Protein AF-0000000084854585 (afdb_homodimer)

Organism: Agaricus bisporus var. burnettii (strain JB137-S8 / ATCC MYA-4627 / FGSC 10392) (NCBI:txid597362)

Radius of gyration: 29.82 Å; Cα contacts (8 Å, |Δi|>4): 1165; chains: 2; bounding box: 44×95×70 Å

Solvent-accessible surface area (backbone atoms only — not comparable to full-atom values): 34476 Å² total; per-residue (Å²): 128,83,69,69,25,49,34,30,34,45,53,58,50,77,59,40,57,39,30,54,54,52,29,55,38,49,73,44,47,70,46,39,18,26,75,81,26,62,94,87,26,45,60,48,74,89,56,66,83,54,83,68,26,69,77,40,52,81,53,72,50,39,47,28,40,35,36,60,56,85,53,62,43,84,62,19,45,46,41,52,53,49,24,47,53,55,29,36,60,73,59,75,66,72,83,65,78,42,29,39,40,37,46,47,56,50,68,39,58,54,76,63,59,40,96,84,65,46,63,82,66,78,68,38,65,38,43,64,81,48,81,59,49,91,41,52,47,47,49,17,52,49,46,36,30,64,39,31,71,77,46,35,14,27,37,43,17,37,35,47,73,27,52,90,90,38,49,69,53,71,40,40,62,74,70,37,72,42,58,72,49,40,70,75,48,29,50,46,46,39,28,33,37,61,43,52,29,50,48,51,50,50,39,70,75,41,42,80,82,36,47,50,36,65,38,38,43,45,50,38,38,60,41,34,46,54,42,52,26,38,54,54,37,58,75,77,60,85,76,73,55,85,68,70,88,77,68,87,78,71,77,76,72,69,36,54,55,54,68,69,65,56,79,56,77,78,38,41,37,50,32,37,56,50,49,23,63,76,68,69,49,57,40,31,57,68,50,65,83,77,22,45,67,36,65,32,22,56,66,48,36,61,74,69,70,53,71,60,76,59,65,54,69,46,103,126,84,69,68,26,48,33,32,36,44,54,58,50,77,58,41,59,39,30,52,52,51,29,56,36,51,73,43,47,71,45,39,16,26,73,81,27,61,94,87,25,44,61,48,72,90,58,66,84,52,86,68,26,68,78,41,53,80,52,72,52,41,48,28,39,36,38,60,57,86,55,62,44,85,62,18,44,46,40,53,54,49,23,46,53,55,30,37,61,73,62,72,66,72,82,66,79,43,28,39,39,37,45,48,55,48,69,40,59,55,74,63,60,39,97,83,64,48,61,81,66,76,69,38,64,36,43,63,81,48,83,58,49,91,42,52,48,46,49,16,53,48,46,36,30,66,39,32,72,77,45,35,14,26,35,45,17,37,36,46,73,28,52,90,91,38,49,70,50,72,42,41,61,74,68,36,71,41,59,73,49,40,70,75,49,30,49,45,45,37,28,32,36,60,46,52,29,50,50,53,50,51,38,70,75,42,42,80,81,37,48,49,35,64,38,38,44,45,49,38,38,60,40,34,46,55,42,52,26,38,55,56,38,56,75,77,61,84,76,73,53,83,69,69,90,77,68,88,80,70,78,76,70,68,38,54,56,51,70,68,64,57,77,54,80,77,39,41,36,50,34,37,56,51,49,24,64,74,67,69,49,54,40,30,56,68,50,65,81,76,22,47,66,37,64,33,22,54,66,49,36,61,74,70,71,54,72,61,77,60,64,57,62,66,89

Secondary structure (DSSP, 8-state):
----EEEEEES-SHHHHHHHHHHHHTT--EEEEESS--TTPEE----TT----GGGTTSPPEEEEEE-S---STTHHHHHHHHHHHHHHTTT-TT---EEEEEEEGGGG-----TTS--SS-SSEE-TTSPPP--HHHHHHHHHHTTTTSS-EEEEEE-EEEBTTB-GGGGHHHH-SSHHHHHT--EE-EEEHHHHHHHHHHHHHTGGGTTTEEEEE--SB-EEHHHHHHHH-S---GGGS---SSS-----------S-----S-SHHHHHHHHHHHHT--SBSPPGGGSS-EE--HHHHHHHT------SB--/--PPEEEEEES-SHHHHHHHHHHHHTT--EEEEESS--TTPEE----TT----GGGTTSPPEEEEEE-S---STTHHHHHHHHHHHHHHTTT-TT---EEEEEEEGGGG-----TTS--SS-SSEE-TTSPPP--HHHHHHHHHHTTTTSS-EEEEEE-EEEBTTB-GGGGHHHH-SSHHHHHT--EE-EEEHHHHHHHHHHHHHTGGGTTTEEEEE--SB-EEHHHHHHHH-S---GGGS---SSS-----------S-----S-SHHHHHHHHHHHHT--SBSPPGGGSS-EE--HHHHHHHT------SB--

pLDDT: mean 86.19, std 21.0, range [24.81, 98.88]

Nearest PDB structures (foldseek):
  3m2p-assembly3_D  TM=6.370E-01  e=1.450E-10  Bacillus cereus ATCC 14579
  3m2p-assembly2_F  TM=6.566E-01  e=8.248E-10  Bacillus cereus ATCC 14579
  6x3b-assembly1_B  TM=6.072E-01  e=2.854E-09  Pseudomonas aeruginosa
  4id9-assembly1_B  TM=5.537E-01  e=2.683E-09  Agrobacterium fabrum str. C58
  1kvt-assembly1_A-2  TM=5.343E-01  e=2.342E-07  Escherichia coli

Foldseek 3Di:
DQDAFAEEEEADDDLNVLQVVVCVVVVGGYAYEDCVCPPPHHHADQDQPDLALVSLLSPGHYQEYEYEDFDQDAPSLVSVVNSNLVSCVVVVPNPRQYEYEYEAAPCQQPQDQDPVRDRQDPFQEDFQPRDGHDGSRVNSQLVQLVCPVRPFYAYEHEFAEADDPRDVLVCLCVQDVFLVSLLQAFWGFYAYSNRVSVLVVLCSVVVVLGGSGYAYDTQQDIAGSLVSQLPRFPDPPPPVPPPDVPPDPDDCPVPPVPPCPVVPCTISNNSSVVSCVVVVPPDDDDDNRSRHHDYDRVVSCVSSVHHRDDDPDDD/DQDAFAEEEEADDDLNVLQVVVCVVVVGGYAYEDCVCPPPHHHADQDQVDLALVSLLSPTHYQEYEYEDFDQDAPSLVSVVNSNLVSCVVVVPNPRQYEYEYEAAPCQQPQDQDPVRDRQDPFQEDFQPRDGHDGSRVNSQLSQLVCPVRPFYAYEHEFAEADDPRDVLVCLCVQDVFLVSLLQAFWGFYAYSNRVSVLVVLCSVVVVLGGSGYAYDTQQDIAGSLVSQLPRFPDPPVPVPPPPVPPDPDDCPVPPVPPCPVCPQTISNNSSVVSCVVVVPPDDDDDNRSRHHDYDRVVSCVSSVHHRPDDPPDD

Sequence (630 aa):
MSSTVDLLILGAGWTSKFLIQLCQENGLQCAATTRTGKEGTVQFDFDPDSHDSKPYEVLPDARTVLVTFPIKNAGASQRLVRNYQSSRTVNKNTDLQVRFIQLGATNIWDRTMNAEGALQIQGPWCDRHTPHNNTLRATCEDELLALSPHPPTTVLNLAGLWGDQRSPRRWVPRVAPTKDALKNKGSLHLIHGIDVARAILAVHGNFLRAQGKRWILSDNRVYDWWDLAYAWGSPESPGMVPRDPLKDHCSATSLALDKGRDSSGDNPPDWVKELMEEQGIRALPRDVETLGRALDSRDFWKTFKINPVKALLEYMSSTVDLLILGAGWTSKFLIQLCQENGLQCAATTRTGKEGTVQFDFDPDSHDSKPYEVLPDARTVLVTFPIKNAGASQRLVRNYQSSRTVNKNTDLQVRFIQLGATNIWDRTMNAEGALQIQGPWCDRHTPHNNTLRATCEDELLALSPHPPTTVLNLAGLWGDQRSPRRWVPRVAPTKDALKNKGSLHLIHGIDVARAILAVHGNFLRAQGKRWILSDNRVYDWWDLAYAWGSPESPGMVPRDPLKDHCSATSLALDKGRDSSGDNPPDWVKELMEEQGIRALPRDVETLGRALDSRDFWKTFKINPVKALLEY

Structure (mmCIF, N/CA/C/O backbone):
data_AF-0000000084854585-model_v1
#
loop_
_entity.id
_entity.type
_entity.pdbx_description
1 polymer 'Uncharacterized protein'
#
loop_
_atom_site.group_PDB
_atom_site.id
_atom_site.type_symbol
_atom_site.label_atom_id
_atom_site.label_alt_id
_atom_site.label_comp_id
_atom_site.label_asym_id
_atom_site.label_entity_id
_atom_site.label_seq_id
_atom_site.pdbx_PDB_ins_code
_atom_site.Cartn_x
_atom_site.Cartn_y
_atom_site.Cartn_z
_atom_site.occupancy
_atom_site.B_iso_or_equiv
_atom_site.auth_seq_id
_atom_site.auth_comp_id
_atom_site.auth_asym_id
_atom_site.auth_atom_id
_atom_site.pdbx_PDB_model_num
ATOM 1 N N . MET A 1 1 ? -0.723 -51.5 0.024 1 37.91 1 MET A N 1
ATOM 2 C CA . MET A 1 1 ? -1.111 -50.781 -1.192 1 37.91 1 MET A CA 1
ATOM 3 C C . MET A 1 1 ? -0.893 -49.281 -1.043 1 37.91 1 MET A C 1
ATOM 5 O O . MET A 1 1 ? -1.388 -48.656 -0.094 1 37.91 1 MET A O 1
ATOM 9 N N . SER A 1 2 ? 0.17 -48.75 -1.46 1 53.94 2 SER A N 1
ATOM 10 C CA . SER A 1 2 ? 0.665 -47.406 -1.158 1 53.94 2 SER A CA 1
ATOM 11 C C . SER A 1 2 ? -0.372 -46.344 -1.502 1 53.94 2 SER A C 1
ATOM 13 O O . SER A 1 2 ? -0.979 -46.375 -2.574 1 53.94 2 SER A O 1
ATOM 15 N N . SER A 1 3 ? -1.107 -45.75 -0.581 1 78.19 3 SER A N 1
ATOM 16 C CA . SER A 1 3 ? -2.258 -44.844 -0.589 1 78.19 3 SER A CA 1
ATOM 17 C C . SER A 1 3 ? -2.016 -43.625 -1.497 1 78.19 3 SER A C 1
ATOM 19 O O . SER A 1 3 ? -0.897 -43.125 -1.57 1 78.19 3 SER A O 1
ATOM 21 N N . THR A 1 4 ? -2.818 -43.5 -2.572 1 91.12 4 THR A N 1
ATOM 22 C CA . THR A 1 4 ? -2.824 -42.406 -3.512 1 91.12 4 THR A CA 1
ATOM 23 C C . THR A 1 4 ? -2.963 -41.062 -2.773 1 91.12 4 THR A C 1
ATOM 25 O O . THR A 1 4 ? -3.859 -40.906 -1.941 1 91.12 4 THR A O 1
ATOM 28 N N . VAL A 1 5 ? -1.959 -40.188 -3.002 1 96.19 5 VAL A N 1
ATOM 29 C CA . VAL A 1 5 ? -2.031 -38.875 -2.361 1 96.19 5 VAL A CA 1
ATOM 30 C C . VAL A 1 5 ? -2.773 -37.906 -3.268 1 96.19 5 VAL A C 1
ATOM 32 O O . VAL A 1 5 ? -2.902 -38.125 -4.473 1 96.19 5 VAL A O 1
ATOM 35 N N . ASP A 1 6 ? -3.285 -36.844 -2.65 1 97.12 6 ASP A N 1
ATOM 36 C CA . ASP A 1 6 ? -3.963 -35.812 -3.43 1 97.12 6 ASP A CA 1
ATOM 37 C C . ASP A 1 6 ? -2.965 -35 -4.242 1 97.12 6 ASP A C 1
ATOM 39 O O . ASP A 1 6 ? -3.164 -34.781 -5.438 1 97.12 6 ASP A O 1
ATOM 43 N N . LEU A 1 7 ? -1.913 -34.594 -3.566 1 98.12 7 LEU A N 1
ATOM 44 C CA . LEU A 1 7 ? -0.902 -33.75 -4.191 1 98.12 7 LEU A CA 1
ATOM 45 C C . LEU A 1 7 ? 0.499 -34.312 -3.922 1 98.12 7 LEU A C 1
ATOM 47 O O . LEU A 1 7 ? 0.86 -34.562 -2.771 1 98.12 7 LEU A O 1
ATOM 51 N N . LEU A 1 8 ? 1.222 -34.531 -4.973 1 98.12 8 LEU A N 1
ATOM 52 C CA . LEU A 1 8 ? 2.648 -34.812 -4.891 1 98.12 8 LEU A CA 1
ATOM 53 C C . LEU A 1 8 ? 3.477 -33.625 -5.336 1 98.12 8 LEU A C 1
ATOM 55 O O . LEU A 1 8 ? 3.383 -33.188 -6.488 1 98.12 8 LEU A O 1
ATOM 59 N N . ILE A 1 9 ? 4.242 -33.094 -4.414 1 98.62 9 ILE A N 1
ATOM 60 C CA . ILE A 1 9 ? 5.066 -31.906 -4.676 1 98.62 9 ILE A CA 1
ATOM 61 C C . ILE A 1 9 ? 6.484 -32.344 -5.039 1 98.62 9 ILE A C 1
ATOM 63 O O . ILE A 1 9 ? 7.199 -32.906 -4.211 1 98.62 9 ILE A O 1
ATOM 67 N N . LEU A 1 10 ? 6.828 -32.094 -6.305 1 98.44 10 LEU A N 1
ATOM 68 C CA . LEU A 1 10 ? 8.211 -32.344 -6.699 1 98.44 10 LEU A CA 1
ATOM 69 C C . LEU A 1 10 ? 9.062 -31.094 -6.438 1 98.44 10 LEU A C 1
ATOM 71 O O . LEU A 1 10 ? 8.922 -30.078 -7.137 1 98.44 10 LEU A O 1
ATOM 75 N N . GLY A 1 11 ? 9.914 -31.141 -5.445 1 97.5 11 GLY A N 1
ATOM 76 C CA . GLY A 1 11 ? 10.734 -30 -5.059 1 97.5 11 GLY A CA 1
ATOM 77 C C . GLY A 1 11 ? 10.109 -29.156 -3.965 1 97.5 11 GLY A C 1
ATOM 78 O O . GLY A 1 11 ? 9.617 -28.062 -4.223 1 97.5 11 GLY A O 1
ATOM 79 N N . ALA A 1 12 ? 10.336 -29.672 -2.73 1 94.88 12 ALA A N 1
ATOM 80 C CA . ALA A 1 12 ? 9.773 -28.953 -1.589 1 94.88 12 ALA A CA 1
ATOM 81 C C . ALA A 1 12 ? 10.672 -27.797 -1.178 1 94.88 12 ALA A C 1
ATOM 83 O O . ALA A 1 12 ? 11.812 -28 -0.75 1 94.88 12 ALA A O 1
ATOM 84 N N . GLY A 1 13 ? 10.219 -26.578 -1.457 1 93.5 13 GLY A N 1
ATOM 85 C CA . GLY A 1 13 ? 10.898 -25.344 -1.057 1 93.5 13 GLY A CA 1
ATOM 86 C C . GLY A 1 13 ? 9.969 -24.344 -0.39 1 93.5 13 GLY A C 1
ATOM 87 O O . GLY A 1 13 ? 9.133 -24.719 0.436 1 93.5 13 GLY A O 1
ATOM 88 N N . TRP A 1 14 ? 10.18 -23.172 -0.614 1 94.44 14 TRP A N 1
ATOM 89 C CA . TRP A 1 14 ? 9.469 -22.062 0.011 1 94.44 14 TRP A CA 1
ATOM 90 C C . TRP A 1 14 ? 7.965 -22.172 -0.23 1 94.44 14 TRP A C 1
ATOM 92 O O . TRP A 1 14 ? 7.168 -22.078 0.707 1 94.44 14 TRP A O 1
ATOM 102 N N . THR A 1 15 ? 7.582 -22.469 -1.438 1 95.62 15 THR A N 1
ATOM 103 C CA . THR A 1 15 ? 6.172 -22.562 -1.805 1 95.62 15 THR A CA 1
ATOM 104 C C . THR A 1 15 ? 5.496 -23.703 -1.046 1 95.62 15 THR A C 1
ATOM 106 O O . THR A 1 15 ? 4.34 -23.578 -0.639 1 95.62 15 THR A O 1
ATOM 109 N N . SER A 1 16 ? 6.195 -24.75 -0.805 1 95.56 16 SER A N 1
ATOM 110 C CA . SER A 1 16 ? 5.641 -25.969 -0.219 1 95.56 16 SER A CA 1
ATOM 111 C C . SER A 1 16 ? 5.238 -25.75 1.235 1 95.56 16 SER A C 1
ATOM 113 O O . SER A 1 16 ? 4.305 -26.391 1.731 1 95.56 16 SER A O 1
ATOM 115 N N . LYS A 1 17 ? 5.938 -24.797 1.839 1 94.75 17 LYS A N 1
ATOM 116 C CA . LYS A 1 17 ? 5.602 -24.516 3.232 1 94.75 17 LYS A CA 1
ATOM 117 C C . LYS A 1 17 ? 4.164 -24.031 3.363 1 94.75 17 LYS A C 1
ATOM 119 O O . LYS A 1 17 ? 3.418 -24.5 4.227 1 94.75 17 LYS A O 1
ATOM 124 N N . PHE A 1 18 ? 3.771 -23.156 2.506 1 97.38 18 PHE A N 1
ATOM 125 C CA . PHE A 1 18 ? 2.404 -22.656 2.496 1 97.38 18 PHE A CA 1
ATOM 126 C C . PHE A 1 18 ? 1.426 -23.734 2.057 1 97.38 18 PHE A C 1
ATOM 128 O O . PHE A 1 18 ? 0.35 -23.875 2.641 1 97.38 18 PHE A O 1
ATOM 135 N N . LEU A 1 19 ? 1.828 -24.5 1.093 1 98 19 LEU A N 1
ATOM 136 C CA . LEU A 1 19 ? 0.942 -25.469 0.451 1 98 19 LEU A CA 1
ATOM 137 C C . LEU A 1 19 ? 0.655 -26.641 1.378 1 98 19 LEU A C 1
ATOM 139 O O . LEU A 1 19 ? -0.494 -27.078 1.508 1 98 19 LEU A O 1
ATOM 143 N N . ILE A 1 20 ? 1.684 -27.156 1.988 1 96.88 20 ILE A N 1
ATOM 144 C CA . ILE A 1 20 ? 1.533 -28.312 2.871 1 96.88 20 ILE A CA 1
ATOM 145 C C . ILE A 1 20 ? 0.609 -27.953 4.031 1 96.88 20 ILE A C 1
ATOM 147 O O . ILE A 1 20 ? -0.286 -28.719 4.383 1 96.88 20 ILE A O 1
ATOM 151 N N . GLN A 1 21 ? 0.837 -26.766 4.57 1 96.19 21 GLN A N 1
ATOM 152 C CA . GLN A 1 21 ? -0.021 -26.312 5.656 1 96.19 21 GLN A CA 1
ATOM 153 C C . GLN A 1 21 ? -1.475 -26.203 5.207 1 96.19 21 GLN A C 1
ATOM 155 O O . GLN A 1 21 ? -2.381 -26.656 5.906 1 96.19 21 GLN A O 1
ATOM 160 N N . LEU A 1 22 ? -1.651 -25.641 4.09 1 97 22 LEU A N 1
ATOM 161 C CA . LEU A 1 22 ? -3.002 -25.469 3.568 1 97 22 LEU A CA 1
ATOM 162 C C . LEU A 1 22 ? -3.648 -26.812 3.273 1 97 22 LEU A C 1
ATOM 164 O O . LEU A 1 22 ? -4.848 -27 3.494 1 97 22 LEU A O 1
ATOM 168 N N . CYS A 1 23 ? -2.926 -27.781 2.773 1 97.12 23 CYS A N 1
ATOM 169 C CA . CYS A 1 23 ? -3.424 -29.125 2.525 1 97.12 23 CYS A CA 1
ATOM 170 C C . CYS A 1 23 ? -3.896 -29.781 3.82 1 97.12 23 CYS A C 1
ATOM 172 O O . CYS A 1 23 ? -4.984 -30.344 3.867 1 97.12 23 CYS A O 1
ATOM 174 N N . GLN A 1 24 ? -3.057 -29.625 4.793 1 95.88 24 GLN A N 1
ATOM 175 C CA . GLN A 1 24 ? -3.402 -30.188 6.094 1 95.88 24 GLN A CA 1
ATOM 176 C C . GLN A 1 24 ? -4.707 -29.594 6.617 1 95.88 24 GLN A C 1
ATOM 178 O O . GLN A 1 24 ? -5.586 -30.328 7.078 1 95.88 24 GLN A O 1
ATOM 183 N N . GLU A 1 25 ? -4.84 -28.344 6.457 1 94.56 25 GLU A N 1
ATOM 184 C CA . GLU A 1 25 ? -6.027 -27.641 6.934 1 94.56 25 GLU A CA 1
ATOM 185 C C . GLU A 1 25 ? -7.27 -28.078 6.164 1 94.56 25 GLU A C 1
ATOM 187 O O . GLU A 1 25 ? -8.391 -27.953 6.668 1 94.56 25 GLU A O 1
ATOM 192 N N . ASN A 1 26 ? -7.066 -28.578 4.992 1 95.25 26 ASN A N 1
ATOM 193 C CA . ASN A 1 26 ? -8.195 -28.969 4.152 1 95.25 26 ASN A CA 1
ATOM 194 C C . ASN A 1 26 ? -8.344 -30.484 4.078 1 95.25 26 ASN A C 1
ATOM 196 O O . ASN A 1 26 ? -9.086 -31 3.24 1 95.25 26 ASN A O 1
ATOM 200 N N . GLY A 1 27 ? -7.574 -31.234 4.867 1 96.12 27 GLY A N 1
ATOM 201 C CA . GLY A 1 27 ? -7.684 -32.688 4.934 1 96.12 27 GLY A CA 1
ATOM 202 C C . GLY A 1 27 ? -7.156 -33.375 3.693 1 96.12 27 GLY A C 1
ATOM 203 O O . GLY A 1 27 ? -7.598 -34.469 3.359 1 96.12 27 GLY A O 1
ATOM 204 N N . LEU A 1 28 ? -6.324 -32.719 2.988 1 97.12 28 LEU A N 1
ATOM 205 C CA . LEU A 1 28 ? -5.742 -33.281 1.779 1 97.12 28 LEU A CA 1
ATOM 206 C C . LEU A 1 28 ? -4.422 -34 2.09 1 97.12 28 LEU A C 1
ATOM 208 O O . LEU A 1 28 ? -3.625 -33.5 2.889 1 97.12 28 LEU A O 1
ATOM 212 N N . GLN A 1 29 ? -4.191 -35.125 1.482 1 96.56 29 GLN A N 1
ATOM 213 C CA . GLN A 1 29 ? -2.93 -35.844 1.621 1 96.56 29 GLN A CA 1
ATOM 214 C C . GLN A 1 29 ? -1.887 -35.312 0.638 1 96.56 29 GLN A C 1
ATOM 216 O O . GLN A 1 29 ? -2.082 -35.375 -0.578 1 96.56 29 GLN A O 1
ATOM 221 N N . CYS A 1 30 ? -0.799 -34.812 1.249 1 96.44 30 CYS A N 1
ATOM 222 C CA . CYS A 1 30 ? 0.268 -34.25 0.435 1 96.44 30 CYS A CA 1
ATOM 223 C C . CYS A 1 30 ? 1.59 -34.969 0.689 1 96.44 30 CYS A C 1
ATOM 225 O O . CYS A 1 30 ? 1.912 -35.312 1.832 1 96.44 30 CYS A O 1
ATOM 227 N N . ALA A 1 31 ? 2.289 -35.312 -0.36 1 97.12 31 ALA A N 1
ATOM 228 C CA . ALA A 1 31 ? 3.672 -35.781 -0.284 1 97.12 31 ALA A CA 1
ATOM 229 C C . ALA A 1 31 ? 4.617 -34.812 -0.979 1 97.12 31 ALA A C 1
ATOM 231 O O . ALA A 1 31 ? 4.258 -34.188 -1.987 1 97.12 31 ALA A O 1
ATOM 232 N N . ALA A 1 32 ? 5.742 -34.656 -0.391 1 98.12 32 ALA A N 1
ATOM 233 C CA . ALA A 1 32 ? 6.719 -33.719 -0.952 1 98.12 32 ALA A CA 1
ATOM 234 C C . ALA A 1 32 ? 8.078 -34.406 -1.134 1 98.12 32 ALA A C 1
ATOM 236 O O . ALA A 1 32 ? 8.391 -35.375 -0.451 1 98.12 32 ALA A O 1
ATOM 237 N N . THR A 1 33 ? 8.836 -33.906 -2.074 1 98.25 33 THR A N 1
ATOM 238 C CA . THR A 1 33 ? 10.156 -34.469 -2.334 1 98.25 33 THR A CA 1
ATOM 239 C C . THR A 1 33 ? 11.242 -33.406 -2.104 1 98.25 33 THR A C 1
ATOM 241 O O . THR A 1 33 ? 11 -32.219 -2.25 1 98.25 33 THR A O 1
ATOM 244 N N . THR A 1 34 ? 12.344 -33.844 -1.68 1 97.19 34 THR A N 1
ATOM 245 C CA . THR A 1 34 ? 13.602 -33.125 -1.669 1 97.19 34 THR A CA 1
ATOM 246 C C . THR A 1 34 ? 14.734 -33.969 -2.227 1 97.19 34 THR A C 1
ATOM 248 O O . THR A 1 34 ? 14.57 -35.188 -2.418 1 97.19 34 THR A O 1
ATOM 251 N N . ARG A 1 35 ? 15.852 -33.281 -2.531 1 95.62 35 ARG A N 1
ATOM 252 C CA . ARG A 1 35 ? 16.984 -34.031 -3.045 1 95.62 35 ARG A CA 1
ATOM 253 C C . ARG A 1 35 ? 17.578 -34.938 -1.97 1 95.62 35 ARG A C 1
ATOM 255 O O . ARG A 1 35 ? 18.109 -36 -2.275 1 95.62 35 ARG A O 1
ATOM 262 N N . THR A 1 36 ? 17.391 -34.594 -0.636 1 94.38 36 THR A N 1
ATOM 263 C CA . THR A 1 36 ? 18.016 -35.312 0.465 1 94.38 36 THR A CA 1
ATOM 264 C C . THR A 1 36 ? 17.016 -36.25 1.134 1 94.38 36 THR A C 1
ATOM 266 O O . THR A 1 36 ? 17.406 -37.188 1.865 1 94.38 36 THR A O 1
ATOM 269 N N . GLY A 1 37 ? 15.75 -36.031 0.953 1 93.5 37 GLY A N 1
ATOM 270 C CA . GLY A 1 37 ? 14.734 -36.844 1.608 1 93.5 37 GLY A CA 1
ATOM 271 C C . GLY A 1 37 ? 14.586 -36.531 3.086 1 93.5 37 GLY A C 1
ATOM 272 O O . GLY A 1 37 ? 13.992 -37.312 3.834 1 93.5 37 GLY A O 1
ATOM 273 N N . LYS A 1 38 ? 15.047 -35.375 3.465 1 89.56 38 LYS A N 1
ATOM 274 C CA . LYS A 1 38 ? 15.016 -35.031 4.883 1 89.56 38 LYS A CA 1
ATOM 275 C C . LYS A 1 38 ? 13.648 -34.469 5.277 1 89.56 38 LYS A C 1
ATOM 277 O O . LYS A 1 38 ? 12.836 -34.156 4.41 1 89.56 38 LYS A O 1
ATOM 282 N N . GLU A 1 39 ? 13.32 -34.406 6.578 1 88.75 39 GLU A N 1
ATOM 283 C CA . GLU A 1 39 ? 12.164 -33.75 7.168 1 88.75 39 GLU A CA 1
ATOM 284 C C . GLU A 1 39 ? 10.859 -34.312 6.641 1 88.75 39 GLU A C 1
ATOM 286 O O . GLU A 1 39 ? 9.953 -33.594 6.25 1 88.75 39 GLU A O 1
ATOM 291 N N . GLY A 1 40 ? 10.828 -35.625 6.441 1 91.19 40 GLY A N 1
ATOM 292 C CA . GLY A 1 40 ? 9.586 -36.312 6.105 1 91.19 40 GLY A CA 1
ATOM 293 C C . GLY A 1 40 ? 9.258 -36.25 4.625 1 91.19 40 GLY A C 1
ATOM 294 O O . GLY A 1 40 ? 8.117 -36.5 4.223 1 91.19 40 GLY A O 1
ATOM 295 N N . THR A 1 41 ? 10.242 -35.906 3.795 1 95.88 41 THR A N 1
ATOM 296 C CA . THR A 1 41 ? 10.023 -35.875 2.352 1 95.88 41 THR A CA 1
ATOM 297 C C . THR A 1 41 ? 10.594 -37.125 1.69 1 95.88 41 THR A C 1
ATOM 299 O O . THR A 1 41 ? 11.328 -37.906 2.32 1 95.88 41 THR A O 1
ATOM 302 N N . VAL A 1 42 ? 10.148 -37.406 0.495 1 96.62 42 VAL A N 1
ATOM 303 C CA . VAL A 1 42 ? 10.68 -38.469 -0.333 1 96.62 42 VAL A CA 1
ATOM 304 C C . VAL A 1 42 ? 11.922 -38 -1.084 1 96.62 42 VAL A C 1
ATOM 306 O O . VAL A 1 42 ? 11.922 -36.906 -1.653 1 96.62 42 VAL A O 1
ATOM 309 N N . GLN A 1 43 ? 12.961 -38.75 -1.019 1 97.25 43 GLN A N 1
ATOM 310 C CA . GLN A 1 43 ? 14.156 -38.375 -1.769 1 97.25 43 GLN A CA 1
ATOM 311 C C . GLN A 1 43 ? 13.922 -38.5 -3.271 1 97.25 43 GLN A C 1
ATOM 313 O O . GLN A 1 43 ? 13.547 -39.562 -3.758 1 97.25 43 GLN A O 1
ATOM 318 N N . PHE A 1 44 ? 14.141 -37.438 -3.984 1 97.06 44 PHE A N 1
ATOM 319 C CA . PHE A 1 44 ? 13.953 -37.406 -5.43 1 97.06 44 PHE A CA 1
ATOM 320 C C . PHE A 1 44 ? 14.773 -36.281 -6.062 1 97.06 44 PHE A C 1
ATOM 322 O O . PHE A 1 44 ? 14.688 -35.125 -5.641 1 97.06 44 PHE A O 1
ATOM 329 N N . ASP A 1 45 ? 15.562 -36.656 -6.996 1 95.38 45 ASP A N 1
ATOM 330 C CA . ASP A 1 45 ? 16.359 -35.688 -7.762 1 95.38 45 ASP A CA 1
ATOM 331 C C . ASP A 1 45 ? 16.016 -35.781 -9.25 1 95.38 45 ASP A C 1
ATOM 333 O O . ASP A 1 45 ? 16.219 -36.812 -9.891 1 95.38 45 ASP A O 1
ATOM 337 N N . PHE A 1 46 ? 15.477 -34.781 -9.758 1 96.12 46 PHE A N 1
ATOM 338 C CA . PHE A 1 46 ? 15.047 -34.75 -11.148 1 96.12 46 PHE A CA 1
ATOM 339 C C . PHE A 1 46 ? 16.25 -34.656 -12.078 1 96.12 46 PHE A C 1
ATOM 341 O O . PHE A 1 46 ? 17.047 -33.688 -11.977 1 96.12 46 PHE A O 1
ATOM 348 N N . ASP A 1 47 ? 16.422 -35.562 -12.891 1 96.31 47 ASP A N 1
ATOM 349 C CA . ASP A 1 47 ? 17.391 -35.531 -13.977 1 96.31 47 ASP A CA 1
ATOM 350 C C . ASP A 1 47 ? 16.719 -35.219 -15.305 1 96.31 47 ASP A C 1
ATOM 352 O O . ASP A 1 47 ? 16.047 -36.062 -15.898 1 96.31 47 ASP A O 1
ATOM 356 N N . PRO A 1 48 ? 17.016 -34.031 -15.812 1 96.31 48 PRO A N 1
ATOM 357 C CA . PRO A 1 48 ? 16.266 -33.562 -16.984 1 96.31 48 PRO A CA 1
ATOM 358 C C . PRO A 1 48 ? 16.594 -34.344 -18.25 1 96.31 48 PRO A C 1
ATOM 360 O O . PRO A 1 48 ? 15.852 -34.281 -19.234 1 96.31 48 PRO A O 1
ATOM 363 N N . ASP A 1 49 ? 17.656 -35.094 -18.25 1 95.62 49 ASP A N 1
ATOM 364 C CA . ASP A 1 49 ? 18.109 -35.781 -19.484 1 95.62 49 ASP A CA 1
ATOM 365 C C . ASP A 1 49 ? 17.828 -37.281 -19.422 1 95.62 49 ASP A C 1
ATOM 367 O O . ASP A 1 49 ? 18 -37.969 -20.422 1 95.62 49 ASP A O 1
ATOM 371 N N . SER A 1 50 ? 17.328 -37.688 -18.312 1 95.75 50 SER A N 1
ATOM 372 C CA . SER A 1 50 ? 17.172 -39.125 -18.125 1 95.75 50 SER A CA 1
ATOM 373 C C . SER A 1 50 ? 15.828 -39.594 -18.656 1 95.75 50 SER A C 1
ATOM 375 O O . SER A 1 50 ? 14.805 -38.938 -18.469 1 95.75 50 SER A O 1
ATOM 377 N N . HIS A 1 51 ? 15.844 -40.844 -19.266 1 94.94 51 HIS A N 1
ATOM 378 C CA . HIS A 1 51 ? 14.633 -41.531 -19.703 1 94.94 51 HIS A CA 1
ATOM 379 C C . HIS A 1 51 ? 14.305 -42.688 -18.797 1 94.94 51 HIS A C 1
ATOM 381 O O . HIS A 1 51 ? 13.375 -43.438 -19.078 1 94.94 51 HIS A O 1
ATOM 387 N N . ASP A 1 52 ? 15.094 -42.719 -17.75 1 95.06 52 ASP A N 1
ATOM 388 C CA . ASP A 1 52 ? 14.93 -43.844 -16.797 1 95.06 52 ASP A CA 1
ATOM 389 C C . ASP A 1 52 ? 13.797 -43.531 -15.82 1 95.06 52 ASP A C 1
ATOM 391 O O . ASP A 1 52 ? 13.836 -42.562 -15.094 1 95.06 52 ASP A O 1
ATOM 395 N N . SER A 1 53 ? 12.789 -44.406 -15.766 1 94.81 53 SER A N 1
ATOM 396 C CA . SER A 1 53 ? 11.641 -44.219 -14.891 1 94.81 53 SER A CA 1
ATOM 397 C C . SER A 1 53 ? 11.898 -44.781 -13.5 1 94.81 53 SER A C 1
ATOM 399 O O . SER A 1 53 ? 11.133 -44.531 -12.562 1 94.81 53 SER A O 1
ATOM 401 N N . LYS A 1 54 ? 12.961 -45.438 -13.297 1 94.56 54 LYS A N 1
ATOM 402 C CA . LYS A 1 54 ? 13.242 -46.156 -12.055 1 94.56 54 LYS A CA 1
ATOM 403 C C . LYS A 1 54 ? 13.25 -45.219 -10.859 1 94.56 54 LYS A C 1
ATOM 405 O O . LYS A 1 54 ? 12.641 -45.5 -9.828 1 94.56 54 LYS A O 1
ATOM 410 N N . PRO A 1 55 ? 13.898 -44.031 -11.008 1 95.12 55 PRO A N 1
ATOM 411 C CA . PRO A 1 55 ? 13.922 -43.125 -9.867 1 95.12 55 PRO A CA 1
ATOM 412 C C . PRO A 1 55 ? 12.531 -42.625 -9.461 1 95.12 55 PRO A C 1
ATOM 414 O O . PRO A 1 55 ? 12.344 -42.125 -8.352 1 95.12 55 PRO A O 1
ATOM 417 N N . TYR A 1 56 ? 11.539 -42.781 -10.273 1 96.38 56 TYR A N 1
ATOM 418 C CA . TYR A 1 56 ? 10.18 -42.312 -10.023 1 96.38 56 TYR A CA 1
ATOM 419 C C . TYR A 1 56 ? 9.367 -43.344 -9.273 1 96.38 56 TYR A C 1
ATOM 421 O O . TYR A 1 56 ? 8.281 -43.062 -8.766 1 96.38 56 TYR A O 1
ATOM 429 N N . GLU A 1 57 ? 9.859 -44.594 -9.164 1 93.75 57 GLU A N 1
ATOM 430 C CA . GLU A 1 57 ? 9.125 -45.688 -8.547 1 93.75 57 GLU A CA 1
ATOM 431 C C . GLU A 1 57 ? 8.906 -45.438 -7.059 1 93.75 57 GLU A C 1
ATOM 433 O O . GLU A 1 57 ? 7.914 -45.906 -6.488 1 93.75 57 GLU A O 1
ATOM 438 N N . VAL A 1 58 ? 9.773 -44.688 -6.48 1 94.38 58 VAL A N 1
ATOM 439 C CA . VAL A 1 58 ? 9.703 -44.438 -5.043 1 94.38 58 VAL A CA 1
ATOM 440 C C . VAL A 1 58 ? 8.609 -43.438 -4.75 1 94.38 58 VAL A C 1
ATOM 442 O O . VAL A 1 58 ? 8.156 -43.312 -3.609 1 94.38 58 VAL A O 1
ATOM 445 N N . LEU A 1 59 ? 8.18 -42.688 -5.742 1 95.88 59 LEU A N 1
ATOM 446 C CA . LEU A 1 59 ? 7.145 -41.688 -5.57 1 95.88 59 LEU A CA 1
ATOM 447 C C . LEU A 1 59 ? 5.77 -42.344 -5.402 1 95.88 59 LEU A C 1
ATOM 449 O O . LEU A 1 59 ? 5.48 -43.344 -6.023 1 95.88 59 LEU A O 1
ATOM 453 N N . PRO A 1 60 ? 4.953 -41.781 -4.594 1 94.44 60 PRO A N 1
ATOM 454 C CA . PRO A 1 60 ? 3.604 -42.344 -4.453 1 94.44 60 PRO A CA 1
ATOM 455 C C . PRO A 1 60 ? 2.715 -42.031 -5.656 1 94.44 60 PRO A C 1
ATOM 457 O O . PRO A 1 60 ? 3.027 -41.156 -6.449 1 94.44 60 PRO A O 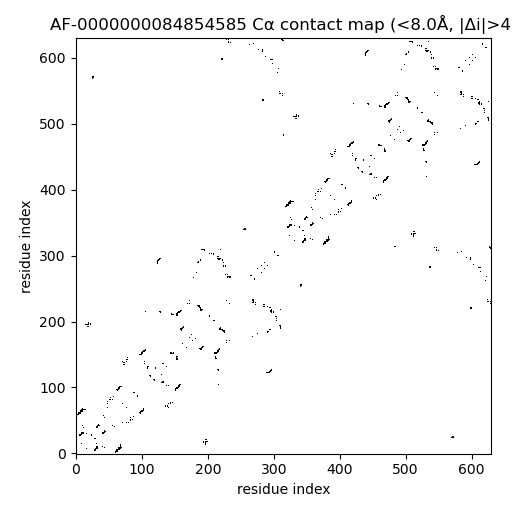1
ATOM 460 N N . ASP A 1 61 ? 1.668 -42.812 -5.777 1 93.5 61 ASP A N 1
ATOM 461 C CA . ASP A 1 61 ? 0.596 -42.406 -6.688 1 93.5 61 ASP A CA 1
ATOM 462 C C . ASP A 1 61 ? -0.039 -41.094 -6.254 1 93.5 61 ASP A C 1
ATOM 464 O O . ASP A 1 61 ? -0.231 -40.844 -5.059 1 93.5 61 ASP A O 1
ATOM 468 N N . ALA A 1 62 ? -0.344 -40.25 -7.227 1 95.75 62 ALA A N 1
ATOM 469 C CA . ALA A 1 62 ? -0.892 -38.938 -6.914 1 95.75 62 ALA A CA 1
ATOM 470 C C . ALA A 1 62 ? -2.01 -38.562 -7.879 1 95.75 62 ALA A C 1
ATOM 472 O O . ALA A 1 62 ? -1.974 -38.938 -9.055 1 95.75 62 ALA A O 1
ATOM 473 N N . ARG A 1 63 ? -2.975 -37.844 -7.34 1 96.06 63 ARG A N 1
ATOM 474 C CA . ARG A 1 63 ? -4 -37.281 -8.211 1 96.06 63 ARG A CA 1
ATOM 475 C C . ARG A 1 63 ? -3.457 -36.094 -9.008 1 96.06 63 ARG A C 1
ATOM 477 O O . ARG A 1 63 ? -3.803 -35.906 -10.18 1 96.06 63 ARG A O 1
ATOM 484 N N . THR A 1 64 ? -2.684 -35.281 -8.352 1 98.12 64 THR A N 1
ATOM 485 C CA . THR A 1 64 ? -2.037 -34.156 -8.977 1 98.12 64 THR A CA 1
ATOM 486 C C . THR A 1 64 ? -0.554 -34.094 -8.625 1 98.12 64 THR A C 1
ATOM 488 O O . THR A 1 64 ? -0.185 -34.25 -7.457 1 98.12 64 THR A O 1
ATOM 491 N N . VAL A 1 65 ? 0.294 -33.938 -9.641 1 98.5 65 VAL A N 1
ATOM 492 C CA . VAL A 1 65 ? 1.729 -33.75 -9.445 1 98.5 65 VAL A CA 1
ATOM 493 C C . VAL A 1 65 ? 2.098 -32.281 -9.688 1 98.5 65 VAL A C 1
ATOM 495 O O . VAL A 1 65 ? 1.751 -31.719 -10.719 1 98.5 65 VAL A O 1
ATOM 498 N N . LEU A 1 66 ? 2.732 -31.688 -8.711 1 98.81 66 LEU A N 1
ATOM 499 C CA . LEU A 1 66 ? 3.162 -30.297 -8.781 1 98.81 66 LEU A CA 1
ATOM 500 C C . LEU A 1 66 ? 4.676 -30.203 -8.945 1 98.81 66 LEU A C 1
ATOM 502 O O . LEU A 1 66 ? 5.426 -30.719 -8.117 1 98.81 66 LEU A O 1
ATOM 506 N N . VAL A 1 67 ? 5.066 -29.594 -10.023 1 98.69 67 VAL A N 1
ATOM 507 C CA . VAL A 1 67 ? 6.48 -29.328 -10.258 1 98.69 67 VAL A CA 1
ATOM 508 C C . VAL A 1 67 ? 6.812 -27.906 -9.836 1 98.69 67 VAL A C 1
ATOM 510 O O . VAL A 1 67 ? 6.328 -26.938 -10.438 1 98.69 67 VAL A O 1
ATOM 513 N N . THR A 1 68 ? 7.734 -27.719 -8.828 1 98.19 68 THR A N 1
ATOM 514 C CA . THR A 1 68 ? 7.93 -26.391 -8.258 1 98.19 68 THR A CA 1
ATOM 515 C C . THR A 1 68 ? 9.234 -25.781 -8.75 1 98.19 68 THR A C 1
ATOM 517 O O . THR A 1 68 ? 9.453 -24.578 -8.609 1 98.19 68 THR A O 1
ATOM 520 N N . PHE A 1 69 ? 10.117 -26.578 -9.281 1 96.94 69 PHE A N 1
ATOM 521 C CA . PHE A 1 69 ? 11.422 -26.078 -9.711 1 96.94 69 PHE A CA 1
ATOM 522 C C . PHE A 1 69 ? 11.414 -25.766 -11.203 1 96.94 69 PHE A C 1
ATOM 524 O O . PHE A 1 69 ? 10.625 -26.344 -11.961 1 96.94 69 PHE A O 1
ATOM 531 N N . PRO A 1 70 ? 12.242 -24.828 -11.609 1 96.25 70 PRO A N 1
ATOM 532 C CA . PRO A 1 70 ? 12.305 -24.5 -13.031 1 96.25 70 PRO A CA 1
ATOM 533 C C . PRO A 1 70 ? 12.891 -25.641 -13.867 1 96.25 70 PRO A C 1
ATOM 535 O O . PRO A 1 70 ? 13.812 -26.344 -13.414 1 96.25 70 PRO A O 1
ATOM 538 N N . ILE A 1 71 ? 12.273 -25.922 -14.945 1 97 71 ILE A N 1
ATOM 539 C CA . ILE A 1 71 ? 12.805 -26.828 -15.945 1 97 71 ILE A CA 1
ATOM 540 C C . ILE A 1 71 ? 13.273 -26.031 -17.172 1 97 71 ILE A C 1
ATOM 542 O O . ILE A 1 71 ? 12.508 -25.281 -17.75 1 97 71 ILE A O 1
ATOM 546 N N . LYS A 1 72 ? 14.547 -26.219 -17.516 1 95.25 72 LYS A N 1
ATOM 547 C CA . LYS A 1 72 ? 15.133 -25.375 -18.562 1 95.25 72 LYS A CA 1
ATOM 548 C C . LYS A 1 72 ? 15.82 -26.219 -19.625 1 95.25 72 LYS A C 1
ATOM 550 O O . LYS A 1 72 ? 16.594 -25.703 -20.438 1 95.25 72 LYS A O 1
ATOM 555 N N . ASN A 1 73 ? 15.562 -27.484 -19.578 1 95.38 73 ASN A N 1
ATOM 556 C CA . ASN A 1 73 ? 16.094 -28.375 -20.609 1 95.38 73 ASN A CA 1
ATOM 557 C C . ASN A 1 73 ? 15 -28.812 -21.578 1 95.38 73 ASN A C 1
ATOM 559 O O . ASN A 1 73 ? 14 -29.406 -21.172 1 95.38 73 ASN A O 1
ATOM 563 N N . ALA A 1 74 ? 15.32 -28.594 -22.828 1 94 74 ALA A N 1
ATOM 564 C CA . ALA A 1 74 ? 14.336 -28.938 -23.844 1 94 74 ALA A CA 1
ATOM 565 C C . ALA A 1 74 ? 13.898 -30.391 -23.734 1 94 74 ALA A C 1
ATOM 567 O O . ALA A 1 74 ? 14.734 -31.281 -23.594 1 94 74 ALA A O 1
ATOM 568 N N . GLY A 1 75 ? 12.625 -30.547 -23.719 1 96.25 75 GLY A N 1
ATOM 569 C CA . GLY A 1 75 ? 12.062 -31.891 -23.672 1 96.25 75 GLY A CA 1
ATOM 570 C C . GLY A 1 75 ? 11.898 -32.438 -22.266 1 96.25 75 GLY A C 1
ATOM 571 O O . GLY A 1 75 ? 11.25 -33.469 -22.062 1 96.25 75 GLY A O 1
ATOM 572 N N . ALA A 1 76 ? 12.43 -31.719 -21.359 1 97.25 76 ALA A N 1
ATOM 573 C CA . ALA A 1 76 ? 12.539 -32.25 -20 1 97.25 76 ALA A CA 1
ATOM 574 C C . ALA A 1 76 ? 11.164 -32.312 -19.328 1 97.25 76 ALA A C 1
ATOM 576 O O . ALA A 1 76 ? 10.898 -33.219 -18.531 1 97.25 76 ALA A O 1
ATOM 577 N N . SER A 1 77 ? 10.281 -31.391 -19.578 1 97.62 77 SER A N 1
ATOM 578 C CA . SER A 1 77 ? 8.938 -31.438 -19 1 97.62 77 SER A CA 1
ATOM 579 C C . SER A 1 77 ? 8.18 -32.656 -19.469 1 97.62 77 SER A C 1
ATOM 581 O O . SER A 1 77 ? 7.527 -33.344 -18.672 1 97.62 77 SER A O 1
ATOM 583 N N . GLN A 1 78 ? 8.289 -33 -20.688 1 96.88 78 GLN A N 1
ATOM 584 C CA . GLN A 1 78 ? 7.648 -34.188 -21.234 1 96.88 78 GLN A CA 1
ATOM 585 C C . GLN A 1 78 ? 8.25 -35.469 -20.625 1 96.88 78 GLN A C 1
ATOM 587 O O . GLN A 1 78 ? 7.52 -36.375 -20.297 1 96.88 78 GLN A O 1
ATOM 592 N N . ARG A 1 79 ? 9.562 -35.406 -20.562 1 97.5 79 ARG A N 1
ATOM 593 C CA . ARG A 1 79 ? 10.242 -36.562 -20 1 97.5 79 ARG A CA 1
ATOM 594 C C . ARG A 1 79 ? 9.812 -36.812 -18.562 1 97.5 79 ARG A C 1
ATOM 596 O O . ARG A 1 79 ? 9.633 -37.969 -18.141 1 97.5 79 ARG A O 1
ATOM 603 N N . LEU A 1 80 ? 9.688 -35.75 -17.812 1 98.06 80 LEU A N 1
ATOM 604 C CA . LEU A 1 80 ? 9.242 -35.875 -16.422 1 98.06 80 LEU A CA 1
ATOM 605 C C . LEU A 1 80 ? 7.887 -36.594 -16.344 1 98.06 80 LEU A C 1
ATOM 607 O O . LEU A 1 80 ? 7.723 -37.531 -15.578 1 98.06 80 LEU A O 1
ATOM 611 N N . VAL A 1 81 ? 6.926 -36.156 -17.156 1 97.06 81 VAL A N 1
ATOM 612 C CA . VAL A 1 81 ? 5.574 -36.688 -17.156 1 97.06 81 VAL A CA 1
ATOM 613 C C . VAL A 1 81 ? 5.617 -38.156 -17.594 1 97.06 81 VAL A C 1
ATOM 615 O O . VAL A 1 81 ? 5.031 -39.031 -16.938 1 97.06 81 VAL A O 1
ATOM 618 N N . ARG A 1 82 ? 6.352 -38.438 -18.609 1 94.75 82 ARG A N 1
ATOM 619 C CA . ARG A 1 82 ? 6.449 -39.781 -19.141 1 94.75 82 ARG A CA 1
ATOM 620 C C . ARG A 1 82 ? 7.074 -40.719 -18.125 1 94.75 82 ARG A C 1
ATOM 622 O O . ARG A 1 82 ? 6.602 -41.844 -17.938 1 94.75 82 ARG A O 1
ATOM 629 N N . ASN A 1 83 ? 8.172 -40.25 -17.547 1 96.38 83 ASN A N 1
ATOM 630 C CA . ASN A 1 83 ? 8.859 -41.094 -16.562 1 96.38 83 ASN A CA 1
ATOM 631 C C . ASN A 1 83 ? 7.965 -41.406 -15.367 1 96.38 83 ASN A C 1
ATOM 633 O O . ASN A 1 83 ? 7.953 -42.531 -14.867 1 96.38 83 ASN A O 1
ATOM 637 N N . TYR A 1 84 ? 7.242 -40.406 -14.914 1 96.25 84 TYR A N 1
ATOM 638 C CA . TYR A 1 84 ? 6.316 -40.656 -13.812 1 96.25 84 TYR A CA 1
ATOM 639 C C . TYR A 1 84 ? 5.254 -41.688 -14.203 1 96.25 84 TYR A C 1
ATOM 641 O O . TYR A 1 84 ? 5.023 -42.656 -13.477 1 96.25 84 TYR A O 1
ATOM 649 N N . GLN A 1 85 ? 4.602 -41.531 -15.328 1 93.19 85 GLN A N 1
ATOM 650 C CA . GLN A 1 85 ? 3.533 -42.406 -15.789 1 93.19 85 GLN A CA 1
ATOM 651 C C . GLN A 1 85 ? 4.047 -43.812 -16 1 93.19 85 GLN A C 1
ATOM 653 O O . GLN A 1 85 ? 3.391 -44.781 -15.617 1 93.19 85 GLN A O 1
ATOM 658 N N . SER A 1 86 ? 5.207 -43.906 -16.594 1 91.88 86 SER A N 1
ATOM 659 C CA . SER A 1 86 ? 5.797 -45.188 -16.859 1 91.88 86 SER A CA 1
ATOM 660 C C . SER A 1 86 ? 6.086 -45.969 -15.57 1 91.88 86 SER A C 1
ATOM 662 O O . SER A 1 86 ? 5.98 -47.188 -15.523 1 91.88 86 SER A O 1
ATOM 664 N N . SER A 1 87 ? 6.434 -45.219 -14.562 1 92.19 87 SER A N 1
ATOM 665 C CA . SER A 1 87 ? 6.758 -45.844 -13.281 1 92.19 87 SER A CA 1
ATOM 666 C C . SER A 1 87 ? 5.516 -46.406 -12.617 1 92.19 87 SER A C 1
ATOM 668 O O . SER A 1 87 ? 5.617 -47.25 -11.727 1 92.19 87 SER A O 1
ATOM 670 N N . ARG A 1 88 ? 4.266 -45.938 -12.906 1 86.62 88 ARG A N 1
ATOM 671 C CA . ARG A 1 88 ? 3.012 -46.406 -12.336 1 86.62 88 ARG A CA 1
ATOM 672 C C . ARG A 1 88 ? 2.557 -47.688 -13 1 86.62 88 ARG A C 1
ATOM 674 O O . ARG A 1 88 ? 1.867 -48.5 -12.383 1 86.62 88 ARG A O 1
ATOM 681 N N . THR A 1 89 ? 2.52 -47.656 -14.398 1 69.5 89 THR A N 1
ATOM 682 C CA . THR A 1 89 ? 2.117 -48.844 -15.133 1 69.5 89 THR A CA 1
ATOM 683 C C . THR A 1 89 ? 2.807 -50.094 -14.57 1 69.5 89 THR A C 1
ATOM 685 O O . THR A 1 89 ? 2.219 -51.188 -14.539 1 69.5 89 THR A O 1
ATOM 688 N N . VAL A 1 90 ? 3.836 -49.781 -14.133 1 54.38 90 VAL A N 1
ATOM 689 C CA . VAL A 1 90 ? 4.531 -50.906 -13.516 1 54.38 90 VAL A CA 1
ATOM 690 C C . VAL A 1 90 ? 3.836 -51.281 -12.211 1 54.38 90 VAL A C 1
ATOM 692 O O . VAL A 1 90 ? 3.736 -52.469 -11.875 1 54.38 90 VAL A O 1
ATOM 695 N N . ASN A 1 91 ? 3.227 -50.188 -11.656 1 51.19 91 ASN A N 1
ATOM 696 C CA . ASN A 1 91 ? 2.545 -50.406 -10.383 1 51.19 91 ASN A CA 1
ATOM 697 C C . ASN A 1 91 ? 1.045 -50.625 -10.586 1 51.19 91 ASN A C 1
ATOM 699 O O . ASN A 1 91 ? 0.297 -50.719 -9.617 1 51.19 91 ASN A O 1
ATOM 703 N N . LYS A 1 92 ? 0.423 -51.469 -11.414 1 54.94 92 LYS A N 1
ATOM 704 C CA . LYS A 1 92 ? -0.885 -52.031 -11.75 1 54.94 92 LYS A CA 1
ATOM 705 C C . LYS A 1 92 ? -1.991 -51 -11.523 1 54.94 92 LYS A C 1
ATOM 707 O O . LYS A 1 92 ? -3.178 -51.344 -11.617 1 54.94 92 LYS A O 1
ATOM 712 N N . ASN A 1 93 ? -1.806 -49.719 -10.992 1 50.06 93 ASN A N 1
ATOM 713 C CA . ASN A 1 93 ? -2.941 -48.875 -10.695 1 50.06 93 ASN A CA 1
ATOM 714 C C . ASN A 1 93 ? -3.254 -47.938 -11.859 1 50.06 93 ASN A C 1
ATOM 716 O O . ASN A 1 93 ? -2.869 -46.75 -11.844 1 50.06 93 ASN A O 1
ATOM 720 N N . THR A 1 94 ? -3.627 -48.469 -13.102 1 54.78 94 THR A N 1
ATOM 721 C CA . THR A 1 94 ? -3.678 -47.844 -14.43 1 54.78 94 THR A CA 1
ATOM 722 C C . THR A 1 94 ? -4.832 -46.844 -14.516 1 54.78 94 THR A C 1
ATOM 724 O O . THR A 1 94 ? -4.875 -46.031 -15.438 1 54.78 94 THR A O 1
ATOM 727 N N . ASP A 1 95 ? -5.758 -46.812 -13.633 1 59.38 95 ASP A N 1
ATOM 728 C CA . ASP A 1 95 ? -6.98 -46.094 -13.992 1 59.38 95 ASP A CA 1
ATOM 729 C C . ASP A 1 95 ? -6.941 -44.656 -13.5 1 59.38 95 ASP A C 1
ATOM 731 O O . ASP A 1 95 ? -7.828 -43.875 -13.82 1 59.38 95 ASP A O 1
ATOM 735 N N . LEU A 1 96 ? -5.781 -44.312 -12.836 1 69.25 96 LEU A N 1
ATOM 736 C CA . LEU A 1 96 ? -5.816 -42.969 -12.273 1 69.25 96 LEU A CA 1
ATOM 737 C C . LEU A 1 96 ? -5.254 -41.938 -13.258 1 69.25 96 LEU A C 1
ATOM 739 O O . LEU A 1 96 ? -4.137 -42.094 -13.75 1 69.25 96 LEU A O 1
ATOM 743 N N . GLN A 1 97 ? -6.148 -41.125 -13.727 1 85.81 97 GLN A N 1
ATOM 744 C CA . GLN A 1 97 ? -5.66 -40.031 -14.57 1 85.81 97 GLN A CA 1
ATOM 745 C C . GLN A 1 97 ? -4.93 -39 -13.75 1 85.81 97 GLN A C 1
ATOM 747 O O . GLN A 1 97 ? -5.559 -38.188 -13.047 1 85.81 97 GLN A O 1
ATOM 752 N N . VAL A 1 98 ? -3.564 -39.031 -13.758 1 95.12 98 VAL A N 1
ATOM 753 C CA . VAL A 1 98 ? -2.723 -38.094 -13.016 1 95.12 98 VAL A CA 1
ATOM 754 C C . VAL A 1 98 ? -2.678 -36.75 -13.742 1 95.12 98 VAL A C 1
ATOM 756 O O . VAL A 1 98 ? -2.588 -36.719 -14.969 1 95.12 98 VAL A O 1
ATOM 759 N N . ARG A 1 99 ? -2.836 -35.688 -13.055 1 98 99 ARG A N 1
ATOM 760 C CA . ARG A 1 99 ? -2.756 -34.344 -13.578 1 98 99 ARG A CA 1
ATOM 761 C C . ARG A 1 99 ? -1.45 -33.656 -13.164 1 98 99 ARG A C 1
ATOM 763 O O . ARG A 1 99 ? -0.866 -34 -12.133 1 98 99 ARG A O 1
ATOM 770 N N . PHE A 1 100 ? -1.004 -32.688 -14.023 1 98.75 100 PHE A N 1
ATOM 771 C CA . PHE A 1 100 ? 0.281 -32.062 -13.742 1 98.75 100 PHE A CA 1
ATOM 772 C C . PHE A 1 100 ? 0.149 -30.531 -13.719 1 98.75 100 PHE A C 1
ATOM 774 O O . PHE A 1 100 ? -0.484 -29.953 -14.602 1 98.75 100 PHE A O 1
ATOM 781 N N . ILE A 1 101 ? 0.668 -29.906 -12.703 1 98.88 101 ILE A N 1
ATOM 782 C CA . ILE A 1 101 ? 0.841 -28.453 -12.602 1 98.88 101 ILE A CA 1
ATOM 783 C C . ILE A 1 101 ? 2.328 -28.109 -12.609 1 98.88 101 ILE A C 1
ATOM 785 O O . ILE A 1 101 ? 3.104 -28.672 -11.828 1 98.88 101 ILE A O 1
ATOM 789 N N . GLN A 1 102 ? 2.758 -27.312 -13.484 1 98.81 102 GLN A N 1
ATOM 790 C CA . GLN A 1 102 ? 4.113 -26.766 -13.461 1 98.81 102 GLN A CA 1
ATOM 791 C C . GLN A 1 102 ? 4.113 -25.297 -13.094 1 98.81 102 GLN A C 1
ATOM 793 O O . GLN A 1 102 ? 3.352 -24.5 -13.656 1 98.81 102 GLN A O 1
ATOM 798 N N . LEU A 1 103 ? 4.934 -24.938 -12.062 1 98.62 103 LEU A N 1
ATOM 799 C CA . LEU A 1 103 ? 5.102 -23.531 -11.734 1 98.62 103 LEU A CA 1
ATOM 800 C C . LEU A 1 103 ? 6.082 -22.859 -12.695 1 98.62 103 LEU A C 1
ATOM 802 O O . LEU A 1 103 ? 7.184 -23.375 -12.914 1 98.62 103 LEU A O 1
ATOM 806 N N . GLY A 1 104 ? 5.582 -21.797 -13.289 1 97.75 104 GLY A N 1
ATOM 807 C CA . GLY A 1 104 ? 6.402 -21 -14.18 1 97.75 104 GLY A CA 1
ATOM 808 C C . GLY A 1 104 ? 6.699 -19.609 -13.641 1 97.75 104 GLY A C 1
ATOM 809 O O . GLY A 1 104 ? 6.539 -19.359 -12.445 1 97.75 104 GLY A O 1
ATOM 810 N N . ALA A 1 105 ? 7.254 -18.766 -14.539 1 95.06 105 ALA A N 1
ATOM 811 C CA . ALA A 1 105 ? 7.645 -17.406 -14.156 1 95.06 105 ALA A CA 1
ATOM 812 C C . ALA A 1 105 ? 7.086 -16.375 -15.133 1 95.06 105 ALA A C 1
ATOM 814 O O . ALA A 1 105 ? 7.02 -16.625 -16.328 1 95.06 105 ALA A O 1
ATOM 815 N N . THR A 1 106 ? 6.781 -15.203 -14.539 1 95.94 106 THR A N 1
ATOM 816 C CA . THR A 1 106 ? 6.18 -14.172 -15.375 1 95.94 106 THR A CA 1
ATOM 817 C C . THR A 1 106 ? 7.25 -13.438 -16.172 1 95.94 106 THR A C 1
ATOM 819 O O . THR A 1 106 ? 6.934 -12.68 -17.094 1 95.94 106 THR A O 1
ATOM 822 N N . ASN A 1 107 ? 8.523 -13.688 -15.938 1 92.44 107 ASN A N 1
ATOM 823 C CA . ASN A 1 107 ? 9.578 -12.984 -16.656 1 92.44 107 ASN A CA 1
ATOM 824 C C . ASN A 1 107 ? 9.625 -13.406 -18.125 1 92.44 107 ASN A C 1
ATOM 826 O O . ASN A 1 107 ? 10.359 -12.82 -18.922 1 92.44 107 ASN A O 1
ATOM 830 N N . ILE A 1 108 ? 8.859 -14.445 -18.484 1 92.19 108 ILE A N 1
ATOM 831 C CA . ILE A 1 108 ? 8.82 -14.852 -19.891 1 92.19 108 ILE A CA 1
ATOM 832 C C . ILE A 1 108 ? 8.125 -13.781 -20.719 1 92.19 108 ILE A C 1
ATOM 834 O O . ILE A 1 108 ? 8.219 -13.781 -21.953 1 92.19 108 ILE A O 1
ATOM 838 N N . TRP A 1 109 ? 7.316 -12.875 -20.125 1 90.69 109 TRP A N 1
ATOM 839 C CA . TRP A 1 109 ? 6.723 -11.727 -20.797 1 90.69 109 TRP A CA 1
ATOM 840 C C . TRP A 1 109 ? 7.625 -10.5 -20.688 1 90.69 109 TRP A C 1
ATOM 842 O O . TRP A 1 109 ? 7.191 -9.375 -20.938 1 90.69 109 TRP A O 1
ATOM 852 N N . ASP A 1 110 ? 8.898 -10.578 -20.359 1 78.62 110 ASP A N 1
ATOM 853 C CA . ASP A 1 110 ? 9.812 -9.445 -20.25 1 78.62 110 ASP A CA 1
ATOM 854 C C . ASP A 1 110 ? 9.953 -8.711 -21.578 1 78.62 110 ASP A C 1
ATOM 856 O O . ASP A 1 110 ? 9.969 -9.336 -22.641 1 78.62 110 ASP A O 1
ATOM 860 N N . ARG A 1 111 ? 9.594 -7.449 -21.578 1 66.38 111 ARG A N 1
ATOM 861 C CA . ARG A 1 111 ? 9.547 -6.598 -22.75 1 66.38 111 ARG A CA 1
ATOM 862 C C . ARG A 1 111 ? 10.945 -6.328 -23.297 1 66.38 111 ARG A C 1
ATOM 864 O O . ARG A 1 111 ? 11.133 -5.414 -24.109 1 66.38 111 ARG A O 1
ATOM 871 N N . THR A 1 112 ? 11.836 -7.148 -22.906 1 56.81 112 THR A N 1
ATOM 872 C CA . THR A 1 112 ? 13.125 -6.902 -23.531 1 56.81 112 THR A CA 1
ATOM 873 C C . THR A 1 112 ? 13.016 -7.047 -25.047 1 56.81 112 THR A C 1
ATOM 875 O O . THR A 1 112 ? 12.156 -7.773 -25.547 1 56.81 112 THR A O 1
ATOM 878 N N . MET A 1 113 ? 13.531 -6.09 -25.812 1 48.97 113 MET A N 1
ATOM 879 C CA . MET A 1 113 ? 13.609 -6.043 -27.266 1 48.97 113 MET A CA 1
ATOM 880 C C . MET A 1 113 ? 13.875 -7.43 -27.844 1 48.97 113 MET A C 1
ATOM 882 O O . MET A 1 113 ? 14.656 -8.203 -27.281 1 48.97 113 MET A O 1
ATOM 886 N N . ASN A 1 114 ? 12.836 -7.891 -28.469 1 48.16 114 ASN A N 1
ATOM 887 C CA . ASN A 1 114 ? 13.133 -9.133 -29.172 1 48.16 114 ASN A CA 1
ATOM 888 C C . ASN A 1 114 ? 14.375 -9 -30.047 1 48.16 114 ASN A C 1
ATOM 890 O O . ASN A 1 114 ? 14.922 -7.906 -30.188 1 48.16 114 ASN A O 1
ATOM 894 N N . ALA A 1 115 ? 14.977 -10.133 -30.406 1 45.59 115 ALA A N 1
ATOM 895 C CA . ALA A 1 115 ? 16.156 -10.188 -31.266 1 45.59 115 ALA A CA 1
ATOM 896 C C . ALA A 1 115 ? 16.031 -9.211 -32.438 1 45.59 115 ALA A C 1
ATOM 898 O O . ALA A 1 115 ? 17.031 -8.664 -32.906 1 45.59 115 ALA A O 1
ATOM 899 N N . GLU A 1 116 ? 14.812 -9.055 -32.844 1 49.47 116 GLU A N 1
ATOM 900 C CA . GLU A 1 116 ? 14.68 -8.258 -34.062 1 49.47 116 GLU A CA 1
ATOM 901 C C . GLU A 1 116 ? 14.438 -6.789 -33.75 1 49.47 116 GLU A C 1
ATOM 903 O O . GLU A 1 116 ? 14.234 -5.973 -34.656 1 49.47 116 GLU A O 1
ATOM 908 N N . GLY A 1 117 ? 14.578 -6.414 -32.5 1 49.84 117 GLY A N 1
ATOM 909 C CA . GLY A 1 117 ? 14.438 -5.031 -32.094 1 49.84 117 GLY A CA 1
ATOM 910 C C . GLY A 1 117 ? 12.992 -4.602 -31.938 1 49.84 117 GLY A C 1
ATOM 911 O O . GLY A 1 117 ? 12.703 -3.41 -31.797 1 49.84 117 GLY A O 1
ATOM 912 N N . ALA A 1 118 ? 12.07 -5.461 -32.281 1 48.53 118 ALA A N 1
ATOM 913 C CA . ALA A 1 118 ? 10.672 -5.055 -32.25 1 48.53 118 ALA A CA 1
ATOM 914 C C . ALA A 1 118 ? 10.023 -5.414 -30.938 1 48.53 118 ALA A C 1
ATOM 916 O O . ALA A 1 118 ? 10.273 -6.488 -30.375 1 48.53 118 ALA A O 1
ATOM 917 N N . LEU A 1 119 ? 9.57 -4.457 -30.203 1 52.97 119 LEU A N 1
ATOM 918 C CA . LEU A 1 119 ? 8.758 -4.711 -29.016 1 52.97 119 LEU A CA 1
ATOM 919 C C . LEU A 1 119 ? 7.547 -5.574 -29.359 1 52.97 119 LEU A C 1
ATOM 921 O O . LEU A 1 119 ? 6.742 -5.203 -30.219 1 52.97 119 LEU A O 1
ATOM 925 N N . GLN A 1 120 ? 7.656 -6.895 -29.219 1 54.34 120 GLN A N 1
ATOM 926 C CA . GLN A 1 120 ? 6.531 -7.75 -29.578 1 54.34 120 GLN A CA 1
ATOM 927 C C . GLN A 1 120 ? 5.27 -7.355 -28.812 1 54.34 120 GLN A C 1
ATOM 929 O O . GLN A 1 120 ? 4.156 -7.555 -29.297 1 54.34 120 GLN A O 1
ATOM 934 N N . ILE A 1 121 ? 5.492 -6.918 -27.609 1 58.31 121 ILE A N 1
ATOM 935 C CA . ILE A 1 121 ? 4.297 -6.645 -26.828 1 58.31 121 ILE A CA 1
ATOM 936 C C . ILE A 1 121 ? 4 -5.148 -26.844 1 58.31 121 ILE A C 1
ATOM 938 O O . ILE A 1 121 ? 4.855 -4.336 -26.484 1 58.31 121 ILE A O 1
ATOM 942 N N . GLN A 1 122 ? 2.941 -4.762 -27.656 1 63.25 122 GLN A N 1
ATOM 943 C CA . GLN A 1 122 ? 2.486 -3.377 -27.703 1 63.25 122 GLN A CA 1
ATOM 944 C C . GLN A 1 122 ? 1.838 -2.967 -26.375 1 63.25 122 GLN A C 1
ATOM 946 O O . GLN A 1 122 ? 0.939 -3.65 -25.891 1 63.25 122 GLN A O 1
ATOM 951 N N . GLY A 1 123 ? 2.336 -1.959 -25.688 1 74.25 123 GLY A N 1
ATOM 952 C CA . GLY A 1 123 ? 1.795 -1.399 -24.453 1 74.25 123 GLY A CA 1
ATOM 953 C C . GLY A 1 123 ? 2.342 -2.064 -23.219 1 74.25 123 GLY A C 1
ATOM 954 O O . GLY A 1 123 ? 3.1 -3.031 -23.297 1 74.25 123 GLY A O 1
ATOM 955 N N . PRO A 1 124 ? 1.912 -1.568 -22.094 1 86.81 124 PRO A N 1
ATOM 956 C CA . PRO A 1 124 ? 2.518 -2.076 -20.859 1 86.81 124 PRO A CA 1
ATOM 957 C C . PRO A 1 124 ? 1.896 -3.393 -20.391 1 86.81 124 PRO A C 1
ATOM 959 O O . PRO A 1 124 ? 2.52 -4.141 -19.641 1 86.81 124 PRO A O 1
ATOM 962 N N . TRP A 1 125 ? 0.799 -3.764 -21 1 93.62 125 TRP A N 1
ATOM 963 C CA . TRP A 1 125 ? 0.01 -4.812 -20.359 1 93.62 125 TRP A CA 1
ATOM 964 C C . TRP A 1 125 ? 0.287 -6.168 -21 1 93.62 125 TRP A C 1
ATOM 966 O O . TRP A 1 125 ? 0.38 -6.277 -22.219 1 93.62 125 TRP A O 1
ATOM 976 N N . CYS A 1 126 ? 0.45 -7.113 -20.172 1 93.94 126 CYS A N 1
ATOM 977 C CA . CYS A 1 126 ? 0.55 -8.523 -20.547 1 93.94 126 CYS A CA 1
ATOM 978 C C . CYS A 1 126 ? -0.484 -9.359 -19.797 1 93.94 126 CYS A C 1
ATOM 980 O O . CYS A 1 126 ? -0.647 -9.211 -18.578 1 93.94 126 CYS A O 1
ATOM 982 N N . ASP A 1 127 ? -1.237 -10.078 -20.516 1 95.69 127 ASP A N 1
ATOM 983 C CA . ASP A 1 127 ? -2.084 -11.102 -19.891 1 95.69 127 ASP A CA 1
ATOM 984 C C . ASP A 1 127 ? -1.686 -12.5 -20.359 1 95.69 127 ASP A C 1
ATOM 986 O O . ASP A 1 127 ? -0.682 -12.664 -21.047 1 95.69 127 ASP A O 1
ATOM 990 N N . ARG A 1 128 ? -2.412 -13.508 -19.938 1 96.56 128 ARG A N 1
ATOM 991 C CA . ARG A 1 128 ? -2.027 -14.891 -20.203 1 96.56 128 ARG A CA 1
ATOM 992 C C . ARG A 1 128 ? -2.061 -15.203 -21.688 1 96.56 128 ARG A C 1
ATOM 994 O O . ARG A 1 128 ? -1.489 -16.203 -22.141 1 96.56 128 ARG A O 1
ATOM 1001 N N . HIS A 1 129 ? -2.711 -14.336 -22.469 1 94.94 129 HIS A N 1
ATOM 1002 C CA . HIS A 1 129 ? -2.832 -14.586 -23.906 1 94.94 129 HIS A CA 1
ATOM 1003 C C . HIS A 1 129 ? -1.765 -13.82 -24.688 1 94.94 129 HIS A C 1
ATOM 1005 O O . HIS A 1 129 ? -1.599 -14.039 -25.891 1 94.94 129 HIS A O 1
ATOM 1011 N N . THR A 1 130 ? -1.099 -12.945 -24 1 93.12 130 THR A N 1
ATOM 1012 C CA . THR A 1 130 ? -0.016 -12.219 -24.641 1 93.12 130 THR A CA 1
ATOM 1013 C C . THR A 1 130 ? 1.117 -13.164 -25.031 1 93.12 130 THR A C 1
ATOM 1015 O O . THR A 1 130 ? 1.525 -14.008 -24.234 1 93.12 130 THR A O 1
ATOM 1018 N N . PRO A 1 131 ? 1.599 -13.008 -26.297 1 90.81 131 PRO A N 1
ATOM 1019 C CA . PRO A 1 131 ? 2.744 -13.844 -26.656 1 90.81 131 PRO A CA 1
ATOM 1020 C C . PRO A 1 131 ? 3.943 -13.633 -25.734 1 90.81 131 PRO A C 1
ATOM 1022 O O . PRO A 1 131 ? 4.227 -12.508 -25.328 1 90.81 131 PRO A O 1
ATOM 1025 N N . HIS A 1 132 ? 4.492 -14.719 -25.359 1 91.19 132 HIS A N 1
ATOM 1026 C CA . HIS A 1 132 ? 5.648 -14.648 -24.469 1 91.19 132 HIS A CA 1
ATOM 1027 C C . HIS A 1 132 ? 6.949 -14.836 -25.25 1 91.19 132 HIS A C 1
ATOM 1029 O O . HIS A 1 132 ? 6.93 -15.266 -26.406 1 91.19 132 HIS A O 1
ATOM 1035 N N . ASN A 1 133 ? 8.062 -14.484 -24.578 1 87.69 133 ASN A N 1
ATOM 1036 C CA . ASN A 1 133 ? 9.383 -14.703 -25.172 1 87.69 133 ASN A CA 1
ATOM 1037 C C . ASN A 1 133 ? 9.727 -16.188 -25.25 1 87.69 133 ASN A C 1
ATOM 1039 O O . ASN A 1 133 ? 9.242 -16.984 -24.438 1 87.69 133 ASN A O 1
ATOM 1043 N N . ASN A 1 134 ? 10.57 -16.531 -26.219 1 88.25 134 ASN A N 1
ATOM 1044 C CA . ASN A 1 134 ? 10.977 -17.922 -26.422 1 88.25 134 ASN A CA 1
ATOM 1045 C C . ASN A 1 134 ? 12.234 -18.25 -25.625 1 88.25 134 ASN A C 1
ATOM 1047 O O . ASN A 1 134 ? 13.273 -18.562 -26.203 1 88.25 134 ASN A O 1
ATOM 1051 N N . THR A 1 135 ? 12.07 -18.344 -24.359 1 90.19 135 THR A N 1
ATOM 1052 C CA . THR A 1 135 ? 13.148 -18.781 -23.484 1 90.19 135 THR A CA 1
ATOM 1053 C C . THR A 1 135 ? 13.094 -20.297 -23.266 1 90.19 135 THR A C 1
ATOM 1055 O O . THR A 1 135 ? 12.078 -20.938 -23.562 1 90.19 135 THR A O 1
ATOM 1058 N N . LEU A 1 136 ? 14.164 -20.875 -22.828 1 92.62 136 LEU A N 1
ATOM 1059 C CA . LEU A 1 136 ? 14.164 -22.312 -22.547 1 92.62 136 LEU A CA 1
ATOM 1060 C C . LEU A 1 136 ? 13.102 -22.672 -21.516 1 92.62 136 LEU A C 1
ATOM 1062 O O . LEU A 1 136 ? 12.445 -23.703 -21.625 1 92.62 136 LEU A O 1
ATOM 1066 N N . ARG A 1 137 ? 12.977 -21.797 -20.609 1 93.88 137 ARG A N 1
ATOM 1067 C CA . ARG A 1 137 ? 11.953 -22.016 -19.594 1 93.88 137 ARG A CA 1
ATOM 1068 C C . ARG A 1 137 ? 10.562 -22.016 -20.203 1 93.88 137 ARG A C 1
ATOM 1070 O O . ARG A 1 137 ? 9.758 -22.906 -19.922 1 93.88 137 ARG A O 1
ATOM 1077 N N . ALA A 1 138 ? 10.312 -21.016 -21.016 1 94.62 138 ALA A N 1
ATOM 1078 C CA . ALA A 1 138 ? 9.016 -20.922 -21.672 1 94.62 138 ALA A CA 1
ATOM 1079 C C . ALA A 1 138 ? 8.758 -22.141 -22.562 1 94.62 138 ALA A C 1
ATOM 1081 O O . ALA A 1 138 ? 7.648 -22.672 -22.578 1 94.62 138 ALA A O 1
ATOM 1082 N N . THR A 1 139 ? 9.766 -22.562 -23.203 1 95.5 139 THR A N 1
ATOM 1083 C CA . THR A 1 139 ? 9.656 -23.703 -24.094 1 95.5 139 THR A CA 1
ATOM 1084 C C . THR A 1 139 ? 9.273 -24.969 -23.312 1 95.5 139 THR A C 1
ATOM 1086 O O . THR A 1 139 ? 8.414 -25.734 -23.75 1 95.5 139 THR A O 1
ATOM 1089 N N . CYS A 1 140 ? 9.906 -25.141 -22.234 1 97.5 140 CYS A N 1
ATOM 1090 C CA . CYS A 1 140 ? 9.617 -26.312 -21.406 1 97.5 140 CYS A CA 1
ATOM 1091 C C . CYS A 1 140 ? 8.195 -26.25 -20.859 1 97.5 140 CYS A C 1
ATOM 1093 O O . CYS A 1 140 ? 7.52 -27.281 -20.781 1 97.5 140 CYS A O 1
ATOM 1095 N N . GLU A 1 141 ? 7.73 -25.094 -20.5 1 97.94 141 GLU A N 1
ATOM 1096 C CA . GLU A 1 141 ? 6.348 -24.922 -20.062 1 97.94 141 GLU A CA 1
ATOM 1097 C C . GLU A 1 141 ? 5.371 -25.25 -21.188 1 97.94 141 GLU A C 1
ATOM 1099 O O . GLU A 1 141 ? 4.355 -25.906 -20.953 1 97.94 141 GLU A O 1
ATOM 1104 N N . ASP A 1 142 ? 5.715 -24.859 -22.344 1 97.44 142 ASP A N 1
ATOM 1105 C CA . ASP A 1 142 ? 4.895 -25.156 -23.516 1 97.44 142 ASP A CA 1
ATOM 1106 C C . ASP A 1 142 ? 4.844 -26.656 -23.781 1 97.44 142 ASP A C 1
ATOM 1108 O O . ASP A 1 142 ? 3.809 -27.188 -24.203 1 97.44 142 ASP A O 1
ATOM 1112 N N . GLU A 1 143 ? 5.977 -27.281 -23.578 1 97.62 143 GLU A N 1
ATOM 1113 C CA . GLU A 1 143 ? 6.043 -28.719 -23.75 1 97.62 143 GLU A CA 1
ATOM 1114 C C . GLU A 1 143 ? 5.043 -29.438 -22.844 1 97.62 143 GLU A C 1
ATOM 1116 O O . GLU A 1 143 ? 4.352 -30.359 -23.266 1 97.62 143 GLU A O 1
ATOM 1121 N N . LEU A 1 144 ? 5.031 -28.953 -21.609 1 98.25 144 LEU A N 1
ATOM 1122 C CA . LEU A 1 144 ? 4.094 -29.547 -20.672 1 98.25 144 LEU A CA 1
ATOM 1123 C C . LEU A 1 144 ? 2.654 -29.328 -21.125 1 98.25 144 LEU A C 1
ATOM 1125 O O . LEU A 1 144 ? 1.849 -30.266 -21.125 1 98.25 144 LEU A O 1
ATOM 1129 N N . LEU A 1 145 ? 2.328 -28.156 -21.547 1 98.38 145 LEU A N 1
ATOM 1130 C CA . LEU A 1 145 ? 0.971 -27.797 -21.938 1 98.38 145 LEU A CA 1
ATOM 1131 C C . LEU A 1 145 ? 0.52 -28.609 -23.141 1 98.38 145 LEU A C 1
ATOM 1133 O O . LEU A 1 145 ? -0.661 -28.938 -23.266 1 98.38 145 LEU A O 1
ATOM 1137 N N . ALA A 1 146 ? 1.413 -28.969 -23.938 1 97.94 146 ALA A N 1
ATOM 1138 C CA . ALA A 1 146 ? 1.11 -29.688 -25.172 1 97.94 146 ALA A CA 1
ATOM 1139 C C . ALA A 1 146 ? 0.659 -31.109 -24.891 1 97.94 146 ALA A C 1
ATOM 1141 O O . ALA A 1 146 ? 0.079 -31.766 -25.75 1 97.94 146 ALA A O 1
ATOM 1142 N N . LEU A 1 147 ? 0.92 -31.625 -23.703 1 97.38 147 LEU A N 1
ATOM 1143 C CA . LEU A 1 147 ? 0.554 -33 -23.344 1 97.38 147 LEU A CA 1
ATOM 1144 C C . LEU A 1 147 ? -0.938 -33.094 -23.031 1 97.38 147 LEU A C 1
ATOM 1146 O O . LEU A 1 147 ? -1.502 -34.188 -23.031 1 97.38 147 LEU A O 1
ATOM 1150 N N . SER A 1 148 ? -1.547 -31.984 -22.672 1 96.56 148 SER A N 1
ATOM 1151 C CA . SER A 1 148 ? -2.967 -31.984 -22.344 1 96.56 148 SER A CA 1
ATOM 1152 C C . SER A 1 148 ? -3.816 -32.375 -23.547 1 96.56 148 SER A C 1
ATOM 1154 O O . SER A 1 148 ? -3.496 -32.031 -24.688 1 96.56 148 SER A O 1
ATOM 1156 N N . PRO A 1 149 ? -4.805 -33.125 -23.516 1 95.44 149 PRO A N 1
ATOM 1157 C CA . PRO A 1 149 ? -5.488 -33.406 -22.266 1 95.44 149 PRO A CA 1
ATOM 1158 C C . PRO A 1 149 ? -5.07 -34.75 -21.656 1 95.44 149 PRO A C 1
ATOM 1160 O O . PRO A 1 149 ? -5.555 -35.125 -20.594 1 95.44 149 PRO A O 1
ATOM 1163 N N . HIS A 1 150 ? -4.16 -35.5 -22.219 1 92.31 150 HIS A N 1
ATOM 1164 C CA . HIS A 1 150 ? -3.764 -36.812 -21.719 1 92.31 150 HIS A CA 1
ATOM 1165 C C . HIS A 1 150 ? -2.254 -36.906 -21.531 1 92.31 150 HIS A C 1
ATOM 1167 O O . HIS A 1 150 ? -1.521 -37.25 -22.453 1 92.31 150 HIS A O 1
ATOM 1173 N N . PRO A 1 151 ? -1.824 -36.531 -20.344 1 95.56 151 PRO A N 1
ATOM 1174 C CA . PRO A 1 151 ? -2.615 -36.188 -19.156 1 95.56 151 PRO A CA 1
ATOM 1175 C C . PRO A 1 151 ? -2.994 -34.719 -19.125 1 95.56 151 PRO A C 1
ATOM 1177 O O . PRO A 1 151 ? -2.434 -33.906 -19.875 1 95.56 151 PRO A O 1
ATOM 1180 N N . PRO A 1 152 ? -4.043 -34.312 -18.266 1 97.81 152 PRO A N 1
ATOM 1181 C CA . PRO A 1 152 ? -4.301 -32.906 -18.047 1 97.81 152 PRO A CA 1
ATOM 1182 C C . PRO A 1 152 ? -3.107 -32.156 -17.438 1 97.81 152 PRO A C 1
ATOM 1184 O O . PRO A 1 152 ? -2.479 -32.688 -16.516 1 97.81 152 PRO A O 1
ATOM 1187 N N . THR A 1 153 ? -2.764 -31.062 -18.062 1 98.69 153 THR A N 1
ATOM 1188 C CA . THR A 1 153 ? -1.625 -30.297 -17.578 1 98.69 153 THR A CA 1
ATOM 1189 C C . THR A 1 153 ? -1.972 -28.812 -17.531 1 98.69 153 THR A C 1
ATOM 1191 O O . THR A 1 153 ? -2.918 -28.359 -18.188 1 98.69 153 THR A O 1
ATOM 1194 N N . THR A 1 154 ? -1.312 -28.031 -16.703 1 98.88 154 THR A N 1
ATOM 1195 C CA . THR A 1 154 ? -1.455 -26.594 -16.641 1 98.88 154 THR A CA 1
ATOM 1196 C C . THR A 1 154 ? -0.176 -25.938 -16.125 1 98.88 154 THR A C 1
ATOM 1198 O O . THR A 1 154 ? 0.652 -26.609 -15.5 1 98.88 154 THR A O 1
ATOM 1201 N N . VAL A 1 155 ? 0.02 -24.688 -16.484 1 98.88 155 VAL A N 1
ATOM 1202 C CA . VAL A 1 155 ? 1.175 -23.922 -16.047 1 98.88 155 VAL A CA 1
ATOM 1203 C C . VAL A 1 155 ? 0.706 -22.672 -15.297 1 98.88 155 VAL A C 1
ATOM 1205 O O . VAL A 1 155 ? -0.185 -21.953 -15.766 1 98.88 155 VAL A O 1
ATOM 1208 N N . LEU A 1 156 ? 1.212 -22.453 -14.102 1 98.88 156 LEU A N 1
ATOM 1209 C CA . LEU A 1 156 ? 0.982 -21.25 -13.312 1 98.88 156 LEU A CA 1
ATOM 1210 C C . LEU A 1 156 ? 2.229 -20.375 -13.289 1 98.88 156 LEU A C 1
ATOM 1212 O O . LEU A 1 156 ? 3.211 -20.703 -12.625 1 98.88 156 LEU A O 1
ATOM 1216 N N . ASN A 1 157 ? 2.209 -19.297 -14.047 1 98.75 157 ASN A N 1
ATOM 1217 C CA . ASN A 1 157 ? 3.328 -18.359 -14.047 1 98.75 157 ASN A CA 1
ATOM 1218 C C . ASN A 1 157 ? 3.213 -17.359 -12.906 1 98.75 157 ASN A C 1
ATOM 1220 O O . ASN A 1 157 ? 2.326 -16.5 -12.914 1 98.75 157 ASN A O 1
ATOM 1224 N N . LEU A 1 158 ? 4.188 -17.391 -12.016 1 98.62 158 LEU A N 1
ATOM 1225 C CA . LEU A 1 158 ? 4.109 -16.656 -10.75 1 98.62 158 LEU A CA 1
ATOM 1226 C C . LEU A 1 158 ? 4.859 -15.336 -10.836 1 98.62 158 LEU A C 1
ATOM 1228 O O . LEU A 1 158 ? 5.973 -15.281 -11.367 1 98.62 158 LEU A O 1
ATOM 1232 N N . ALA A 1 159 ? 4.199 -14.25 -10.312 1 98.12 159 ALA A N 1
ATOM 1233 C CA . ALA A 1 159 ? 4.891 -12.977 -10.125 1 98.12 159 ALA A CA 1
ATOM 1234 C C . ALA A 1 159 ? 5.879 -13.055 -8.969 1 98.12 159 ALA A C 1
ATOM 1236 O O . ALA A 1 159 ? 6.23 -14.141 -8.516 1 98.12 159 ALA A O 1
ATOM 1237 N N . GLY A 1 160 ? 6.484 -11.883 -8.594 1 97.25 160 GLY A N 1
ATOM 1238 C CA . GLY A 1 160 ? 7.441 -11.891 -7.496 1 97.25 160 GLY A CA 1
ATOM 1239 C C . GLY A 1 160 ? 6.895 -12.523 -6.23 1 97.25 160 GLY A C 1
ATOM 1240 O O . GLY A 1 160 ? 5.848 -12.109 -5.727 1 97.25 160 GLY A O 1
ATOM 1241 N N . LEU A 1 161 ? 7.613 -13.5 -5.719 1 97.5 161 LEU A N 1
ATOM 1242 C CA . LEU A 1 161 ? 7.16 -14.297 -4.59 1 97.5 161 LEU A CA 1
ATOM 1243 C C . LEU A 1 161 ? 7.516 -13.625 -3.268 1 97.5 161 LEU A C 1
ATOM 1245 O O . LEU A 1 161 ? 8.656 -13.195 -3.07 1 97.5 161 LEU A O 1
ATOM 1249 N N . TRP A 1 162 ? 6.48 -13.461 -2.42 1 96.12 162 TRP A N 1
ATOM 1250 C CA . TRP A 1 162 ? 6.797 -12.914 -1.106 1 96.12 162 TRP A CA 1
ATOM 1251 C C . TRP A 1 162 ? 5.961 -13.586 -0.02 1 96.12 162 TRP A C 1
ATOM 1253 O O . TRP A 1 162 ? 5.004 -14.297 -0.318 1 96.12 162 TRP A O 1
ATOM 1263 N N . GLY A 1 163 ? 6.352 -13.406 1.266 1 93.81 163 GLY A N 1
ATOM 1264 C CA . GLY A 1 163 ? 5.781 -14.055 2.434 1 93.81 163 GLY A CA 1
ATOM 1265 C C . GLY A 1 163 ? 6.805 -14.828 3.246 1 93.81 163 GLY A C 1
ATOM 1266 O O . GLY A 1 163 ? 7.816 -15.281 2.711 1 93.81 163 GLY A O 1
ATOM 1267 N N . ASP A 1 164 ? 6.559 -14.992 4.512 1 90.94 164 ASP A N 1
ATOM 1268 C CA . ASP A 1 164 ? 7.5 -15.625 5.43 1 90.94 164 ASP A CA 1
ATOM 1269 C C . ASP A 1 164 ? 8.852 -14.922 5.402 1 90.94 164 ASP A C 1
ATOM 1271 O O . ASP A 1 164 ? 8.938 -13.719 5.664 1 90.94 164 ASP A O 1
ATOM 1275 N N . GLN A 1 165 ? 9.867 -15.555 4.906 1 89.31 165 GLN A N 1
ATOM 1276 C CA . GLN A 1 165 ? 11.203 -14.992 4.953 1 89.31 165 GLN A CA 1
ATOM 1277 C C . GLN A 1 165 ? 11.461 -14.078 3.754 1 89.31 165 GLN A C 1
ATOM 1279 O O . GLN A 1 165 ? 12.438 -13.328 3.738 1 89.31 165 GLN A O 1
ATOM 1284 N N . ARG A 1 166 ? 10.625 -14.141 2.781 1 90.94 166 ARG A N 1
ATOM 1285 C CA . ARG A 1 166 ? 10.781 -13.312 1.59 1 90.94 166 ARG A CA 1
ATOM 1286 C C . ARG A 1 166 ? 9.984 -12.016 1.72 1 90.94 166 ARG A C 1
ATOM 1288 O O . ARG A 1 166 ? 8.758 -12.016 1.583 1 90.94 166 ARG A O 1
ATOM 1295 N N . SER A 1 167 ? 10.727 -10.922 1.974 1 90.5 167 SER A N 1
ATOM 1296 C CA . SER A 1 167 ? 10.117 -9.609 2.141 1 90.5 167 SER A CA 1
ATOM 1297 C C . SER A 1 167 ? 10.562 -8.648 1.046 1 90.5 167 SER A C 1
ATOM 1299 O O . SER A 1 167 ? 11.75 -8.344 0.928 1 90.5 167 SER A O 1
ATOM 1301 N N . PRO A 1 168 ? 9.602 -8.156 0.292 1 91.69 168 PRO A N 1
ATOM 1302 C CA . PRO A 1 168 ? 9.961 -7.199 -0.757 1 91.69 168 PRO A CA 1
ATOM 1303 C C . PRO A 1 168 ? 10.695 -5.977 -0.213 1 91.69 168 PRO A C 1
ATOM 1305 O O . PRO A 1 168 ? 11.508 -5.371 -0.923 1 91.69 168 PRO A O 1
ATOM 1308 N N . ARG A 1 169 ? 10.445 -5.629 1.06 1 90.31 169 ARG A N 1
ATOM 1309 C CA . ARG A 1 169 ? 11.117 -4.492 1.68 1 90.31 169 ARG A CA 1
ATOM 1310 C C . ARG A 1 169 ? 12.633 -4.648 1.61 1 90.31 169 ARG A C 1
ATOM 1312 O O . ARG A 1 169 ? 13.359 -3.662 1.443 1 90.31 169 ARG A O 1
ATOM 1319 N N . ARG A 1 170 ? 13.086 -5.82 1.663 1 90.25 170 ARG A N 1
ATOM 1320 C CA . ARG A 1 170 ? 14.516 -6.113 1.695 1 90.25 170 ARG A CA 1
ATOM 1321 C C . ARG A 1 170 ? 15.125 -6.008 0.302 1 90.25 170 ARG A C 1
ATOM 1323 O O . ARG A 1 170 ? 16.344 -6.008 0.155 1 90.25 170 ARG A O 1
ATOM 1330 N N . TRP A 1 171 ? 14.297 -5.891 -0.679 1 92.62 171 TRP A N 1
ATOM 1331 C CA . TRP A 1 171 ? 14.789 -5.84 -2.051 1 92.62 171 TRP A CA 1
ATOM 1332 C C . TRP A 1 171 ? 15.188 -4.418 -2.436 1 92.62 171 TRP A C 1
ATOM 1334 O O . TRP A 1 171 ? 15.93 -4.211 -3.4 1 92.62 171 TRP A O 1
ATOM 1344 N N . VAL A 1 172 ? 14.68 -3.4 -1.665 1 90.38 172 VAL A N 1
ATOM 1345 C CA . VAL A 1 172 ? 14.797 -2 -2.062 1 90.38 172 VAL A CA 1
ATOM 1346 C C . VAL A 1 172 ? 16.266 -1.627 -2.211 1 90.38 172 VAL A C 1
ATOM 1348 O O . VAL A 1 172 ? 16.688 -1.109 -3.252 1 90.38 172 VAL A O 1
ATOM 1351 N N . PRO A 1 173 ? 17.125 -1.992 -1.23 1 90.06 173 PRO A N 1
ATOM 1352 C CA . PRO A 1 173 ? 18.531 -1.593 -1.367 1 90.06 173 PRO A CA 1
ATOM 1353 C C . PRO A 1 173 ? 19.234 -2.289 -2.531 1 90.06 173 PRO A C 1
ATOM 1355 O O . PRO A 1 173 ? 20.172 -1.737 -3.109 1 90.06 173 PRO A O 1
ATOM 1358 N N . ARG A 1 174 ? 18.797 -3.459 -2.861 1 91.31 174 ARG A N 1
ATOM 1359 C CA . ARG A 1 174 ? 19.406 -4.215 -3.951 1 91.31 174 ARG A CA 1
ATOM 1360 C C . ARG A 1 174 ? 18.922 -3.709 -5.305 1 91.31 174 ARG A C 1
ATOM 1362 O O . ARG A 1 174 ? 19.719 -3.559 -6.238 1 91.31 174 ARG A O 1
ATOM 1369 N N . VAL A 1 175 ? 17.672 -3.377 -5.418 1 91.44 175 VAL A N 1
ATOM 1370 C CA . VAL A 1 175 ? 17.047 -2.994 -6.68 1 91.44 175 VAL A CA 1
ATOM 1371 C C . VAL A 1 175 ? 17.359 -1.53 -6.984 1 91.44 175 VAL A C 1
ATOM 1373 O O . VAL A 1 175 ? 17.547 -1.158 -8.141 1 91.44 175 VAL A O 1
ATOM 1376 N N . ALA A 1 176 ? 17.359 -0.736 -5.945 1 90.88 176 ALA A N 1
ATOM 1377 C CA . ALA A 1 176 ? 17.562 0.703 -6.086 1 90.88 176 ALA A CA 1
ATOM 1378 C C . ALA A 1 176 ? 18.625 1.206 -5.105 1 90.88 176 ALA A C 1
ATOM 1380 O O . ALA A 1 176 ? 18.312 2.004 -4.215 1 90.88 176 ALA A O 1
ATOM 1381 N N . PRO A 1 177 ? 19.938 0.869 -5.395 1 91.56 177 PRO A N 1
ATOM 1382 C CA . PRO A 1 177 ? 21.016 1.24 -4.469 1 91.56 177 PRO A CA 1
ATOM 1383 C C . PRO A 1 177 ? 21.406 2.713 -4.574 1 91.56 177 PRO A C 1
ATOM 1385 O O . PRO A 1 177 ? 22.062 3.246 -3.686 1 91.56 177 PRO A O 1
ATOM 1388 N N . THR A 1 178 ? 21.047 3.346 -5.707 1 94.62 178 THR A N 1
ATOM 1389 C CA . THR A 1 178 ? 21.359 4.754 -5.938 1 94.62 178 THR A CA 1
ATOM 1390 C C . THR A 1 178 ? 20.141 5.48 -6.516 1 94.62 178 THR A C 1
ATOM 1392 O O . THR A 1 178 ? 19.203 4.848 -6.988 1 94.62 178 THR A O 1
ATOM 1395 N N . LYS A 1 179 ? 20.172 6.762 -6.465 1 95.75 179 LYS A N 1
ATOM 1396 C CA . LYS A 1 179 ? 19.125 7.566 -7.062 1 95.75 179 LYS A CA 1
ATOM 1397 C C . LYS A 1 179 ? 18.984 7.273 -8.555 1 95.75 179 LYS A C 1
ATOM 1399 O O . LYS A 1 179 ? 17.859 7.16 -9.07 1 95.75 179 LYS A O 1
ATOM 1404 N N . ASP A 1 180 ? 20.141 7.117 -9.211 1 96 180 ASP A N 1
ATOM 1405 C CA . ASP A 1 180 ? 20.141 6.852 -10.648 1 96 180 ASP A CA 1
ATOM 1406 C C . ASP A 1 180 ? 19.484 5.504 -10.953 1 96 180 ASP A C 1
ATOM 1408 O O . ASP A 1 180 ? 18.734 5.375 -11.914 1 96 180 ASP A O 1
ATOM 1412 N N . ALA A 1 181 ? 19.797 4.531 -10.18 1 95.5 181 ALA A N 1
ATOM 1413 C CA . ALA A 1 181 ? 19.172 3.221 -10.352 1 95.5 181 ALA A CA 1
ATOM 1414 C C . ALA A 1 181 ? 17.672 3.295 -10.109 1 95.5 181 ALA A C 1
ATOM 1416 O O . ALA A 1 181 ? 16.891 2.713 -10.867 1 95.5 181 ALA A O 1
ATOM 1417 N N . LEU A 1 182 ? 17.297 4.027 -9.102 1 96.44 182 LEU A N 1
ATOM 1418 C CA . LEU A 1 182 ? 15.891 4.18 -8.734 1 96.44 182 LEU A CA 1
ATOM 1419 C C . LEU A 1 182 ? 15.125 4.914 -9.828 1 96.44 182 LEU A C 1
ATOM 1421 O O . LEU A 1 182 ? 13.977 4.574 -10.133 1 96.44 182 LEU A O 1
ATOM 1425 N N . LYS A 1 183 ? 15.727 5.867 -10.43 1 97.06 183 LYS A N 1
ATOM 1426 C CA . LYS A 1 183 ? 15.125 6.711 -11.453 1 97.06 183 LYS A CA 1
ATOM 1427 C C . LYS A 1 183 ? 14.523 5.867 -12.57 1 97.06 183 LYS A C 1
ATOM 1429 O O . LYS A 1 183 ? 13.438 6.168 -13.07 1 97.06 183 LYS A O 1
ATOM 1434 N N . ASN A 1 184 ? 15.133 4.758 -12.883 1 93.56 184 ASN A N 1
ATOM 1435 C CA . ASN A 1 184 ? 14.75 3.971 -14.047 1 93.56 184 ASN A CA 1
ATOM 1436 C C . ASN A 1 184 ? 13.922 2.748 -13.656 1 93.56 184 ASN A C 1
ATOM 1438 O O . ASN A 1 184 ? 13.547 1.946 -14.516 1 93.56 184 ASN A O 1
ATOM 1442 N N . LYS A 1 185 ? 13.586 2.646 -12.398 1 95.12 185 LYS A N 1
ATOM 1443 C CA . LYS A 1 185 ? 12.797 1.497 -11.961 1 95.12 185 LYS A CA 1
ATOM 1444 C C . LYS A 1 185 ? 11.312 1.727 -12.203 1 95.12 185 LYS A C 1
ATOM 1446 O O . LYS A 1 185 ? 10.812 2.842 -12.031 1 95.12 185 LYS A O 1
ATOM 1451 N N . GLY A 1 186 ? 10.68 0.639 -12.617 1 95 186 GLY A N 1
ATOM 1452 C CA . GLY A 1 186 ? 9.273 0.711 -12.984 1 95 186 GLY A CA 1
ATOM 1453 C C . GLY A 1 186 ? 8.375 -0.055 -12.039 1 95 186 GLY A C 1
ATOM 1454 O O . GLY A 1 186 ? 8.32 0.242 -10.844 1 95 186 GLY A O 1
ATOM 1455 N N . SER A 1 187 ? 7.84 -1.147 -12.594 1 96.12 187 SER A N 1
ATOM 1456 C CA . SER A 1 187 ? 6.777 -1.869 -11.898 1 96.12 187 SER A CA 1
ATOM 1457 C C . SER A 1 187 ? 7.332 -3.076 -11.148 1 96.12 187 SER A C 1
ATOM 1459 O O . SER A 1 187 ? 8.414 -3.566 -11.469 1 96.12 187 SER A O 1
ATOM 1461 N N . LEU A 1 188 ? 6.668 -3.438 -10.102 1 96.62 188 LEU A N 1
ATOM 1462 C CA . LEU A 1 188 ? 6.824 -4.703 -9.398 1 96.62 188 LEU A CA 1
ATOM 1463 C C . LEU A 1 188 ? 5.484 -5.426 -9.273 1 96.62 188 LEU A C 1
ATOM 1465 O O . LEU A 1 188 ? 4.465 -4.805 -8.969 1 96.62 188 LEU A O 1
ATOM 1469 N N . HIS A 1 189 ? 5.445 -6.664 -9.633 1 97.69 189 HIS A N 1
ATOM 1470 C CA . HIS A 1 189 ? 4.281 -7.523 -9.438 1 97.69 189 HIS A CA 1
ATOM 1471 C C . HIS A 1 189 ? 4.57 -8.625 -8.422 1 97.69 189 HIS A C 1
ATOM 1473 O O . HIS A 1 189 ? 5.66 -9.195 -8.414 1 97.69 189 HIS A O 1
ATOM 1479 N N . LEU A 1 190 ? 3.578 -8.844 -7.562 1 97.69 190 LEU A N 1
ATOM 1480 C CA . LEU A 1 190 ? 3.832 -9.75 -6.445 1 97.69 190 LEU A CA 1
ATOM 1481 C C . LEU A 1 190 ? 2.711 -10.773 -6.305 1 97.69 190 LEU A C 1
ATOM 1483 O O . LEU A 1 190 ? 1.603 -10.555 -6.801 1 97.69 190 LEU A O 1
ATOM 1487 N N . ILE A 1 191 ? 3.031 -11.852 -5.699 1 98.06 191 ILE A N 1
ATOM 1488 C CA . ILE A 1 191 ? 2.057 -12.828 -5.223 1 98.06 191 ILE A CA 1
ATOM 1489 C C . ILE A 1 191 ? 2.572 -13.492 -3.949 1 98.06 191 ILE A C 1
ATOM 1491 O O . ILE A 1 191 ? 3.729 -13.914 -3.887 1 98.06 191 ILE A O 1
ATOM 1495 N N . HIS A 1 192 ? 1.78 -13.484 -2.918 1 97 192 HIS A N 1
ATOM 1496 C CA . HIS A 1 192 ? 2.137 -14.07 -1.632 1 97 192 HIS A CA 1
ATOM 1497 C C . HIS A 1 192 ? 2.076 -15.594 -1.684 1 97 192 HIS A C 1
ATOM 1499 O O . HIS A 1 192 ? 1.229 -16.172 -2.379 1 97 192 HIS A O 1
ATOM 1505 N N . GLY A 1 193 ? 2.883 -16.234 -0.821 1 97.94 193 GLY A N 1
ATOM 1506 C CA . GLY A 1 193 ? 2.934 -17.688 -0.783 1 97.94 193 GLY A CA 1
ATOM 1507 C C . GLY A 1 193 ? 1.584 -18.312 -0.505 1 97.94 193 GLY A C 1
ATOM 1508 O O . GLY A 1 193 ? 1.238 -19.344 -1.103 1 97.94 193 GLY A O 1
ATOM 1509 N N . ILE A 1 194 ? 0.805 -17.734 0.331 1 97.5 194 ILE A N 1
ATOM 1510 C CA . ILE A 1 194 ? -0.494 -18.297 0.681 1 97.5 194 ILE A CA 1
ATOM 1511 C C . ILE A 1 194 ? -1.425 -18.234 -0.527 1 97.5 194 ILE A C 1
ATOM 1513 O O . ILE A 1 194 ? -2.242 -19.141 -0.733 1 97.5 194 ILE A O 1
ATOM 1517 N N . ASP A 1 195 ? -1.307 -17.172 -1.295 1 97.94 195 ASP A N 1
ATOM 1518 C CA . ASP A 1 195 ? -2.143 -17.047 -2.486 1 97.94 195 ASP A CA 1
ATOM 1519 C C . ASP A 1 195 ? -1.716 -18.062 -3.557 1 97.94 195 ASP A C 1
ATOM 1521 O O . ASP A 1 195 ? -2.555 -18.578 -4.293 1 97.94 195 ASP A O 1
ATOM 1525 N N . VAL A 1 196 ? -0.42 -18.297 -3.662 1 98.69 196 VAL A N 1
ATOM 1526 C CA . VAL A 1 196 ? 0.06 -19.328 -4.562 1 98.69 196 VAL A CA 1
ATOM 1527 C C . VAL A 1 196 ? -0.52 -20.688 -4.145 1 98.69 196 VAL A C 1
ATOM 1529 O O . VAL A 1 196 ? -1.046 -21.422 -4.98 1 98.69 196 VAL A O 1
ATOM 1532 N N . ALA A 1 197 ? -0.464 -21 -2.867 1 98.69 197 ALA A N 1
ATOM 1533 C CA . ALA A 1 197 ? -0.983 -22.266 -2.342 1 98.69 197 ALA A CA 1
ATOM 1534 C C . ALA A 1 197 ? -2.477 -22.406 -2.627 1 98.69 197 ALA A C 1
ATOM 1536 O O . ALA A 1 197 ? -2.932 -23.453 -3.082 1 98.69 197 ALA A O 1
ATOM 1537 N N . ARG A 1 198 ? -3.158 -21.312 -2.424 1 98.5 198 ARG A N 1
ATOM 1538 C CA . ARG A 1 198 ? -4.598 -21.328 -2.662 1 98.5 198 ARG A CA 1
ATOM 1539 C C . ARG A 1 198 ? -4.906 -21.531 -4.141 1 98.5 198 ARG A C 1
ATOM 1541 O O . ARG A 1 198 ? -5.863 -22.219 -4.492 1 98.5 198 ARG A O 1
ATOM 1548 N N . ALA A 1 199 ? -4.129 -20.922 -4.953 1 98.81 199 ALA A N 1
ATOM 1549 C CA . ALA A 1 199 ? -4.301 -21.094 -6.391 1 98.81 199 ALA A CA 1
ATOM 1550 C C . ALA A 1 199 ? -4.078 -22.531 -6.809 1 98.81 199 ALA A C 1
ATOM 1552 O O . ALA A 1 199 ? -4.848 -23.094 -7.598 1 98.81 199 ALA A O 1
ATOM 1553 N N . ILE A 1 200 ? -3.051 -23.141 -6.262 1 98.81 200 ILE A N 1
ATOM 1554 C CA . ILE A 1 200 ? -2.74 -24.531 -6.574 1 98.81 200 ILE A CA 1
ATOM 1555 C C . ILE A 1 200 ? -3.9 -25.438 -6.148 1 98.81 200 ILE A C 1
ATOM 1557 O O . ILE A 1 200 ? -4.328 -26.312 -6.91 1 98.81 200 ILE A O 1
ATOM 1561 N N . LEU A 1 201 ? -4.441 -25.219 -5 1 98.62 201 LEU A N 1
ATOM 1562 C CA . LEU A 1 201 ? -5.555 -26.031 -4.516 1 98.62 201 LEU A CA 1
ATOM 1563 C C . LEU A 1 201 ? -6.801 -25.812 -5.363 1 98.62 201 LEU A C 1
ATOM 1565 O O . LEU A 1 201 ? -7.566 -26.734 -5.609 1 98.62 201 LEU A O 1
ATOM 1569 N N . ALA A 1 202 ? -7.016 -24.547 -5.746 1 98.5 202 ALA A N 1
ATOM 1570 C CA . ALA A 1 202 ? -8.156 -24.25 -6.609 1 98.5 202 ALA A CA 1
ATOM 1571 C C . ALA A 1 202 ? -8.062 -25.016 -7.926 1 98.5 202 ALA A C 1
ATOM 1573 O O . ALA A 1 202 ? -9.055 -25.578 -8.398 1 98.5 202 ALA A O 1
ATOM 1574 N N . VAL A 1 203 ? -6.871 -25.047 -8.477 1 98.75 203 VAL A N 1
ATOM 1575 C CA . VAL A 1 203 ? -6.652 -25.797 -9.719 1 98.75 203 VAL A CA 1
ATOM 1576 C C . VAL A 1 203 ? -6.848 -27.281 -9.469 1 98.75 203 VAL A C 1
ATOM 1578 O O . VAL A 1 203 ? -7.531 -27.969 -10.234 1 98.75 203 VAL A O 1
ATOM 1581 N N . HIS A 1 204 ? -6.285 -27.828 -8.367 1 98.38 204 HIS A N 1
ATOM 1582 C CA . HIS A 1 204 ? -6.434 -29.234 -8.016 1 98.38 204 HIS A CA 1
ATOM 1583 C C . HIS A 1 204 ? -7.902 -29.625 -7.938 1 98.38 204 HIS A C 1
ATOM 1585 O O . HIS A 1 204 ? -8.289 -30.688 -8.43 1 98.38 204 HIS A O 1
ATOM 1591 N N . GLY A 1 205 ? -8.68 -28.75 -7.371 1 97.5 205 GLY A N 1
ATOM 1592 C CA . GLY A 1 205 ? -10.086 -29.047 -7.156 1 97.5 205 GLY A CA 1
ATOM 1593 C C . GLY A 1 205 ? -10.93 -28.891 -8.406 1 97.5 205 GLY A C 1
ATOM 1594 O O . GLY A 1 205 ? -12.023 -29.453 -8.5 1 97.5 205 GLY A O 1
ATOM 1595 N N . ASN A 1 206 ? -10.469 -28.062 -9.328 1 97.62 206 ASN A N 1
ATOM 1596 C CA . ASN A 1 206 ? -11.203 -27.781 -10.555 1 97.62 206 ASN A CA 1
ATOM 1597 C C . ASN A 1 206 ? -10.281 -27.812 -11.773 1 97.62 206 ASN A C 1
ATOM 1599 O O . ASN A 1 206 ? -10.25 -26.875 -12.57 1 97.62 206 ASN A O 1
ATOM 1603 N N . PHE A 1 207 ? -9.672 -28.969 -12.016 1 97.88 207 PHE A N 1
ATOM 1604 C CA . PHE A 1 207 ? -8.57 -29.062 -12.977 1 97.88 207 PHE A CA 1
ATOM 1605 C C . PHE A 1 207 ? -9.086 -28.875 -14.398 1 97.88 207 PHE A C 1
ATOM 1607 O O . PHE A 1 207 ? -8.352 -28.406 -15.273 1 97.88 207 PHE A O 1
ATOM 1614 N N . LEU A 1 208 ? -10.32 -29.219 -14.648 1 97.12 208 LEU A N 1
ATOM 1615 C CA . LEU A 1 208 ? -10.898 -29.078 -15.984 1 97.12 208 LEU A CA 1
ATOM 1616 C C . LEU A 1 208 ? -10.828 -27.641 -16.469 1 97.12 208 LEU A C 1
ATOM 1618 O O . LEU A 1 208 ? -10.641 -27.375 -17.656 1 97.12 208 LEU A O 1
ATOM 1622 N N . ARG A 1 209 ? -10.891 -26.688 -15.57 1 98 209 ARG A N 1
ATOM 1623 C CA . ARG A 1 209 ? -10.852 -25.266 -15.906 1 98 209 ARG A CA 1
ATOM 1624 C C . ARG A 1 209 ? -9.445 -24.828 -16.297 1 98 209 ARG A C 1
ATOM 1626 O O . ARG A 1 209 ? -9.266 -23.828 -16.984 1 98 209 ARG A O 1
ATOM 1633 N N . ALA A 1 210 ? -8.5 -25.594 -15.867 1 98.44 210 ALA A N 1
ATOM 1634 C CA . ALA A 1 210 ? -7.109 -25.188 -16.031 1 98.44 210 ALA A CA 1
ATOM 1635 C C . ALA A 1 210 ? -6.438 -26 -17.141 1 98.44 210 ALA A C 1
ATOM 1637 O O . ALA A 1 210 ? -5.348 -25.641 -17.594 1 98.44 210 ALA A O 1
ATOM 1638 N N . GLN A 1 211 ? -7.086 -27.047 -17.578 1 97.94 211 GLN A N 1
ATOM 1639 C CA . GLN A 1 211 ? -6.492 -28.031 -18.469 1 97.94 211 GLN A CA 1
ATOM 1640 C C . GLN A 1 211 ? -5.984 -27.391 -19.75 1 97.94 211 GLN A C 1
ATOM 1642 O O . GLN A 1 211 ? -6.75 -26.75 -20.469 1 97.94 211 GLN A O 1
ATOM 1647 N N . GLY A 1 212 ? -4.723 -27.547 -19.969 1 98.25 212 GLY A N 1
ATOM 1648 C CA . GLY A 1 212 ? -4.113 -27.094 -21.219 1 98.25 212 GLY A CA 1
ATOM 1649 C C . GLY A 1 212 ? -3.896 -25.594 -21.25 1 98.25 212 GLY A C 1
ATOM 1650 O O . GLY A 1 212 ? -3.646 -25.031 -22.328 1 98.25 212 GLY A O 1
ATOM 1651 N N . LYS A 1 213 ? -3.992 -24.953 -20.125 1 98.5 213 LYS A N 1
ATOM 1652 C CA . LYS A 1 213 ? -3.953 -23.484 -20.125 1 98.5 213 LYS A CA 1
ATOM 1653 C C . LYS A 1 213 ? -2.797 -22.969 -19.266 1 98.5 213 LYS A C 1
ATOM 1655 O O . LYS A 1 213 ? -2.398 -23.625 -18.297 1 98.5 213 LYS A O 1
ATOM 1660 N N . ARG A 1 214 ? -2.303 -21.828 -19.734 1 98.56 214 ARG A N 1
ATOM 1661 C CA . ARG A 1 214 ? -1.318 -21.047 -18.984 1 98.56 214 ARG A CA 1
ATOM 1662 C C . ARG A 1 214 ? -1.984 -19.906 -18.219 1 98.56 214 ARG A C 1
ATOM 1664 O O . ARG A 1 214 ? -2.863 -19.234 -18.766 1 98.56 214 ARG A O 1
ATOM 1671 N N . TRP A 1 215 ? -1.496 -19.688 -16.969 1 98.81 215 TRP A N 1
ATOM 1672 C CA . TRP A 1 215 ? -2.086 -18.641 -16.141 1 98.81 215 TRP A CA 1
ATOM 1673 C C . TRP A 1 215 ? -1.009 -17.703 -15.594 1 98.81 215 TRP A C 1
ATOM 1675 O O . TRP A 1 215 ? 0.133 -18.125 -15.383 1 98.81 215 TRP A O 1
ATOM 1685 N N . ILE A 1 216 ? -1.347 -16.453 -15.453 1 98.62 216 ILE A N 1
ATOM 1686 C CA . ILE A 1 216 ? -0.531 -15.492 -14.719 1 98.62 216 ILE A CA 1
ATOM 1687 C C . ILE A 1 216 ? -1.094 -15.305 -13.312 1 98.62 216 ILE A C 1
ATOM 1689 O O . ILE A 1 216 ? -2.299 -15.102 -13.141 1 98.62 216 ILE A O 1
ATOM 1693 N N . LEU A 1 217 ? -0.204 -15.422 -12.328 1 98.75 217 LEU A N 1
ATOM 1694 C CA . LEU A 1 217 ? -0.624 -15.234 -10.945 1 98.75 217 LEU A CA 1
ATOM 1695 C C . LEU A 1 217 ? 0.085 -14.039 -10.32 1 98.75 217 LEU A C 1
ATOM 1697 O O . LEU A 1 217 ? 1.304 -14.062 -10.133 1 98.75 217 LEU A O 1
ATOM 1701 N N . SER A 1 218 ? -0.594 -13 -10.047 1 98.62 218 SER A N 1
ATOM 1702 C CA . SER A 1 218 ? -0.223 -11.844 -9.242 1 98.62 218 SER A CA 1
ATOM 1703 C C . SER A 1 218 ? -1.355 -11.438 -8.305 1 98.62 218 SER A C 1
ATOM 1705 O O . SER A 1 218 ? -2.426 -12.047 -8.312 1 98.62 218 SER A O 1
ATOM 1707 N N . ASP A 1 219 ? -1.136 -10.469 -7.457 1 97.62 219 ASP A N 1
ATOM 1708 C CA . ASP A 1 219 ? -2.188 -10.055 -6.531 1 97.62 219 ASP A CA 1
ATOM 1709 C C . ASP A 1 219 ? -3.07 -8.969 -7.152 1 97.62 219 ASP A C 1
ATOM 1711 O O . ASP A 1 219 ? -3.738 -8.227 -6.438 1 97.62 219 ASP A O 1
ATOM 1715 N N . ASN A 1 220 ? -3.061 -8.844 -8.492 1 98.19 220 ASN A N 1
ATOM 1716 C CA . ASN A 1 220 ? -3.877 -7.922 -9.273 1 98.19 220 ASN A CA 1
ATOM 1717 C C . ASN A 1 220 ? -3.486 -6.469 -9.008 1 98.19 220 ASN A C 1
ATOM 1719 O O . ASN A 1 220 ? -4.328 -5.57 -9.086 1 98.19 220 ASN A O 1
ATOM 1723 N N . ARG A 1 221 ? -2.182 -6.277 -8.711 1 97.88 221 ARG A N 1
ATOM 1724 C CA . ARG A 1 221 ? -1.675 -4.93 -8.461 1 97.88 221 ARG A CA 1
ATOM 1725 C C . ARG A 1 221 ? -0.406 -4.668 -9.266 1 97.88 221 ARG A C 1
ATOM 1727 O O . ARG A 1 221 ? 0.329 -5.598 -9.594 1 97.88 221 ARG A O 1
ATOM 1734 N N . VAL A 1 222 ? -0.225 -3.494 -9.602 1 97.81 222 VAL A N 1
ATOM 1735 C CA . VAL A 1 222 ? 1.046 -2.994 -10.109 1 97.81 222 VAL A CA 1
ATOM 1736 C C . VAL A 1 222 ? 1.68 -2.049 -9.094 1 97.81 222 VAL A C 1
ATOM 1738 O O . VAL A 1 222 ? 1.18 -0.945 -8.867 1 97.81 222 VAL A O 1
ATOM 1741 N N . TYR A 1 223 ? 2.74 -2.486 -8.5 1 97.12 223 TYR A N 1
ATOM 1742 C CA . TYR A 1 223 ? 3.441 -1.649 -7.535 1 97.12 223 TYR A CA 1
ATOM 1743 C C . TYR A 1 223 ? 4.504 -0.796 -8.219 1 97.12 223 TYR A C 1
ATOM 1745 O O . TYR A 1 223 ? 5.133 -1.233 -9.188 1 97.12 223 TYR A O 1
ATOM 1753 N N . ASP A 1 224 ? 4.699 0.368 -7.711 1 97.62 224 ASP A N 1
ATOM 1754 C CA . ASP A 1 224 ? 5.688 1.334 -8.18 1 97.62 224 ASP A CA 1
ATOM 1755 C C . ASP A 1 224 ? 6.93 1.326 -7.293 1 97.62 224 ASP A C 1
ATOM 1757 O O . ASP A 1 224 ? 6.855 1.657 -6.109 1 97.62 224 ASP A O 1
ATOM 1761 N N . TRP A 1 225 ? 8.055 1.031 -7.895 1 97.12 225 TRP A N 1
ATOM 1762 C CA . TRP A 1 225 ? 9.281 0.95 -7.117 1 97.12 225 TRP A CA 1
ATOM 1763 C C . TRP A 1 225 ? 9.57 2.271 -6.414 1 97.12 225 TRP A C 1
ATOM 1765 O O . TRP A 1 225 ? 10.156 2.289 -5.324 1 97.12 225 TRP A O 1
ATOM 1775 N N . TRP A 1 226 ? 9.203 3.438 -7.035 1 97.88 226 TRP A N 1
ATOM 1776 C CA . TRP A 1 226 ? 9.367 4.715 -6.344 1 97.88 226 TRP A CA 1
ATOM 1777 C C . TRP A 1 226 ? 8.547 4.75 -5.059 1 97.88 226 TRP A C 1
ATOM 1779 O O . TRP A 1 226 ? 9.039 5.199 -4.02 1 97.88 226 TRP A O 1
ATOM 1789 N N . ASP A 1 227 ? 7.34 4.281 -5.172 1 97.5 227 ASP A N 1
ATOM 1790 C CA . ASP A 1 227 ? 6.457 4.266 -4.012 1 97.5 227 ASP A CA 1
ATOM 1791 C C . ASP A 1 227 ? 7.008 3.359 -2.912 1 97.5 227 ASP A C 1
ATOM 1793 O O . ASP A 1 227 ? 7.008 3.73 -1.736 1 97.5 227 ASP A O 1
ATOM 1797 N N . LEU A 1 228 ? 7.484 2.186 -3.324 1 96.25 228 LEU A N 1
ATOM 1798 C CA . LEU A 1 228 ? 8.039 1.231 -2.369 1 96.25 228 LEU A CA 1
ATOM 1799 C C . LEU A 1 228 ? 9.297 1.787 -1.709 1 96.25 228 LEU A C 1
ATOM 1801 O O . LEU A 1 228 ? 9.461 1.675 -0.493 1 96.25 228 LEU A O 1
ATOM 1805 N N . ALA A 1 229 ? 10.125 2.393 -2.482 1 95.69 229 ALA A N 1
ATOM 1806 C CA . ALA A 1 229 ? 11.344 2.99 -1.946 1 95.69 229 ALA A CA 1
ATOM 1807 C C . ALA A 1 229 ? 11.023 4.156 -1.015 1 95.69 229 ALA A C 1
ATOM 1809 O O . ALA A 1 229 ? 11.719 4.371 -0.02 1 95.69 229 ALA A O 1
ATOM 1810 N N . TYR A 1 230 ? 9.984 4.906 -1.363 1 95.69 230 TYR A N 1
ATOM 1811 C CA . TYR A 1 230 ? 9.547 6.035 -0.548 1 95.69 230 TYR A CA 1
ATOM 1812 C C . TYR A 1 230 ? 9.062 5.562 0.819 1 95.69 230 TYR A C 1
ATOM 1814 O O . TYR A 1 230 ? 9.328 6.215 1.834 1 95.69 230 TYR A O 1
ATOM 1822 N N . ALA A 1 231 ? 8.461 4.402 0.863 1 93.5 231 ALA A N 1
ATOM 1823 C CA . ALA A 1 231 ? 7.848 3.869 2.078 1 93.5 231 ALA A CA 1
ATOM 1824 C C . ALA A 1 231 ? 8.875 3.139 2.936 1 93.5 231 ALA A C 1
ATOM 1826 O O . ALA A 1 231 ? 8.844 3.227 4.164 1 93.5 231 ALA A O 1
ATOM 1827 N N . TRP A 1 232 ? 9.82 2.432 2.297 1 89.44 232 TRP A N 1
ATOM 1828 C CA . TRP A 1 232 ? 10.609 1.443 3.02 1 89.44 232 TRP A CA 1
ATOM 1829 C C . TRP A 1 232 ? 12.078 1.864 3.084 1 89.44 232 TRP A C 1
ATOM 1831 O O . TRP A 1 232 ? 12.883 1.223 3.762 1 89.44 232 TRP A O 1
ATOM 1841 N N . GLY A 1 233 ? 12.438 2.889 2.432 1 82.12 233 GLY A N 1
ATOM 1842 C CA . GLY A 1 233 ? 13.844 3.18 2.209 1 82.12 233 GLY A CA 1
ATOM 1843 C C . GLY A 1 233 ? 14.508 3.84 3.4 1 82.12 233 GLY A C 1
ATOM 1844 O O . GLY A 1 233 ? 15.734 4.004 3.424 1 82.12 233 GLY A O 1
ATOM 1845 N N . SER A 1 234 ? 13.656 4.32 4.355 1 74.88 234 SER A N 1
ATOM 1846 C CA . SER A 1 234 ? 14.281 4.945 5.512 1 74.88 234 SER A CA 1
ATOM 1847 C C . SER A 1 234 ? 14.906 3.904 6.438 1 74.88 234 SER A C 1
ATOM 1849 O O . SER A 1 234 ? 14.359 2.809 6.602 1 74.88 234 SER A O 1
ATOM 1851 N N . PRO A 1 235 ? 16.25 4.121 6.703 1 58.12 235 PRO A N 1
ATOM 1852 C CA . PRO A 1 235 ? 16.828 3.182 7.66 1 58.12 235 PRO A CA 1
ATOM 1853 C C . PRO A 1 235 ? 15.984 3.008 8.914 1 58.12 235 PRO A C 1
ATOM 1855 O O . PRO A 1 235 ? 15.297 3.941 9.336 1 58.12 235 PRO A O 1
ATOM 1858 N N . GLU A 1 236 ? 15.383 1.804 9.172 1 50.72 236 GLU A N 1
ATOM 1859 C CA . GLU A 1 236 ? 14.672 1.554 10.43 1 50.72 236 GLU A CA 1
ATOM 1860 C C . GLU A 1 236 ? 15.312 2.318 11.586 1 50.72 236 GLU A C 1
ATOM 1862 O O . GLU A 1 236 ? 16.531 2.252 11.781 1 50.72 236 GLU A O 1
ATOM 1867 N N . SER A 1 237 ? 14.852 3.445 11.844 1 40.12 237 SER A N 1
ATOM 1868 C CA . SER A 1 237 ? 15.359 3.934 13.125 1 40.12 237 SER A CA 1
ATOM 1869 C C . SER A 1 237 ? 15.336 2.84 14.18 1 40.12 237 SER A C 1
ATOM 1871 O O . SER A 1 237 ? 14.383 2.053 14.242 1 40.12 237 SER A O 1
ATOM 1873 N N . PRO A 1 238 ? 16.391 2.473 14.922 1 36.03 238 PRO A N 1
ATOM 1874 C CA . PRO A 1 238 ? 16.391 1.455 15.977 1 36.03 238 PRO A CA 1
ATOM 1875 C C . PRO A 1 238 ? 15.078 1.404 16.75 1 36.03 238 PRO A C 1
ATOM 1877 O O . PRO A 1 238 ? 14.75 0.38 17.359 1 36.03 238 PRO A O 1
ATOM 1880 N N . GLY A 1 239 ? 14.43 2.531 17.172 1 34.66 239 GLY A N 1
ATOM 1881 C CA . GLY A 1 239 ? 13.398 2.6 18.203 1 34.66 239 GLY A CA 1
ATOM 1882 C C . GLY A 1 239 ? 12.062 2.053 17.734 1 34.66 239 GLY A C 1
ATOM 1883 O O . GLY A 1 239 ? 11.078 2.086 18.484 1 34.66 239 GLY A O 1
ATOM 1884 N N . MET A 1 240 ? 11.828 2.014 16.547 1 35.69 240 MET A N 1
ATOM 1885 C CA . MET A 1 240 ? 10.438 1.68 16.234 1 35.69 240 MET A CA 1
ATOM 1886 C C . MET A 1 240 ? 10.195 0.181 16.375 1 35.69 240 MET A C 1
ATOM 1888 O O . MET A 1 240 ? 9.32 -0.376 15.711 1 35.69 240 MET A O 1
ATOM 1892 N N . VAL A 1 241 ? 11.078 -0.59 16.984 1 33.53 241 VAL A N 1
ATOM 1893 C CA . VAL A 1 241 ? 10.711 -1.946 17.391 1 33.53 241 VAL A CA 1
ATOM 1894 C C . VAL A 1 241 ? 9.406 -1.921 18.172 1 33.53 241 VAL A C 1
ATOM 1896 O O . VAL A 1 241 ? 9.219 -1.071 19.047 1 33.53 241 VAL A O 1
ATOM 1899 N N . PRO A 1 242 ? 8.445 -2.611 17.812 1 31.89 242 PRO A N 1
ATOM 1900 C CA . PRO A 1 242 ? 7.328 -2.721 18.75 1 31.89 242 PRO A CA 1
ATOM 1901 C C . PRO A 1 242 ? 7.781 -3.045 20.172 1 31.89 242 PRO A C 1
ATOM 1903 O O . PRO A 1 242 ? 8.375 -4.102 20.406 1 31.89 242 PRO A O 1
ATOM 1906 N N . ARG A 1 243 ? 8.406 -2.115 21.016 1 30.67 243 ARG A N 1
ATOM 1907 C CA . ARG A 1 243 ? 8.68 -2.443 22.406 1 30.67 243 ARG A CA 1
ATOM 1908 C C . ARG A 1 243 ? 7.434 -2.998 23.094 1 30.67 243 ARG A C 1
ATOM 1910 O O . ARG A 1 243 ? 6.312 -2.596 22.781 1 30.67 243 ARG A O 1
ATOM 1917 N N . ASP A 1 244 ? 7.562 -4.246 23.594 1 28.17 244 ASP A N 1
ATOM 1918 C CA . ASP A 1 244 ? 6.664 -4.711 24.641 1 28.17 244 ASP A CA 1
ATOM 1919 C C . ASP A 1 244 ? 6.332 -3.588 25.625 1 28.17 244 ASP A C 1
ATOM 1921 O O . ASP A 1 244 ? 7.223 -2.865 26.078 1 28.17 244 ASP A O 1
ATOM 1925 N N . PRO A 1 245 ? 5.027 -3.141 25.797 1 27.84 245 PRO A N 1
ATOM 1926 C CA . PRO A 1 245 ? 4.715 -2.07 26.75 1 27.84 245 PRO A CA 1
ATOM 1927 C C . PRO A 1 245 ? 5.496 -2.191 28.047 1 27.84 245 PRO A C 1
ATOM 1929 O O . PRO A 1 245 ? 5.676 -1.2 28.766 1 27.84 245 PRO A O 1
ATOM 1932 N N . LEU A 1 246 ? 5.426 -3.422 28.766 1 25.64 246 LEU A N 1
ATOM 1933 C CA . LEU A 1 246 ? 5.754 -3.488 30.188 1 25.64 246 LEU A CA 1
ATOM 1934 C C . LEU A 1 246 ? 7.246 -3.266 30.422 1 25.64 246 LEU A C 1
ATOM 1936 O O . LEU A 1 246 ? 7.691 -3.121 31.547 1 25.64 246 LEU A O 1
ATOM 1940 N N . LYS A 1 247 ? 8.086 -4.031 29.797 1 26.91 247 LYS A N 1
ATOM 1941 C CA . LYS A 1 247 ? 9.359 -4.148 30.516 1 26.91 247 LYS A CA 1
ATOM 1942 C C . LYS A 1 247 ? 10.148 -2.848 30.438 1 26.91 247 LYS A C 1
ATOM 1944 O O . LYS A 1 247 ? 10.773 -2.438 31.422 1 26.91 247 LYS A O 1
ATOM 1949 N N . ASP A 1 248 ? 10.906 -2.508 29.438 1 28.7 248 ASP A N 1
ATOM 1950 C CA . ASP A 1 248 ? 12.062 -1.643 29.656 1 28.7 248 ASP A CA 1
ATOM 1951 C C . ASP A 1 248 ? 11.648 -0.173 29.688 1 28.7 248 ASP A C 1
ATOM 1953 O O . ASP A 1 248 ? 11.211 0.379 28.688 1 28.7 248 ASP A O 1
ATOM 1957 N N . HIS A 1 249 ? 11.07 0.403 30.812 1 25.47 249 HIS A N 1
ATOM 1958 C CA . HIS A 1 249 ? 10.805 1.765 31.266 1 25.47 249 HIS A CA 1
ATOM 1959 C C . HIS A 1 249 ? 11.891 2.723 30.781 1 25.47 249 HIS A C 1
ATOM 1961 O O . HIS A 1 249 ? 11.594 3.822 30.312 1 25.47 249 HIS A O 1
ATOM 1967 N N . CYS A 1 250 ? 13.094 2.734 31.609 1 25.02 250 CYS A N 1
ATOM 1968 C CA . CYS A 1 250 ? 13.883 3.891 32 1 25.02 250 CYS A CA 1
ATOM 1969 C C . CYS A 1 250 ? 14.797 4.344 30.875 1 25.02 250 CYS A C 1
ATOM 1971 O O . CYS A 1 250 ? 15.547 5.312 31.031 1 25.02 250 CYS A O 1
ATOM 1973 N N . SER A 1 251 ? 15.344 3.43 30.219 1 26.17 251 SER A N 1
ATOM 1974 C CA . SER A 1 251 ? 16.562 4.047 29.688 1 26.17 251 SER A CA 1
ATOM 1975 C C . SER A 1 251 ? 16.234 5.254 28.812 1 26.17 251 SER A C 1
ATOM 1977 O O . SER A 1 251 ? 15.195 5.285 28.156 1 26.17 251 SER A O 1
ATOM 1979 N N . ALA A 1 252 ? 16.969 6.383 29.141 1 25.52 252 ALA A N 1
ATOM 1980 C CA . ALA A 1 252 ? 17.125 7.723 28.594 1 25.52 252 ALA A CA 1
ATOM 1981 C C . ALA A 1 252 ? 17.156 7.684 27.062 1 25.52 252 ALA A C 1
ATOM 1983 O O . ALA A 1 252 ? 18.188 7.371 26.469 1 25.52 252 ALA A O 1
ATOM 1984 N N . THR A 1 253 ? 16.312 7 26.484 1 27.62 253 THR A N 1
ATOM 1985 C CA . THR A 1 253 ? 16.453 7.23 25.047 1 27.62 253 THR A CA 1
ATOM 1986 C C . THR A 1 253 ? 16.375 8.719 24.734 1 27.62 253 THR A C 1
ATOM 1988 O O . THR A 1 253 ? 15.344 9.352 24.984 1 27.62 253 THR A O 1
ATOM 1991 N N . SER A 1 254 ? 17.453 9.477 25.156 1 27.2 254 SER A N 1
ATOM 1992 C CA . SER A 1 254 ? 17.719 10.812 24.641 1 27.2 254 SER A CA 1
ATOM 1993 C C . SER A 1 254 ? 17.172 10.969 23.219 1 27.2 254 SER A C 1
ATOM 1995 O O . SER A 1 254 ? 17.609 10.266 22.297 1 27.2 254 SER A O 1
ATOM 1997 N N . LEU A 1 255 ? 16.016 11.008 23.188 1 27.69 255 LEU A N 1
ATOM 1998 C CA . LEU A 1 255 ? 15.516 11.555 21.938 1 27.69 255 LEU A CA 1
ATOM 1999 C C . LEU A 1 255 ? 16.312 12.781 21.531 1 27.69 255 LEU A C 1
ATOM 2001 O O . LEU A 1 255 ? 15.992 13.906 21.938 1 27.69 255 LEU A O 1
ATOM 2005 N N . ALA A 1 256 ? 17.688 12.828 21.844 1 27.31 256 ALA A N 1
ATOM 2006 C CA . ALA A 1 256 ? 18.406 13.781 21 1 27.31 256 ALA A CA 1
ATOM 2007 C C . ALA A 1 256 ? 17.656 14.055 19.703 1 27.31 256 ALA A C 1
ATOM 2009 O O . ALA A 1 256 ? 17.312 13.125 18.969 1 27.31 256 ALA A O 1
ATOM 2010 N N . LEU A 1 257 ? 16.641 14.945 19.797 1 30.59 257 LEU A N 1
ATOM 2011 C CA . LEU A 1 257 ? 16.5 15.57 18.5 1 30.59 257 LEU A CA 1
ATOM 2012 C C . LEU A 1 257 ? 17.656 15.211 17.578 1 30.59 257 LEU A C 1
ATOM 2014 O O . LEU A 1 257 ? 18.812 15.516 17.891 1 30.59 257 LEU A O 1
ATOM 2018 N N . ASP A 1 258 ? 17.812 13.961 17.406 1 31.78 258 ASP A N 1
ATOM 2019 C CA . ASP A 1 258 ? 18.922 13.547 16.547 1 31.78 258 ASP A CA 1
ATOM 2020 C C . ASP A 1 258 ? 19.594 14.75 15.898 1 31.78 258 ASP A C 1
ATOM 2022 O O . ASP A 1 258 ? 18.938 15.742 15.594 1 31.78 258 ASP A O 1
ATOM 2026 N N . LYS A 1 259 ? 20.812 15.258 16.359 1 30.73 259 LYS A N 1
ATOM 2027 C CA . LYS A 1 259 ? 21.516 15.938 15.266 1 30.73 259 LYS A CA 1
ATOM 2028 C C . LYS A 1 259 ? 20.781 15.727 13.945 1 30.73 259 LYS A C 1
ATOM 2030 O O . LYS A 1 259 ? 20.188 14.672 13.719 1 30.73 259 LYS A O 1
ATOM 2035 N N . GLY A 1 260 ? 20.031 16.797 13.625 1 30.47 260 GLY A N 1
ATOM 2036 C CA . GLY A 1 260 ? 19.578 16.781 12.242 1 30.47 260 GLY A CA 1
ATOM 2037 C C . GLY A 1 260 ? 20.156 15.633 11.438 1 30.47 260 GLY A C 1
ATOM 2038 O O . GLY A 1 260 ? 21.219 15.773 10.812 1 30.47 260 GLY A O 1
ATOM 2039 N N . ARG A 1 261 ? 20.453 14.531 12.211 1 32.62 261 ARG A N 1
ATOM 2040 C CA . ARG A 1 261 ? 20.781 13.75 11.031 1 32.62 261 ARG A CA 1
ATOM 2041 C C . ARG A 1 261 ? 20.047 14.258 9.805 1 32.62 261 ARG A C 1
ATOM 2043 O O . ARG A 1 261 ? 18.812 14.25 9.773 1 32.62 261 ARG A O 1
ATOM 2050 N N . ASP A 1 262 ? 20.328 15.352 9.562 1 33.62 262 ASP A N 1
ATOM 2051 C CA . ASP A 1 262 ? 20.281 15.727 8.148 1 33.62 262 ASP A CA 1
ATOM 2052 C C . ASP A 1 262 ? 19.891 14.531 7.281 1 33.62 262 ASP A C 1
ATOM 2054 O O . ASP A 1 262 ? 20.641 13.555 7.184 1 33.62 262 ASP A O 1
ATOM 2058 N N . SER A 1 263 ? 18.781 13.734 7.66 1 43.44 263 SER A N 1
ATOM 2059 C CA . SER A 1 263 ? 18.328 13 6.477 1 43.44 263 SER A CA 1
ATOM 2060 C C . SER A 1 263 ? 19.156 13.398 5.25 1 43.44 263 SER A C 1
ATOM 2062 O O . SER A 1 263 ? 18.656 14.102 4.367 1 43.44 263 SER A O 1
ATOM 2064 N N . SER A 1 264 ? 20.125 13.844 5.52 1 43.44 264 SER A N 1
ATOM 2065 C CA . SER A 1 264 ? 21.047 14.008 4.395 1 43.44 264 SER A CA 1
ATOM 2066 C C . SER A 1 264 ? 20.781 12.969 3.309 1 43.44 264 SER A C 1
ATOM 2068 O O . SER A 1 264 ? 20.312 11.859 3.602 1 43.44 264 SER A O 1
ATOM 2070 N N . GLY A 1 265 ? 20.625 13.531 2.086 1 57.62 265 GLY A N 1
ATOM 2071 C CA . GLY A 1 265 ? 20.25 13.594 0.681 1 57.62 265 GLY A CA 1
ATOM 2072 C C . GLY A 1 265 ? 20.5 12.289 -0.058 1 57.62 265 GLY A C 1
ATOM 2073 O O . GLY A 1 265 ? 20.297 12.219 -1.273 1 57.62 265 GLY A O 1
ATOM 2074 N N . ASP A 1 266 ? 20.891 11.234 1.134 1 80.75 266 ASP A N 1
ATOM 2075 C CA . ASP A 1 266 ? 21.203 10.203 0.152 1 80.75 266 ASP A CA 1
ATOM 2076 C C . ASP A 1 266 ? 20.547 8.875 0.522 1 80.75 266 ASP A C 1
ATOM 2078 O O . ASP A 1 266 ? 21.234 7.879 0.771 1 80.75 266 ASP A O 1
ATOM 2082 N N . ASN A 1 267 ? 19.281 9.023 0.986 1 90.75 267 ASN A N 1
ATOM 2083 C CA . ASN A 1 267 ? 18.5 7.805 1.162 1 90.75 267 ASN A CA 1
ATOM 2084 C C . ASN A 1 267 ? 17.344 7.738 0.169 1 90.75 267 ASN A C 1
ATOM 2086 O O . ASN A 1 267 ? 17.031 8.727 -0.502 1 90.75 267 ASN A O 1
ATOM 2090 N N . PRO A 1 268 ? 16.734 6.648 0.097 1 93.69 268 PRO A N 1
ATOM 2091 C CA . PRO A 1 268 ? 15.75 6.434 -0.969 1 93.69 268 PRO A CA 1
ATOM 2092 C C . PRO A 1 268 ? 14.562 7.391 -0.879 1 93.69 268 PRO A C 1
ATOM 2094 O O . PRO A 1 268 ? 14.125 7.934 -1.896 1 93.69 268 PRO A O 1
ATOM 2097 N N . PRO A 1 269 ? 13.992 7.723 0.34 1 95.5 269 PRO A N 1
ATOM 2098 C CA . PRO A 1 269 ? 12.906 8.703 0.379 1 95.5 269 PRO A CA 1
ATOM 2099 C C . PRO A 1 269 ? 13.328 10.07 -0.157 1 95.5 269 PRO A C 1
ATOM 2101 O O . PRO A 1 269 ? 12.547 10.727 -0.849 1 95.5 269 PRO A O 1
ATOM 2104 N N . ASP A 1 270 ? 14.516 10.5 0.149 1 96.12 270 ASP A N 1
ATOM 2105 C CA . ASP A 1 270 ? 15.023 11.758 -0.384 1 96.12 270 ASP A CA 1
ATOM 2106 C C . ASP A 1 270 ? 15.164 11.695 -1.903 1 96.12 270 ASP A C 1
ATOM 2108 O O . ASP A 1 270 ? 14.82 12.648 -2.604 1 96.12 270 ASP A O 1
ATOM 2112 N N . TRP A 1 271 ? 15.758 10.516 -2.363 1 96.75 271 TRP A N 1
ATOM 2113 C CA . TRP A 1 271 ? 15.898 10.336 -3.805 1 96.75 271 TRP A CA 1
ATOM 2114 C C . TRP A 1 271 ? 14.547 10.414 -4.496 1 96.75 271 TRP A C 1
ATOM 2116 O O . TRP A 1 271 ? 14.406 11.086 -5.527 1 96.75 271 TRP A O 1
ATOM 2126 N N . VAL A 1 272 ? 13.531 9.797 -3.92 1 97.88 272 VAL A N 1
ATOM 2127 C CA . VAL A 1 272 ? 12.195 9.773 -4.516 1 97.88 272 VAL A CA 1
ATOM 2128 C C . VAL A 1 272 ? 11.625 11.188 -4.566 1 97.88 272 VAL A C 1
ATOM 2130 O O . VAL A 1 272 ? 11.086 11.609 -5.594 1 97.88 272 VAL A O 1
ATOM 2133 N N . LYS A 1 273 ? 11.695 11.906 -3.445 1 97.25 273 LYS A N 1
ATOM 2134 C CA . LYS A 1 273 ? 11.219 13.289 -3.404 1 97.25 273 LYS A CA 1
ATOM 2135 C C . LYS A 1 273 ? 11.867 14.125 -4.5 1 97.25 273 LYS A C 1
ATOM 2137 O O . LYS A 1 273 ? 11.188 14.883 -5.199 1 97.25 273 LYS A O 1
ATOM 2142 N N . GLU A 1 274 ? 13.203 13.969 -4.68 1 97.38 274 GLU A N 1
ATOM 2143 C CA . GLU A 1 274 ? 13.938 14.703 -5.707 1 97.38 274 GLU A CA 1
ATOM 2144 C C . GLU A 1 274 ? 13.484 14.289 -7.105 1 97.38 274 GLU A C 1
ATOM 2146 O O . GLU A 1 274 ? 13.281 15.141 -7.969 1 97.38 274 GLU A O 1
ATOM 2151 N N . LEU A 1 275 ? 13.367 13.008 -7.32 1 98.06 275 LEU A N 1
ATOM 2152 C CA . LEU A 1 275 ? 12.945 12.484 -8.617 1 98.06 275 LEU A CA 1
ATOM 2153 C C . LEU A 1 275 ? 11.531 12.953 -8.953 1 98.06 275 LEU A C 1
ATOM 2155 O O . LEU A 1 275 ? 11.234 13.258 -10.109 1 98.06 275 LEU A O 1
ATOM 2159 N N . MET A 1 276 ? 10.641 12.984 -7.934 1 98.31 276 MET A N 1
ATOM 2160 C CA . MET A 1 276 ? 9.289 13.492 -8.141 1 98.31 276 MET A CA 1
ATOM 2161 C C . MET A 1 276 ? 9.312 14.938 -8.617 1 98.31 276 MET A C 1
ATOM 2163 O O . MET A 1 276 ? 8.57 15.312 -9.523 1 98.31 276 MET A O 1
ATOM 2167 N N . GLU A 1 277 ? 10.172 15.711 -8.008 1 97.12 277 GLU A N 1
ATOM 2168 C CA . GLU A 1 277 ? 10.312 17.109 -8.406 1 97.12 277 GLU A CA 1
ATOM 2169 C C . GLU A 1 277 ? 10.883 17.219 -9.82 1 97.12 277 GLU A C 1
ATOM 2171 O O . GLU A 1 277 ? 10.344 17.953 -10.656 1 97.12 277 GLU A O 1
ATOM 2176 N N . GLU A 1 278 ? 11.875 16.438 -10.109 1 97.56 278 GLU A N 1
ATOM 2177 C CA . GLU A 1 278 ? 12.586 16.484 -11.383 1 97.56 278 GLU A CA 1
ATOM 2178 C C . GLU A 1 278 ? 11.688 16.047 -12.531 1 97.56 278 GLU A C 1
ATOM 2180 O O . GLU A 1 278 ? 11.773 16.594 -13.641 1 97.56 278 GLU A O 1
ATOM 2185 N N . GLN A 1 279 ? 10.812 15.125 -12.242 1 97.12 279 GLN A N 1
ATOM 2186 C CA . GLN A 1 279 ? 10.047 14.531 -13.336 1 97.12 279 GLN A CA 1
ATOM 2187 C C . GLN A 1 279 ? 8.578 14.953 -13.266 1 97.12 279 GLN A C 1
ATOM 2189 O O . GLN A 1 279 ? 7.746 14.445 -14.016 1 97.12 279 GLN A O 1
ATOM 2194 N N . GLY A 1 280 ? 8.273 15.836 -12.367 1 96.44 280 GLY A N 1
ATOM 2195 C CA . GLY A 1 280 ? 6.934 16.391 -12.273 1 96.44 280 GLY A CA 1
ATOM 2196 C C . GLY A 1 280 ? 5.902 15.383 -11.805 1 96.44 280 GLY A C 1
ATOM 2197 O O . GLY A 1 280 ? 4.75 15.414 -12.25 1 96.44 280 GLY A O 1
ATOM 2198 N N . ILE A 1 281 ? 6.316 14.375 -11.016 1 97.62 281 ILE A N 1
ATOM 2199 C CA . ILE A 1 281 ? 5.402 13.406 -10.43 1 97.62 281 ILE A CA 1
ATOM 2200 C C . ILE A 1 281 ? 4.797 13.977 -9.148 1 97.62 281 ILE A C 1
ATOM 2202 O O . ILE A 1 281 ? 5.5 14.164 -8.156 1 97.62 281 ILE A O 1
ATOM 2206 N N . ARG A 1 282 ? 3.504 14.156 -9.062 1 97.81 282 ARG A N 1
ATOM 2207 C CA . ARG A 1 282 ? 2.857 14.945 -8.016 1 97.81 282 ARG A CA 1
ATOM 2208 C C . ARG A 1 282 ? 2.49 14.078 -6.82 1 97.81 282 ARG A C 1
ATOM 2210 O O . ARG A 1 282 ? 2.299 14.594 -5.715 1 97.81 282 ARG A O 1
ATOM 2217 N N . ALA A 1 283 ? 2.326 12.781 -7.062 1 98.12 283 ALA A N 1
ATOM 2218 C CA . ALA A 1 283 ? 2.055 11.812 -6.008 1 98.12 283 ALA A CA 1
ATOM 2219 C C . ALA A 1 283 ? 2.363 10.391 -6.477 1 98.12 283 ALA A C 1
ATOM 2221 O O . ALA A 1 283 ? 2.566 10.156 -7.668 1 98.12 283 ALA A O 1
ATOM 2222 N N . LEU A 1 284 ? 2.461 9.523 -5.523 1 98.12 284 LEU A N 1
ATOM 2223 C CA . LEU A 1 284 ? 2.713 8.117 -5.82 1 98.12 284 LEU A CA 1
ATOM 2224 C C . LEU A 1 284 ? 1.491 7.266 -5.496 1 98.12 284 LEU A C 1
ATOM 2226 O O . LEU A 1 284 ? 0.673 7.641 -4.652 1 98.12 284 LEU A O 1
ATOM 2230 N N . PRO A 1 285 ? 1.36 6.043 -6.176 1 98 285 PRO A N 1
ATOM 2231 C CA . PRO A 1 285 ? 2.232 5.512 -7.227 1 98 285 PRO A CA 1
ATOM 2232 C C . PRO A 1 285 ? 2.061 6.238 -8.562 1 98 285 PRO A C 1
ATOM 2234 O O . PRO A 1 285 ? 1.048 6.906 -8.773 1 98 285 PRO A O 1
ATOM 2237 N N . ARG A 1 286 ? 3.111 6.219 -9.422 1 97.5 286 ARG A N 1
ATOM 2238 C CA . ARG A 1 286 ? 3.016 6.727 -10.789 1 97.5 286 ARG A CA 1
ATOM 2239 C C . ARG A 1 286 ? 2.008 5.926 -11.602 1 97.5 286 ARG A C 1
ATOM 2241 O O . ARG A 1 286 ? 1.641 4.809 -11.227 1 97.5 286 ARG A O 1
ATOM 2248 N N . ASP A 1 287 ? 1.548 6.461 -12.703 1 94.19 287 ASP A N 1
ATOM 2249 C CA . ASP A 1 287 ? 0.613 5.777 -13.594 1 94.19 287 ASP A CA 1
ATOM 2250 C C . ASP A 1 287 ? 1.247 4.527 -14.203 1 94.19 287 ASP A C 1
ATOM 2252 O O . ASP A 1 287 ? 2.42 4.543 -14.578 1 94.19 287 ASP A O 1
ATOM 2256 N N . VAL A 1 288 ? 0.421 3.525 -14.438 1 95.06 288 VAL A N 1
ATOM 2257 C CA . VAL A 1 288 ? 0.906 2.219 -14.867 1 95.06 288 VAL A CA 1
ATOM 2258 C C . VAL A 1 288 ? 1.604 2.35 -16.219 1 95.06 288 VAL A C 1
ATOM 2260 O O . VAL A 1 288 ? 2.604 1.673 -16.484 1 95.06 288 VAL A O 1
ATOM 2263 N N . GLU A 1 289 ? 1.181 3.209 -17.016 1 91.19 289 GLU A N 1
ATOM 2264 C CA . GLU A 1 289 ? 1.717 3.369 -18.359 1 91.19 289 GLU A CA 1
ATOM 2265 C C . GLU A 1 289 ? 3.174 3.816 -18.328 1 91.19 289 GLU A C 1
ATOM 2267 O O . GLU A 1 289 ? 3.908 3.643 -19.297 1 91.19 289 GLU A O 1
ATOM 2272 N N . THR A 1 290 ? 3.549 4.387 -17.188 1 92.44 290 THR A N 1
ATOM 2273 C CA . THR A 1 290 ? 4.906 4.91 -17.094 1 92.44 290 THR A CA 1
ATOM 2274 C C . THR A 1 290 ? 5.824 3.916 -16.391 1 92.44 290 THR A C 1
ATOM 2276 O O . THR A 1 290 ? 7.023 4.16 -16.25 1 92.44 290 THR A O 1
ATOM 2279 N N . LEU A 1 291 ? 5.297 2.748 -16.016 1 94.38 291 LEU A N 1
ATOM 2280 C CA . LEU A 1 291 ? 6.039 1.858 -15.133 1 94.38 291 LEU A CA 1
ATOM 2281 C C . LEU A 1 291 ? 6.645 0.697 -15.914 1 94.38 291 L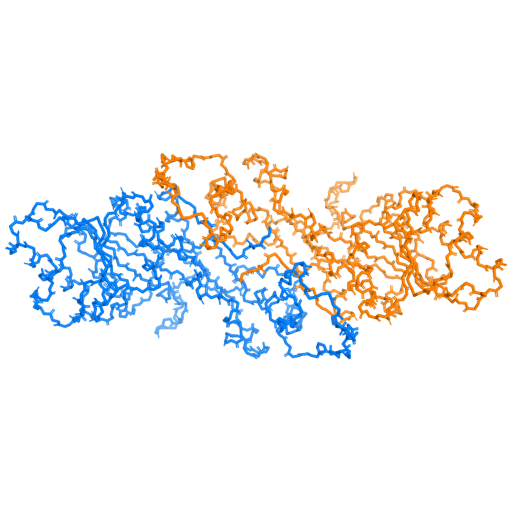EU A C 1
ATOM 2283 O O . LEU A 1 291 ? 7.289 -0.179 -15.336 1 94.38 291 LEU A O 1
ATOM 2287 N N . GLY A 1 292 ? 6.477 0.616 -17.172 1 90.62 292 GLY A N 1
ATOM 2288 C CA . GLY A 1 292 ? 6.949 -0.515 -17.969 1 90.62 292 GLY A CA 1
ATOM 2289 C C . GLY A 1 292 ? 5.93 -1.634 -18.062 1 90.62 292 GLY A C 1
ATOM 2290 O O . GLY A 1 292 ? 4.762 -1.39 -18.391 1 90.62 292 GLY A O 1
ATOM 2291 N N . ARG A 1 293 ? 6.328 -2.775 -17.766 1 91.31 293 ARG A N 1
ATOM 2292 C CA . ARG A 1 293 ? 5.473 -3.949 -17.906 1 91.31 293 ARG A CA 1
ATOM 2293 C C . ARG A 1 293 ? 4.406 -3.982 -16.812 1 91.31 293 ARG A C 1
ATOM 2295 O O . ARG A 1 293 ? 4.691 -3.676 -15.656 1 91.31 293 ARG A O 1
ATOM 2302 N N . ALA A 1 294 ? 3.252 -4.34 -17.203 1 95.62 294 ALA A N 1
ATOM 2303 C CA . ALA A 1 294 ? 2.15 -4.543 -16.266 1 95.62 294 ALA A CA 1
ATOM 2304 C C . ALA A 1 294 ? 1.445 -5.871 -16.531 1 95.62 294 ALA A C 1
ATOM 2306 O O . ALA A 1 294 ? 1.187 -6.223 -17.672 1 95.62 294 ALA A O 1
ATOM 2307 N N . LEU A 1 295 ? 1.168 -6.617 -15.469 1 96.94 295 LEU A N 1
ATOM 2308 C CA . LEU A 1 295 ? 0.55 -7.934 -15.602 1 96.94 295 LEU A CA 1
ATOM 2309 C C . LEU A 1 295 ? -0.946 -7.863 -15.32 1 96.94 295 LEU A C 1
ATOM 2311 O O . LEU A 1 295 ? -1.367 -7.238 -14.344 1 96.94 295 LEU A O 1
ATOM 2315 N N . ASP A 1 296 ? -1.706 -8.398 -16.219 1 97.56 296 ASP A N 1
ATOM 2316 C CA . ASP A 1 296 ? -3.135 -8.633 -16.031 1 97.56 296 ASP A CA 1
ATOM 2317 C C . ASP A 1 296 ? -3.41 -10.086 -15.656 1 97.56 296 ASP A C 1
ATOM 2319 O O . ASP A 1 296 ? -3.379 -10.969 -16.516 1 97.56 296 ASP A O 1
ATOM 2323 N N . SER A 1 297 ? -3.631 -10.336 -14.352 1 98.38 297 SER A N 1
ATOM 2324 C CA . SER A 1 297 ? -3.816 -11.703 -13.875 1 98.38 297 SER A CA 1
ATOM 2325 C C . SER A 1 297 ? -5.285 -11.984 -13.57 1 98.38 297 SER A C 1
ATOM 2327 O O . SER A 1 297 ? -5.609 -13.016 -12.969 1 98.38 297 SER A O 1
ATOM 2329 N N . ARG A 1 298 ? -6.277 -11.133 -14.008 1 98.12 298 ARG A N 1
ATOM 2330 C CA . ARG A 1 298 ? -7.695 -11.219 -13.656 1 98.12 298 ARG A CA 1
ATOM 2331 C C . ARG A 1 298 ? -8.289 -12.547 -14.109 1 98.12 298 ARG A C 1
ATOM 2333 O O . ARG A 1 298 ? -9.156 -13.109 -13.43 1 98.12 298 ARG A O 1
ATOM 2340 N N . ASP A 1 299 ? -7.789 -13.086 -15.18 1 98.44 299 ASP A N 1
ATOM 2341 C CA . ASP A 1 299 ? -8.375 -14.289 -15.773 1 98.44 299 ASP A CA 1
ATOM 2342 C C . ASP A 1 299 ? -8.352 -15.453 -14.797 1 98.44 299 ASP A C 1
ATOM 2344 O O . ASP A 1 299 ? -9.305 -16.234 -14.711 1 98.44 299 ASP A O 1
ATOM 2348 N N . PHE A 1 300 ? -7.238 -15.602 -14.102 1 98.69 300 PHE A N 1
ATOM 2349 C CA . PHE A 1 300 ? -7.145 -16.719 -13.164 1 98.69 300 PHE A CA 1
ATOM 2350 C C . PHE A 1 300 ? -8.18 -16.562 -12.055 1 98.69 300 PHE A C 1
ATOM 2352 O O . PHE A 1 300 ? -8.945 -17.5 -11.789 1 98.69 300 PHE A O 1
ATOM 2359 N N . TRP A 1 301 ? -8.164 -15.414 -11.477 1 98.44 301 TRP A N 1
ATOM 2360 C CA . TRP A 1 301 ? -8.992 -15.18 -10.297 1 98.44 301 TRP A CA 1
ATOM 2361 C C . TRP A 1 301 ? -10.477 -15.25 -10.648 1 98.44 301 TRP A C 1
ATOM 2363 O O . TRP A 1 301 ? -11.281 -15.742 -9.852 1 98.44 301 TRP A O 1
ATOM 2373 N N . LYS A 1 302 ? -10.789 -14.766 -11.797 1 97.38 302 LYS A N 1
ATOM 2374 C CA . LYS A 1 302 ? -12.164 -14.859 -12.281 1 97.38 302 LYS A CA 1
ATOM 2375 C C . LYS A 1 302 ? -12.562 -16.312 -12.523 1 97.38 302 LYS A C 1
ATOM 2377 O O . LYS A 1 302 ? -13.625 -16.75 -12.086 1 97.38 302 LYS A O 1
ATOM 2382 N N . THR A 1 303 ? -11.727 -17.094 -13.133 1 98.25 303 THR A N 1
ATOM 2383 C CA . THR A 1 303 ? -12.016 -18.469 -13.547 1 98.25 303 THR A CA 1
ATOM 2384 C C . THR A 1 303 ? -12.211 -19.359 -12.328 1 98.25 303 THR A C 1
ATOM 2386 O O . THR A 1 303 ? -13.109 -20.203 -12.305 1 98.25 303 THR A O 1
ATOM 2389 N N . PHE A 1 304 ? -11.43 -19.172 -11.32 1 98.19 304 PHE A N 1
ATOM 2390 C CA . PHE A 1 304 ? -11.461 -20.078 -10.172 1 98.19 304 PHE A CA 1
ATOM 2391 C C . PHE A 1 304 ? -12.266 -19.469 -9.031 1 98.19 304 PHE A C 1
ATOM 2393 O O . PHE A 1 304 ? -12.383 -20.062 -7.961 1 98.19 304 PHE A O 1
ATOM 2400 N N . LYS A 1 305 ? -12.797 -18.25 -9.195 1 96 305 LYS A N 1
ATOM 2401 C CA . LYS A 1 305 ? -13.75 -17.594 -8.312 1 96 305 LYS A CA 1
ATOM 2402 C C . LYS A 1 305 ? -13.164 -17.391 -6.918 1 96 305 LYS A C 1
ATOM 2404 O O . LYS A 1 305 ? -13.836 -17.656 -5.918 1 96 305 LYS A O 1
ATOM 2409 N N . ILE A 1 306 ? -11.883 -17.047 -6.855 1 96.31 306 ILE A N 1
ATOM 2410 C CA . ILE A 1 306 ? -11.219 -16.672 -5.613 1 96.31 306 ILE A CA 1
ATOM 2411 C C . ILE A 1 306 ? -10.5 -15.336 -5.809 1 96.31 306 ILE A C 1
ATOM 2413 O O . ILE A 1 306 ? -10.477 -14.789 -6.914 1 96.31 306 ILE A O 1
ATOM 2417 N N . ASN A 1 307 ? -10.039 -14.719 -4.73 1 96.12 307 ASN A N 1
ATOM 2418 C CA . ASN A 1 307 ? -9.289 -13.461 -4.742 1 96.12 307 ASN A CA 1
ATOM 2419 C C . ASN A 1 307 ? -7.965 -13.594 -3.992 1 96.12 307 ASN A C 1
ATOM 2421 O O . ASN A 1 307 ? -7.848 -14.406 -3.07 1 96.12 307 ASN A O 1
ATOM 2425 N N . PRO A 1 308 ? -6.965 -12.867 -4.504 1 96.25 308 PRO A N 1
ATOM 2426 C CA . PRO A 1 308 ? -5.809 -12.805 -3.605 1 96.25 308 PRO A CA 1
ATOM 2427 C C . PRO A 1 308 ? -6.164 -12.266 -2.223 1 96.25 308 PRO A C 1
ATOM 2429 O O . PRO A 1 308 ? -7.004 -11.367 -2.1 1 96.25 308 PRO A O 1
ATOM 2432 N N . VAL A 1 309 ? -5.527 -12.836 -1.182 1 93.88 309 VAL A N 1
ATOM 2433 C CA . VAL A 1 309 ? -5.926 -12.438 0.164 1 93.88 309 VAL A CA 1
ATOM 2434 C C . VAL A 1 309 ? -4.809 -11.633 0.819 1 93.88 309 VAL A C 1
ATOM 2436 O O . VAL A 1 309 ? -4.996 -11.055 1.892 1 93.88 309 VAL A O 1
ATOM 2439 N N . LYS A 1 310 ? -3.627 -11.594 0.219 1 93.44 310 LYS A N 1
ATOM 2440 C CA . LYS A 1 310 ? -2.506 -10.828 0.754 1 93.44 310 LYS A CA 1
ATOM 2441 C C . LYS A 1 310 ? -2.053 -9.75 -0.231 1 93.44 310 LYS A C 1
ATOM 2443 O O . LYS A 1 310 ? -1.947 -10.008 -1.432 1 93.44 310 LYS A O 1
ATOM 2448 N N . ALA A 1 311 ? -1.908 -8.555 0.243 1 93.19 311 ALA A N 1
ATOM 2449 C CA . ALA A 1 311 ? -1.328 -7.422 -0.475 1 93.19 311 ALA A CA 1
ATOM 2450 C C . ALA A 1 311 ? -0.326 -6.672 0.398 1 93.19 311 ALA A C 1
ATOM 2452 O O . ALA A 1 311 ? -0.203 -6.953 1.593 1 93.19 311 ALA A O 1
ATOM 2453 N N . LEU A 1 312 ? 0.387 -5.762 -0.183 1 92.44 312 LEU A N 1
ATOM 2454 C CA . LEU A 1 312 ? 1.366 -5 0.583 1 92.44 312 LEU A CA 1
ATOM 2455 C C . LEU A 1 312 ? 0.681 -3.932 1.43 1 92.44 312 LEU A C 1
ATOM 2457 O O . LEU A 1 312 ? 1.313 -3.314 2.289 1 92.44 312 LEU A O 1
ATOM 2461 N N . LEU A 1 313 ? -0.555 -3.707 1.256 1 85.38 313 LEU A N 1
ATOM 2462 C CA . LEU A 1 313 ? -1.318 -2.715 2.004 1 85.38 313 LEU A CA 1
ATOM 2463 C C . LEU A 1 313 ? -1.685 -3.242 3.389 1 85.38 313 LEU A C 1
ATOM 2465 O O . LEU A 1 313 ? -2.396 -4.242 3.508 1 85.38 313 LEU A O 1
ATOM 2469 N N . GLU A 1 314 ? -0.667 -2.957 4.461 1 66.38 314 GLU A N 1
ATOM 2470 C CA . GLU A 1 314 ? -0.909 -3.492 5.797 1 66.38 314 GLU A CA 1
ATOM 2471 C C . GLU A 1 314 ? -1.178 -2.373 6.801 1 66.38 314 GLU A C 1
ATOM 2473 O O . GLU A 1 314 ? -0.561 -1.308 6.73 1 66.38 314 GLU A O 1
ATOM 2478 N N . TYR A 1 315 ? -2.619 -2.143 7.203 1 61.94 315 TYR A N 1
ATOM 2479 C CA . TYR A 1 315 ? -3.113 -1.359 8.328 1 61.94 315 TYR A CA 1
ATOM 2480 C C . TYR A 1 315 ? -4.613 -1.123 8.211 1 61.94 315 TYR A C 1
ATOM 2482 O O . TYR A 1 315 ? -5.137 -0.955 7.109 1 61.94 315 TYR A O 1
ATOM 2490 N N . MET B 1 1 ? 7.699 33.719 37.625 1 37.84 1 MET B N 1
ATOM 2491 C CA . MET B 1 1 ? 7.625 34.188 36.25 1 37.84 1 MET B CA 1
ATOM 2492 C C . MET B 1 1 ? 7.27 33.062 35.312 1 37.84 1 MET B C 1
ATOM 2494 O O . MET B 1 1 ? 7.941 32.031 35.281 1 37.84 1 MET B O 1
ATOM 2498 N N . SER B 1 2 ? 6.082 32.906 34.938 1 53.88 2 SER B N 1
ATOM 2499 C CA . SER B 1 2 ? 5.531 31.719 34.281 1 53.88 2 SER B CA 1
ATOM 2500 C C . SER B 1 2 ? 6.285 31.391 33 1 53.88 2 SER B C 1
ATOM 2502 O O . SER B 1 2 ? 6.578 32.281 32.188 1 53.88 2 SER B O 1
ATOM 2504 N N . SER B 1 3 ? 7.156 30.406 32.906 1 78.31 3 SER B N 1
ATOM 2505 C CA . SER B 1 3 ? 8.133 29.953 31.922 1 78.31 3 SER B CA 1
ATOM 2506 C C . SER B 1 3 ? 7.488 29.812 30.547 1 78.31 3 SER B C 1
ATOM 2508 O O . SER B 1 3 ? 6.332 29.391 30.438 1 78.31 3 SER B O 1
ATOM 2510 N N . THR B 1 4 ? 7.941 30.609 29.562 1 91.12 4 THR B N 1
ATOM 2511 C CA . THR B 1 4 ? 7.535 30.578 28.156 1 91.12 4 THR B CA 1
ATOM 2512 C C . THR B 1 4 ? 7.703 29.172 27.578 1 91.12 4 THR B C 1
ATOM 2514 O O . THR B 1 4 ? 8.766 28.562 27.719 1 91.12 4 THR B O 1
ATOM 2517 N N . VAL B 1 5 ? 6.57 28.625 27.094 1 96.19 5 VAL B N 1
ATOM 2518 C CA . VAL B 1 5 ? 6.648 27.297 26.5 1 96.19 5 VAL B CA 1
ATOM 2519 C C . VAL B 1 5 ? 6.973 27.406 25 1 96.19 5 VAL B C 1
ATOM 2521 O O . VAL B 1 5 ? 6.781 28.469 24.406 1 96.19 5 VAL B O 1
ATOM 2524 N N . ASP B 1 6 ? 7.496 26.344 24.469 1 97.06 6 ASP B N 1
ATOM 2525 C CA . ASP B 1 6 ? 7.785 26.328 23.047 1 97.06 6 ASP B CA 1
ATOM 2526 C C . ASP B 1 6 ? 6.5 26.25 22.219 1 97.06 6 ASP B C 1
ATOM 2528 O O . ASP B 1 6 ? 6.328 27.016 21.266 1 97.06 6 ASP B O 1
ATOM 2532 N N . LEU B 1 7 ? 5.637 25.344 22.641 1 98.12 7 LEU B N 1
ATOM 2533 C CA . LEU B 1 7 ? 4.387 25.125 21.922 1 98.12 7 LEU B CA 1
ATOM 2534 C C . LEU B 1 7 ? 3.201 25.094 22.875 1 98.12 7 LEU B C 1
ATOM 2536 O O . LEU B 1 7 ? 3.217 24.375 23.875 1 98.12 7 LEU B O 1
ATOM 2540 N N . LEU B 1 8 ? 2.252 25.938 22.609 1 98.12 8 LEU B N 1
ATOM 2541 C CA . LEU B 1 8 ? 0.955 25.891 23.281 1 98.12 8 LEU B CA 1
ATOM 2542 C C . LEU B 1 8 ? -0.111 25.312 22.344 1 98.12 8 LEU B C 1
ATOM 2544 O O . LEU B 1 8 ? -0.404 25.891 21.297 1 98.12 8 LEU B O 1
ATOM 2548 N N . ILE B 1 9 ? -0.643 24.172 22.734 1 98.69 9 ILE B N 1
ATOM 2549 C CA . ILE B 1 9 ? -1.649 23.484 21.938 1 98.69 9 ILE B CA 1
ATOM 2550 C C . ILE B 1 9 ? -3.045 23.859 22.422 1 98.69 9 ILE B C 1
ATOM 2552 O O . ILE B 1 9 ? -3.422 23.516 23.547 1 98.69 9 ILE B O 1
ATOM 2556 N N . LEU B 1 10 ? -3.764 24.594 21.578 1 98.5 10 LEU B N 1
ATOM 2557 C CA . LEU B 1 10 ? -5.164 24.859 21.891 1 98.5 10 LEU B CA 1
ATOM 2558 C C . LEU B 1 10 ? -6.055 23.734 21.375 1 98.5 10 LEU B C 1
ATOM 2560 O O . LEU B 1 10 ? -6.258 23.609 20.172 1 98.5 10 LEU B O 1
ATOM 2564 N N . GLY B 1 11 ? -6.566 22.922 22.266 1 97.5 11 GLY B N 1
ATOM 2565 C CA . GLY B 1 11 ? -7.379 21.766 21.906 1 97.5 11 GLY B CA 1
ATOM 2566 C C . GLY B 1 11 ? -6.578 20.484 21.781 1 97.5 11 GLY B C 1
ATOM 2567 O O . GLY B 1 11 ? -6.305 20.031 20.672 1 97.5 11 GLY B O 1
ATOM 2568 N N . ALA B 1 12 ? -6.406 19.875 22.969 1 94.81 12 ALA B N 1
ATOM 2569 C CA . ALA B 1 12 ? -5.645 18.625 22.969 1 94.81 12 ALA B CA 1
ATOM 2570 C C . ALA B 1 12 ? -6.531 17.438 22.625 1 94.81 12 ALA B C 1
ATOM 2572 O O . ALA B 1 12 ? -7.457 17.094 23.359 1 94.81 12 ALA B O 1
ATOM 2573 N N . GLY B 1 13 ? -6.352 16.922 21.422 1 93.38 13 GLY B N 1
ATOM 2574 C CA . GLY B 1 13 ? -7.039 15.719 20.953 1 93.38 13 GLY B CA 1
ATOM 2575 C C . GLY B 1 13 ? -6.105 14.688 20.359 1 93.38 13 GLY B C 1
ATOM 2576 O O . GLY B 1 13 ? -5.027 14.438 20.891 1 93.38 13 GLY B O 1
ATOM 2577 N N . TRP B 1 14 ? -6.52 14.047 19.406 1 94.38 14 TRP B N 1
ATOM 2578 C CA . TRP B 1 14 ? -5.809 12.945 18.766 1 94.38 14 TRP B CA 1
ATOM 2579 C C . TRP B 1 14 ? -4.434 13.391 18.281 1 94.38 14 TRP B C 1
ATOM 2581 O O . TRP B 1 14 ? -3.43 12.727 18.547 1 94.38 14 TRP B O 1
ATOM 2591 N N . THR B 1 15 ? -4.367 14.523 17.641 1 95.56 15 THR B N 1
ATOM 2592 C CA . THR B 1 15 ? -3.119 15.047 17.094 1 95.56 15 THR B CA 1
ATOM 2593 C C . THR B 1 15 ? -2.113 15.32 18.203 1 95.56 15 THR B C 1
ATOM 2595 O O . THR B 1 15 ? -0.915 15.086 18.031 1 95.56 15 THR B O 1
ATOM 2598 N N . SER B 1 16 ? -2.568 15.75 19.344 1 95.62 16 SER B N 1
ATOM 2599 C CA . SER B 1 16 ? -1.714 16.188 20.438 1 95.62 16 SER B CA 1
ATOM 2600 C C . SER B 1 16 ? -0.953 15.016 21.047 1 95.62 16 SER B C 1
ATOM 2602 O O . SER B 1 16 ? 0.155 15.188 21.562 1 95.62 16 SER B O 1
ATOM 2604 N N . LYS B 1 17 ? -1.576 13.852 20.906 1 94.75 17 LYS B N 1
ATOM 2605 C CA . LYS B 1 17 ? -0.902 12.68 21.453 1 94.75 17 LYS B CA 1
ATOM 2606 C C . LYS B 1 17 ? 0.437 12.438 20.766 1 94.75 17 LYS B C 1
ATOM 2608 O O . LYS B 1 17 ? 1.45 12.203 21.422 1 94.75 17 LYS B O 1
ATOM 2613 N N . PHE B 1 18 ? 0.46 12.562 19.5 1 97.38 18 PHE B N 1
ATOM 2614 C CA . PHE B 1 18 ? 1.69 12.406 18.719 1 97.38 18 PHE B CA 1
ATOM 2615 C C . PHE B 1 18 ? 2.639 13.5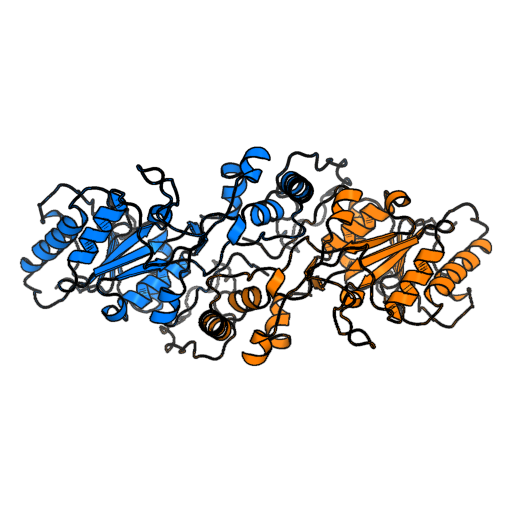7 18.984 1 97.38 18 PHE B C 1
ATOM 2617 O O . PHE B 1 18 ? 3.844 13.375 19.141 1 97.38 18 PHE B O 1
ATOM 2624 N N . LEU B 1 19 ? 2.078 14.742 19.078 1 98 19 LEU B N 1
ATOM 2625 C CA . LEU B 1 19 ? 2.865 15.969 19.141 1 98 19 LEU B CA 1
ATOM 2626 C C . LEU B 1 19 ? 3.551 16.094 20.5 1 98 19 LEU B C 1
ATOM 2628 O O . LEU B 1 19 ? 4.734 16.438 20.562 1 98 19 LEU B O 1
ATOM 2632 N N . ILE B 1 20 ? 2.818 15.852 21.531 1 96.88 20 ILE B N 1
ATOM 2633 C CA . ILE B 1 20 ? 3.361 15.984 22.875 1 96.88 20 ILE B CA 1
ATOM 2634 C C . ILE B 1 20 ? 4.52 15.008 23.062 1 96.88 20 ILE B C 1
ATOM 2636 O O . ILE B 1 20 ? 5.57 15.367 23.609 1 96.88 20 ILE B O 1
ATOM 2640 N N . GLN B 1 21 ? 4.293 13.797 22.594 1 96.12 21 GLN B N 1
ATOM 2641 C CA . GLN B 1 21 ? 5.355 12.797 22.672 1 96.12 21 GLN B CA 1
ATOM 2642 C C . GLN B 1 21 ? 6.598 13.25 21.922 1 96.12 21 GLN B C 1
ATOM 2644 O O . GLN B 1 21 ? 7.719 13.148 22.422 1 96.12 21 GLN B O 1
ATOM 2649 N N . LEU B 1 22 ? 6.379 13.719 20.75 1 97 22 LEU B N 1
ATOM 2650 C CA . LEU B 1 22 ? 7.496 14.164 19.938 1 97 22 LEU B CA 1
ATOM 2651 C C . LEU B 1 22 ? 8.203 15.352 20.562 1 97 22 LEU B C 1
ATOM 2653 O O . LEU B 1 22 ? 9.43 15.469 20.5 1 97 22 LEU B O 1
ATOM 2657 N N . CYS B 1 23 ? 7.496 16.281 21.188 1 97.12 23 CYS B N 1
ATOM 2658 C CA . CYS B 1 23 ? 8.07 17.422 21.891 1 97.12 23 CYS B CA 1
ATOM 2659 C C . CYS B 1 23 ? 8.977 16.953 23.031 1 97.12 23 CYS B C 1
ATOM 2661 O O . CYS B 1 23 ? 10.094 17.438 23.172 1 97.12 23 CYS B O 1
ATOM 2663 N N . GLN B 1 24 ? 8.43 16.016 23.75 1 95.94 24 GLN B N 1
ATOM 2664 C CA . GLN B 1 24 ? 9.195 15.469 24.859 1 95.94 24 GLN B CA 1
ATOM 2665 C C . GLN B 1 24 ? 10.508 14.859 24.375 1 95.94 24 GLN B C 1
ATOM 2667 O O . GLN B 1 24 ? 11.562 15.117 24.953 1 95.94 24 GLN B O 1
ATOM 2672 N N . GLU B 1 25 ? 10.422 14.18 23.328 1 94.5 25 GLU B N 1
ATOM 2673 C CA . GLU B 1 25 ? 11.594 13.508 22.75 1 94.5 25 GLU B CA 1
ATOM 2674 C C . GLU B 1 25 ? 12.617 14.523 22.25 1 94.5 25 GLU B C 1
ATOM 2676 O O . GLU B 1 25 ? 13.805 14.211 22.156 1 94.5 25 GLU B O 1
ATOM 2681 N N . ASN B 1 26 ? 12.164 15.695 21.969 1 95.25 26 ASN B N 1
ATOM 2682 C CA . ASN B 1 26 ? 13.047 16.719 21.422 1 95.25 26 ASN B CA 1
ATOM 2683 C C . ASN B 1 26 ? 13.367 17.797 22.453 1 95.25 26 ASN B C 1
ATOM 2685 O O . ASN B 1 26 ? 13.898 18.844 22.125 1 95.25 26 ASN B O 1
ATOM 2689 N N . GLY B 1 27 ? 12.953 17.609 23.703 1 96.19 27 GLY B N 1
ATOM 2690 C CA . GLY B 1 27 ? 13.266 18.516 24.797 1 96.19 27 GLY B CA 1
ATOM 2691 C C . GLY B 1 27 ? 12.508 19.828 24.703 1 96.19 27 GLY B C 1
ATOM 2692 O O . GLY B 1 27 ? 12.969 20.859 25.188 1 96.19 27 GLY B O 1
ATOM 2693 N N . LEU B 1 28 ? 11.43 19.812 24.016 1 97.12 28 LE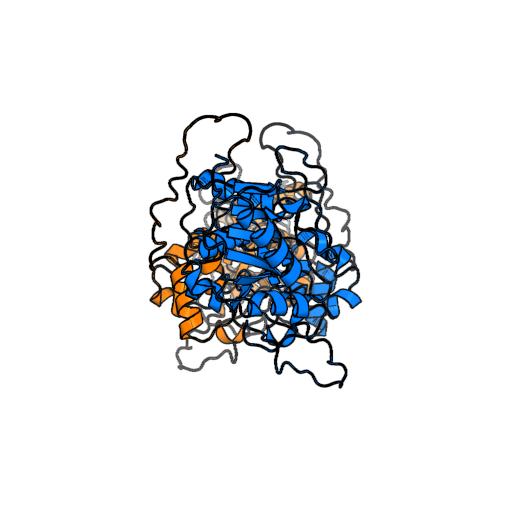U B N 1
ATOM 2694 C CA . LEU B 1 28 ? 10.609 21.016 23.859 1 97.12 28 LEU B CA 1
ATOM 2695 C C . LEU B 1 28 ? 9.539 21.078 24.938 1 97.12 28 LEU B C 1
ATOM 2697 O O . LEU B 1 28 ? 8.945 20.047 25.297 1 97.12 28 LEU B O 1
ATOM 2701 N N . GLN B 1 29 ? 9.289 22.234 25.469 1 96.56 29 GLN B N 1
ATOM 2702 C CA . GLN B 1 29 ? 8.227 22.453 26.438 1 96.56 29 GLN B CA 1
ATOM 2703 C C . GLN B 1 29 ? 6.891 22.703 25.75 1 96.56 29 GLN B C 1
ATOM 2705 O O . GLN B 1 29 ? 6.738 23.672 25 1 96.56 29 GLN B O 1
ATOM 2710 N N . CYS B 1 30 ? 5.965 21.766 26.047 1 96.44 30 CYS B N 1
ATOM 2711 C CA . CYS B 1 30 ? 4.645 21.859 25.438 1 96.44 30 CYS B CA 1
ATOM 2712 C C . CYS B 1 30 ? 3.555 21.984 26.5 1 96.44 30 CYS B C 1
ATOM 2714 O O . CYS B 1 30 ? 3.613 21.312 27.531 1 96.44 30 CYS B O 1
ATOM 2716 N N . ALA B 1 31 ? 2.648 22.906 26.312 1 97.12 31 ALA B N 1
ATOM 2717 C CA . ALA B 1 31 ? 1.418 22.984 27.094 1 97.12 31 ALA B CA 1
ATOM 2718 C C . ALA B 1 31 ? 0.194 22.734 26.219 1 97.12 31 ALA B C 1
ATOM 2720 O O . ALA B 1 31 ? 0.173 23.125 25.047 1 97.12 31 ALA B O 1
ATOM 2721 N N . ALA B 1 32 ? -0.736 22.031 26.781 1 98.12 32 ALA B N 1
ATOM 2722 C CA . ALA B 1 32 ? -1.943 21.719 26.016 1 98.12 32 ALA B CA 1
ATOM 2723 C C . ALA B 1 32 ? -3.197 22.109 26.797 1 98.12 32 ALA B C 1
ATOM 2725 O O . ALA B 1 32 ? -3.174 22.219 28.016 1 98.12 32 ALA B O 1
ATOM 2726 N N . THR B 1 33 ? -4.25 22.406 26.062 1 98.25 33 THR B N 1
ATOM 2727 C CA . THR B 1 33 ? -5.508 22.797 26.688 1 98.25 33 THR B CA 1
ATOM 2728 C C . THR B 1 33 ? -6.605 21.781 26.375 1 98.25 33 THR B C 1
ATOM 2730 O O . THR B 1 33 ? -6.57 21.125 25.328 1 98.25 33 THR B O 1
ATOM 2733 N N . THR B 1 34 ? -7.477 21.625 27.266 1 97.19 34 THR B N 1
ATOM 2734 C CA . THR B 1 34 ? -8.766 20.969 27.078 1 97.19 34 THR B CA 1
ATOM 2735 C C . THR B 1 34 ? -9.891 21.797 27.703 1 97.19 34 THR B C 1
ATOM 2737 O O . THR B 1 34 ? -9.625 22.75 28.438 1 97.19 34 THR B O 1
ATOM 2740 N N . ARG B 1 35 ? -11.125 21.422 27.312 1 95.69 35 ARG B N 1
ATOM 2741 C CA . ARG B 1 35 ? -12.25 22.156 27.875 1 95.69 35 ARG B CA 1
ATOM 2742 C C . ARG B 1 35 ? -12.383 21.875 29.375 1 95.69 35 ARG B C 1
ATOM 2744 O O . ARG B 1 35 ? -12.836 22.734 30.125 1 95.69 35 ARG B O 1
ATOM 2751 N N . THR B 1 36 ? -11.883 20.703 29.891 1 94.38 36 THR B N 1
ATOM 2752 C CA . THR B 1 36 ? -12.078 20.281 31.281 1 94.38 36 THR B CA 1
ATOM 2753 C C . THR B 1 36 ? -10.812 20.531 32.094 1 94.38 36 THR B C 1
ATOM 2755 O O . THR B 1 36 ? -10.859 20.531 33.312 1 94.38 36 THR B O 1
ATOM 2758 N N . GLY B 1 37 ? -9.68 20.688 31.469 1 93.44 37 GLY B N 1
ATOM 2759 C CA . GLY B 1 37 ? -8.422 20.859 32.156 1 93.44 37 GLY B CA 1
ATOM 2760 C C . GLY B 1 37 ? -7.902 19.578 32.812 1 93.44 37 GLY B C 1
ATOM 2761 O O . GLY B 1 37 ? -7.023 19.609 33.656 1 93.44 37 GLY B O 1
ATOM 2762 N N . LYS B 1 38 ? -8.383 18.469 32.312 1 89.5 38 LYS B N 1
ATOM 2763 C CA . LYS B 1 38 ? -8 17.203 32.906 1 89.5 38 LYS B CA 1
ATOM 2764 C C . LYS B 1 38 ? -6.668 16.703 32.344 1 89.5 38 LYS B C 1
ATOM 2766 O O . LYS B 1 38 ? -6.176 17.25 31.359 1 89.5 38 LYS B O 1
ATOM 2771 N N . GLU B 1 39 ? -5.992 15.75 33 1 88.62 39 GLU B N 1
ATOM 2772 C CA . GLU B 1 39 ? -4.812 15.023 32.562 1 88.62 39 GLU B CA 1
ATOM 2773 C C . GLU B 1 39 ? -3.646 15.969 32.281 1 88.62 39 GLU B C 1
ATOM 2775 O O . GLU B 1 39 ? -2.994 15.883 31.25 1 88.62 39 GLU B O 1
ATOM 2780 N N . GLY B 1 40 ? -3.514 17 33.125 1 91.19 40 GLY B N 1
ATOM 2781 C CA . GLY B 1 40 ? -2.338 17.844 33.062 1 91.19 40 GLY B CA 1
ATOM 2782 C C . GLY B 1 40 ? -2.457 18.953 32.031 1 91.19 40 GLY B C 1
ATOM 2783 O O . GLY B 1 40 ? -1.457 19.562 31.641 1 91.19 40 GLY B O 1
ATOM 2784 N N . THR B 1 41 ? -3.666 19.219 31.547 1 95.94 41 THR B N 1
ATOM 2785 C CA . THR B 1 41 ? -3.875 20.281 30.578 1 95.94 41 THR B CA 1
ATOM 2786 C C . THR B 1 41 ? -4.43 21.531 31.266 1 95.94 41 THR B C 1
ATOM 2788 O O . THR B 1 41 ? -4.848 21.484 32.406 1 95.94 41 THR B O 1
ATOM 2791 N N . VAL B 1 42 ? -4.312 22.656 30.594 1 96.69 42 VAL B N 1
ATOM 2792 C CA . VAL B 1 42 ? -4.906 23.906 31.031 1 96.69 42 VAL B CA 1
ATOM 2793 C C . VAL B 1 42 ? -6.359 23.984 30.562 1 96.69 42 VAL B C 1
ATOM 2795 O O . VAL B 1 42 ? -6.668 23.672 29.406 1 96.69 42 VAL B O 1
ATOM 2798 N N . GLN B 1 43 ? -7.234 24.297 31.469 1 97.31 43 GLN B N 1
ATOM 2799 C CA . GLN B 1 43 ? -8.633 24.453 31.078 1 97.31 43 GLN B CA 1
ATOM 2800 C C . GLN B 1 43 ? -8.82 25.672 30.188 1 97.31 43 GLN B C 1
ATOM 2802 O O . GLN B 1 43 ? -8.469 26.797 30.578 1 97.31 43 GLN B O 1
ATOM 2807 N N . PHE B 1 44 ? -9.359 25.469 29.016 1 97.06 44 PHE B N 1
ATOM 2808 C CA . PHE B 1 44 ? -9.594 26.547 28.062 1 97.06 44 PHE B CA 1
ATOM 2809 C C . PHE B 1 44 ? -10.695 26.172 27.078 1 97.06 44 PHE B C 1
ATOM 2811 O O . PHE B 1 44 ? -10.648 25.094 26.469 1 97.06 44 PHE B O 1
ATOM 2818 N N . ASP B 1 45 ? -11.656 26.984 26.984 1 95.38 45 ASP B N 1
ATOM 2819 C CA . ASP B 1 45 ? -12.75 26.828 26.031 1 95.38 45 ASP B CA 1
ATOM 2820 C C . ASP B 1 45 ? -12.836 28.016 25.078 1 95.38 45 ASP B C 1
ATOM 2822 O O . ASP B 1 45 ? -13.062 29.141 25.516 1 95.38 45 ASP B O 1
ATOM 2826 N N . PHE B 1 46 ? -12.617 27.812 23.875 1 96.19 46 PHE B N 1
ATOM 2827 C CA . PHE B 1 46 ? -12.609 28.875 22.891 1 96.19 46 PHE B CA 1
ATOM 2828 C C . PHE B 1 46 ? -14.031 29.328 22.578 1 96.19 46 PHE B C 1
ATOM 2830 O O . PHE B 1 46 ? -14.875 28.531 22.172 1 96.19 46 PHE B O 1
ATOM 2837 N N . ASP B 1 47 ? -14.289 30.531 22.828 1 96.38 47 ASP B N 1
ATOM 2838 C CA . ASP B 1 47 ? -15.523 31.188 22.422 1 96.38 47 ASP B CA 1
ATOM 2839 C C . ASP B 1 47 ? -15.305 32.031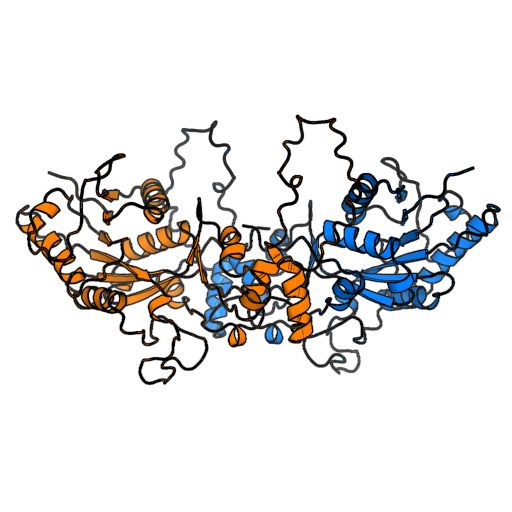 21.156 1 96.38 47 ASP B C 1
ATOM 2841 O O . ASP B 1 47 ? -14.719 33.125 21.234 1 96.38 47 ASP B O 1
ATOM 2845 N N . PRO B 1 48 ? -15.875 31.609 20.078 1 96.44 48 PRO B N 1
ATOM 2846 C CA . PRO B 1 48 ? -15.562 32.25 18.797 1 96.44 48 PRO B CA 1
ATOM 2847 C C . PRO B 1 48 ? -16.125 33.656 18.688 1 96.44 48 PRO B C 1
ATOM 2849 O O . PRO B 1 48 ? -15.711 34.438 17.828 1 96.44 4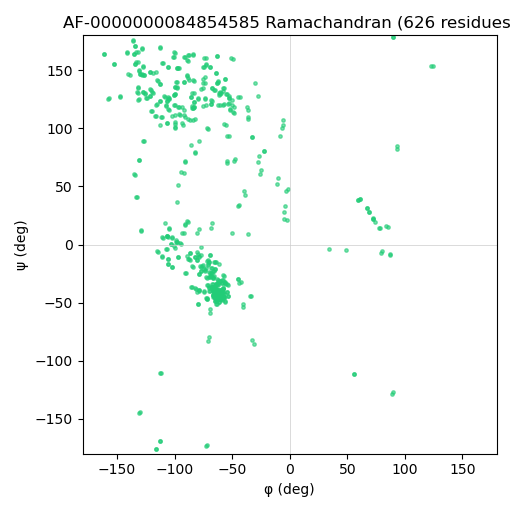8 PRO B O 1
ATOM 2852 N N . ASP B 1 49 ? -17.031 34.031 19.547 1 95.75 49 ASP B N 1
ATOM 2853 C CA . ASP B 1 49 ? -17.719 35.312 19.406 1 95.75 49 ASP B CA 1
ATOM 2854 C C . ASP B 1 49 ? -17.234 36.312 20.469 1 95.75 49 ASP B C 1
ATOM 2856 O O . ASP B 1 49 ? -17.594 37.5 20.422 1 95.75 49 ASP B O 1
ATOM 2860 N N . SER B 1 50 ? -16.406 35.844 21.312 1 95.88 50 SER B N 1
ATOM 2861 C CA . SER B 1 50 ? -16.016 36.656 22.453 1 95.88 50 SER B CA 1
ATOM 2862 C C . SER B 1 50 ? -14.82 37.562 22.109 1 95.88 50 SER B C 1
ATOM 2864 O O . SER B 1 50 ? -13.883 37.094 21.453 1 95.88 50 SER B O 1
ATOM 2866 N N . HIS B 1 51 ? -14.852 38.812 22.641 1 95.06 51 HIS B N 1
ATOM 2867 C CA . HIS B 1 51 ? -13.734 39.75 22.531 1 95.06 51 HIS B CA 1
ATOM 2868 C C . HIS B 1 51 ? -13.008 39.875 23.875 1 95.06 51 HIS B C 1
ATOM 2870 O O . HIS B 1 51 ? -12.102 40.719 24 1 95.06 51 HIS B O 1
ATOM 2876 N N . ASP B 1 52 ? -13.461 39.031 24.766 1 95.06 52 ASP B N 1
ATOM 2877 C CA . ASP B 1 52 ? -12.891 39.094 26.109 1 95.06 52 ASP B CA 1
ATOM 2878 C C . ASP B 1 52 ? -11.578 38.312 26.188 1 95.06 52 ASP B C 1
ATOM 2880 O O . ASP B 1 52 ? -11.539 37.125 25.906 1 95.06 52 ASP B O 1
ATOM 2884 N N . SER B 1 53 ? -10.492 38.969 26.578 1 94.88 53 SER B N 1
ATOM 2885 C CA . SER B 1 53 ? -9.18 38.344 26.641 1 94.88 53 SER B CA 1
ATOM 2886 C C . SER B 1 53 ? -8.961 37.656 27.984 1 94.88 53 SER B C 1
ATOM 2888 O O . SER B 1 53 ? -8 36.906 28.156 1 94.88 53 SER B O 1
ATOM 2890 N N . LYS B 1 54 ? -9.82 37.812 28.906 1 94.56 54 LYS B N 1
ATOM 2891 C CA . LYS B 1 54 ? -9.648 37.312 30.266 1 94.56 54 LYS B CA 1
ATOM 2892 C C . LYS B 1 54 ? -9.445 35.812 30.297 1 94.56 54 LYS B C 1
ATOM 2894 O O . LYS B 1 54 ? -8.539 35.312 30.969 1 94.56 54 LYS B O 1
ATOM 2899 N N . PRO B 1 55 ? -10.258 35.062 29.531 1 95.12 55 PRO B N 1
ATOM 2900 C CA . PRO B 1 55 ? -10.086 33.594 29.547 1 95.12 55 PRO B CA 1
ATOM 2901 C C . PRO B 1 55 ? -8.703 33.156 29.062 1 95.12 55 PRO B C 1
ATOM 2903 O O . PRO B 1 55 ? -8.281 32.031 29.312 1 95.12 55 PRO B O 1
ATOM 2906 N N . TYR B 1 56 ? -7.973 34 28.391 1 96.44 56 TYR B N 1
ATOM 2907 C CA . TYR B 1 56 ? -6.676 33.656 27.797 1 96.44 56 TYR B CA 1
ATOM 2908 C C . TYR B 1 56 ? -5.551 33.906 28.797 1 96.44 56 TYR B C 1
ATOM 2910 O O . TYR B 1 56 ? -4.418 33.469 28.578 1 96.44 56 TYR B O 1
ATOM 2918 N N . GLU B 1 57 ? -5.836 34.562 29.922 1 93.81 57 GLU B N 1
ATOM 2919 C CA . GLU B 1 57 ? -4.816 34.938 30.906 1 93.81 57 GLU B CA 1
ATOM 2920 C C . GLU B 1 57 ? -4.223 33.688 31.562 1 93.81 57 GLU B C 1
ATOM 2922 O O . GLU B 1 57 ? -3.062 33.719 31.984 1 93.81 57 GLU B O 1
ATOM 2927 N N . VAL B 1 58 ? -4.988 32.656 31.625 1 94.44 58 VAL B N 1
ATOM 2928 C CA . VAL B 1 58 ? -4.551 31.438 32.281 1 94.44 58 VAL B CA 1
ATOM 2929 C C . VAL B 1 58 ? -3.555 30.688 31.406 1 94.44 58 VAL B C 1
ATOM 2931 O O . VAL B 1 58 ? -2.822 29.828 31.875 1 94.44 58 VAL B O 1
ATOM 2934 N N . LEU B 1 59 ? -3.518 31.016 30.141 1 95.94 59 LEU B N 1
ATOM 2935 C CA . LEU B 1 59 ? -2.617 30.344 29.203 1 95.94 59 LEU B CA 1
ATOM 2936 C C . LEU B 1 59 ? -1.183 30.828 29.391 1 95.94 59 LEU B C 1
ATOM 2938 O O . LEU B 1 59 ? -0.95 32 29.688 1 95.94 59 LEU B O 1
ATOM 2942 N N . PRO B 1 60 ? -0.246 29.969 29.266 1 94.44 60 PRO B N 1
ATOM 2943 C CA . PRO B 1 60 ? 1.148 30.406 29.375 1 94.44 60 PRO B CA 1
ATOM 2944 C C . PRO B 1 60 ? 1.614 31.203 28.156 1 94.44 60 PRO B C 1
ATOM 2946 O O . PRO B 1 60 ? 0.978 31.156 27.109 1 94.44 60 PRO B O 1
ATOM 2949 N N . ASP B 1 61 ? 2.676 31.938 28.359 1 93.5 61 ASP B N 1
ATOM 2950 C CA . ASP B 1 61 ? 3.387 32.5 27.219 1 93.5 61 ASP B CA 1
ATOM 2951 C C . ASP B 1 61 ? 3.939 31.375 26.328 1 93.5 61 ASP B C 1
ATOM 2953 O O . ASP B 1 61 ? 4.422 30.359 26.828 1 93.5 61 ASP B O 1
ATOM 2957 N N . ALA B 1 62 ? 3.854 31.594 25.031 1 95.75 62 ALA B N 1
ATOM 2958 C CA . ALA B 1 62 ? 4.289 30.547 24.094 1 95.75 62 ALA B CA 1
ATOM 2959 C C . ALA B 1 62 ? 5.031 31.172 22.906 1 95.75 62 ALA B C 1
ATOM 2961 O O . ALA B 1 62 ? 4.715 32.281 22.469 1 95.75 62 ALA B O 1
ATOM 2962 N N . ARG B 1 63 ? 6.004 30.422 22.422 1 96.06 63 ARG B N 1
ATOM 2963 C CA . ARG B 1 63 ? 6.66 30.828 21.188 1 96.06 63 ARG B CA 1
ATOM 2964 C C . ARG B 1 63 ? 5.766 30.562 19.984 1 96.06 63 ARG B C 1
ATOM 2966 O O . ARG B 1 63 ? 5.742 31.344 19.031 1 96.06 63 ARG B O 1
ATOM 2973 N N . THR B 1 64 ? 5.102 29.453 20.016 1 98.12 64 THR B N 1
ATOM 2974 C CA . THR B 1 64 ? 4.16 29.078 18.969 1 98.12 64 THR B CA 1
ATOM 2975 C C . THR B 1 64 ? 2.846 28.594 19.562 1 98.12 64 THR B C 1
ATOM 2977 O O . THR B 1 64 ? 2.844 27.797 20.5 1 98.12 64 THR B O 1
ATOM 2980 N N . VAL B 1 65 ? 1.736 29.125 19.062 1 98.5 65 VAL B N 1
ATOM 2981 C CA . VAL B 1 65 ? 0.402 28.672 19.453 1 98.5 65 VAL B CA 1
ATOM 2982 C C . VAL B 1 65 ? -0.205 27.844 18.328 1 98.5 65 VAL B C 1
ATOM 2984 O O . VAL B 1 65 ? -0.239 28.266 17.172 1 98.5 65 VAL B O 1
ATOM 2987 N N . LEU B 1 66 ? -0.613 26.625 18.656 1 98.81 66 LEU B N 1
ATOM 2988 C CA . LEU B 1 66 ? -1.222 25.703 17.703 1 98.81 66 LEU B CA 1
ATOM 2989 C C . LEU B 1 66 ? -2.719 25.562 17.953 1 98.81 66 LEU B C 1
ATOM 2991 O O . LEU B 1 66 ? -3.135 25.188 19.062 1 98.81 66 LEU B O 1
ATOM 2995 N N . VAL B 1 67 ? -3.471 25.922 16.969 1 98.69 67 VAL B N 1
ATOM 2996 C CA . VAL B 1 67 ? -4.918 25.75 17.016 1 98.69 67 VAL B CA 1
ATOM 2997 C C . VAL B 1 67 ? -5.297 24.438 16.312 1 98.69 67 VAL B C 1
ATOM 2999 O O . VAL B 1 67 ? -5.125 24.312 15.102 1 98.69 67 VAL B O 1
ATOM 3002 N N . THR B 1 68 ? -5.926 23.453 17.047 1 98.19 68 THR B N 1
ATOM 3003 C CA . THR B 1 68 ? -6.121 22.141 16.484 1 98.19 68 THR B CA 1
ATOM 3004 C C . THR B 1 68 ? -7.586 21.922 16.094 1 98.19 68 THR B C 1
ATOM 3006 O O . THR B 1 68 ? -7.91 21 15.344 1 98.19 68 THR B O 1
ATOM 3009 N N . PHE B 1 69 ? -8.469 22.734 16.609 1 96.94 69 PHE B N 1
ATOM 3010 C CA . PHE B 1 69 ? -9.891 22.547 16.359 1 96.94 69 PHE B CA 1
ATOM 3011 C C . PHE B 1 69 ? -10.344 23.453 15.203 1 96.94 69 PHE B C 1
ATOM 3013 O O . PHE B 1 69 ? -9.734 24.484 14.945 1 96.94 69 PHE B O 1
ATOM 3020 N N . PRO B 1 70 ? -11.375 23.016 14.492 1 96.38 70 PRO B N 1
ATOM 3021 C CA . PRO B 1 70 ? -11.875 23.844 13.398 1 96.38 70 PRO B CA 1
ATOM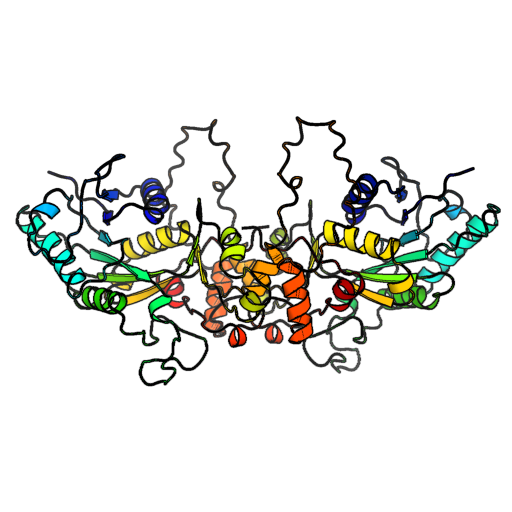 3022 C C . PRO B 1 70 ? -12.516 25.141 13.891 1 96.38 70 PRO B C 1
ATOM 3024 O O . PRO B 1 70 ? -13.18 25.156 14.93 1 96.38 70 PRO B O 1
ATOM 3027 N N . ILE B 1 71 ? -12.188 26.203 13.266 1 97.12 71 ILE B N 1
ATOM 3028 C CA . ILE B 1 71 ? -12.859 27.484 13.477 1 97.12 71 ILE B CA 1
ATOM 3029 C C . ILE B 1 71 ? -13.75 27.797 12.273 1 97.12 71 ILE B C 1
ATOM 3031 O O . ILE B 1 71 ? -13.281 27.828 11.133 1 97.12 71 ILE B O 1
ATOM 3035 N N . LYS B 1 72 ? -15.039 28.016 12.547 1 95.5 72 LYS B N 1
ATOM 3036 C CA . LYS B 1 72 ? -16 28.156 11.453 1 95.5 72 LYS B CA 1
ATOM 3037 C C . LYS B 1 72 ? -16.844 29.422 11.617 1 95.5 72 LYS B C 1
ATOM 3039 O O . LYS B 1 72 ? -17.859 29.578 10.953 1 95.5 72 LYS B O 1
ATOM 3044 N N . ASN B 1 73 ? -16.422 30.25 12.516 1 95.62 73 ASN B N 1
ATOM 3045 C CA . ASN B 1 73 ? -17.094 31.531 12.703 1 95.62 73 ASN B CA 1
ATOM 3046 C C . ASN B 1 73 ? -16.281 32.688 12.125 1 95.62 73 ASN B C 1
ATOM 3048 O O . ASN B 1 73 ? -15.133 32.906 12.531 1 95.62 73 ASN B O 1
ATOM 3052 N N . ALA B 1 74 ? -16.969 33.406 11.289 1 94.12 74 ALA B N 1
ATOM 3053 C CA . ALA B 1 74 ? -16.266 34.531 10.633 1 94.12 74 ALA B CA 1
ATOM 3054 C C . ALA B 1 74 ? -15.633 35.469 11.656 1 94.12 74 ALA B C 1
ATOM 3056 O O . ALA B 1 74 ? -16.266 35.844 12.641 1 94.12 74 ALA B O 1
ATOM 3057 N N . GLY B 1 75 ? -14.391 35.719 11.422 1 96.38 75 GLY B N 1
ATOM 3058 C CA . GLY B 1 75 ? -13.664 36.625 12.281 1 96.38 75 GLY B CA 1
ATOM 3059 C C . GLY B 1 75 ? -13.039 35.969 13.492 1 96.38 75 GLY B C 1
ATOM 3060 O O . GLY B 1 75 ? -12.234 36.562 14.195 1 96.38 75 GLY B O 1
ATOM 3061 N N . ALA B 1 76 ? -13.383 34.75 13.688 1 97.38 76 ALA B N 1
ATOM 3062 C CA . ALA B 1 76 ? -13.031 34.094 14.938 1 97.38 76 ALA B CA 1
ATOM 3063 C C . ALA B 1 76 ? -11.539 33.812 15.008 1 97.38 76 ALA B C 1
ATOM 3065 O O . ALA B 1 76 ? -10.938 33.844 16.094 1 97.38 76 ALA B O 1
ATOM 3066 N N . SER B 1 77 ? -10.875 33.5 13.922 1 97.75 77 SER B N 1
ATOM 3067 C CA . SER B 1 77 ? -9.43 33.281 13.938 1 97.75 77 SER B CA 1
ATOM 3068 C C . SER B 1 77 ? -8.688 34.531 14.336 1 97.75 77 SER B C 1
ATOM 3070 O O . SER B 1 77 ? -7.754 34.469 15.148 1 97.75 77 SER B O 1
ATOM 3072 N N . GLN B 1 78 ? -9.086 35.625 13.859 1 97 78 GLN B N 1
ATOM 3073 C CA . GLN B 1 78 ? -8.477 36.906 14.234 1 97 78 GLN B CA 1
ATOM 3074 C C . GLN B 1 78 ? -8.711 37.219 15.703 1 97 78 GLN B C 1
ATOM 3076 O O . GLN B 1 78 ? -7.805 37.688 16.406 1 97 78 GLN B O 1
ATOM 3081 N N . ARG B 1 79 ? -9.945 36.969 16.094 1 97.56 79 ARG B N 1
ATOM 3082 C CA . ARG B 1 79 ? -10.281 37.25 17.484 1 97.56 79 ARG B CA 1
ATOM 3083 C C . ARG B 1 79 ? -9.438 36.406 18.422 1 97.56 79 ARG B C 1
ATOM 3085 O O . ARG B 1 79 ? -9 36.875 19.469 1 97.56 79 ARG B O 1
ATOM 3092 N N . LEU B 1 80 ? -9.242 35.156 18.062 1 98.12 80 LEU B N 1
ATOM 3093 C CA . LEU B 1 80 ? -8.414 34.25 18.875 1 98.12 80 LEU B CA 1
ATOM 3094 C C . LEU B 1 80 ? -7.016 34.844 19.062 1 98.12 80 LEU B C 1
ATOM 3096 O O . LEU B 1 80 ? -6.516 34.938 20.172 1 98.12 80 LEU B O 1
ATOM 3100 N N . VAL B 1 81 ? -6.379 35.281 17.969 1 97.12 81 VAL B N 1
ATOM 3101 C CA . VAL B 1 81 ? -5.027 35.812 17.984 1 97.12 81 VAL B CA 1
ATOM 3102 C C . VAL B 1 81 ? -4.996 37.094 18.812 1 97.12 81 VAL B C 1
ATOM 3104 O O . VAL B 1 81 ? -4.141 37.25 19.688 1 97.12 81 VAL B O 1
ATOM 3107 N N . ARG B 1 82 ? -5.949 37.938 18.609 1 94.81 82 ARG B N 1
ATOM 3108 C CA . ARG B 1 82 ? -6.016 39.219 19.312 1 94.81 82 ARG B CA 1
ATOM 3109 C C . ARG B 1 82 ? -6.203 39.031 20.812 1 94.81 82 ARG B C 1
ATOM 3111 O O . ARG B 1 82 ? -5.551 39.688 21.625 1 94.81 82 ARG B O 1
ATOM 3118 N N . ASN B 1 83 ? -7.148 38.125 21.109 1 96.38 83 ASN B N 1
ATOM 3119 C CA . ASN B 1 83 ? -7.418 37.875 22.516 1 96.38 83 ASN B CA 1
ATOM 3120 C C . ASN B 1 83 ? -6.191 37.312 23.234 1 96.38 83 ASN B C 1
ATOM 3122 O O . ASN B 1 83 ? -5.895 37.688 24.359 1 96.38 83 ASN B O 1
ATOM 3126 N N . TYR B 1 84 ? -5.492 36.406 22.578 1 96.31 84 TYR B N 1
ATOM 3127 C CA . TYR B 1 84 ? -4.273 35.875 23.172 1 96.31 84 TYR B CA 1
ATOM 3128 C C . TYR B 1 84 ? -3.238 36.969 23.391 1 96.31 84 TYR B C 1
ATOM 3130 O O . TYR B 1 84 ? -2.688 37.094 24.484 1 96.31 84 TYR B O 1
ATOM 3138 N N . GLN B 1 85 ? -2.963 37.781 22.406 1 93.12 85 GLN B N 1
ATOM 3139 C CA . GLN B 1 85 ? -1.962 38.844 22.469 1 93.12 85 GLN B CA 1
ATOM 3140 C C . GLN B 1 85 ? -2.328 39.875 23.531 1 93.12 85 GLN B C 1
ATOM 3142 O O . GLN B 1 85 ? -1.469 40.312 24.312 1 93.12 85 GLN B O 1
ATOM 3147 N N . SER B 1 86 ? -3.584 40.219 23.578 1 91.88 86 SER B N 1
ATOM 3148 C CA . SER B 1 86 ? -4.051 41.188 24.531 1 91.88 86 SER B CA 1
ATOM 3149 C C . SER B 1 86 ? -3.869 40.688 25.969 1 91.88 86 SER B C 1
ATOM 3151 O O . SER B 1 86 ? -3.6 41.5 26.875 1 91.88 86 SER B O 1
ATOM 3153 N N . SER B 1 87 ? -4.012 39.438 26.125 1 92.19 87 SER B N 1
ATOM 3154 C CA . SER B 1 87 ? -3.885 38.844 27.469 1 92.19 87 SER B CA 1
ATOM 3155 C C . SER B 1 87 ? -2.441 38.906 27.953 1 92.19 87 SER B C 1
ATOM 3157 O O . SER B 1 87 ? -2.182 38.781 29.156 1 92.19 87 SER B O 1
ATOM 3159 N N . ARG B 1 88 ? -1.394 38.969 27.062 1 86.62 88 ARG B N 1
ATOM 3160 C CA . ARG B 1 88 ? 0.023 39 27.406 1 86.62 88 ARG B CA 1
ATOM 3161 C C . ARG B 1 88 ? 0.437 40.406 27.828 1 86.62 88 ARG B C 1
ATOM 3163 O O . ARG B 1 88 ? 1.377 40.562 28.609 1 86.62 88 ARG B O 1
ATOM 3170 N N . THR B 1 89 ? 0.084 41.438 26.953 1 69.44 89 THR B N 1
ATOM 3171 C CA . THR B 1 89 ? 0.416 42.812 27.266 1 69.44 89 THR B CA 1
ATOM 3172 C C . THR B 1 89 ? 0.08 43.125 28.719 1 69.44 89 THR B C 1
ATOM 3174 O O . THR B 1 89 ? 0.792 43.906 29.375 1 69.44 89 THR B O 1
ATOM 3177 N N . VAL B 1 90 ? -0.808 42.469 29.062 1 54.41 90 VAL B N 1
ATOM 3178 C CA . VAL B 1 90 ? -1.15 42.688 30.469 1 54.41 90 VAL B CA 1
ATOM 3179 C C . VAL B 1 90 ? -0.073 42.062 31.344 1 54.41 90 VAL B C 1
ATOM 3181 O O . VAL B 1 90 ? 0.268 42.625 32.406 1 54.41 90 VAL B O 1
ATOM 3184 N N . ASN B 1 91 ? 0.538 41 30.734 1 51.09 91 ASN B N 1
ATOM 3185 C CA . ASN B 1 91 ? 1.542 40.281 31.531 1 51.09 91 ASN B CA 1
ATOM 3186 C C . ASN B 1 91 ? 2.953 40.75 31.188 1 51.09 91 ASN B C 1
ATOM 3188 O O . ASN B 1 91 ? 3.934 40.188 31.703 1 51.09 91 ASN B O 1
ATOM 3192 N N . LYS B 1 92 ? 3.342 42.062 30.875 1 55.03 92 LYS B N 1
ATOM 3193 C CA . LYS B 1 92 ? 4.559 42.844 30.703 1 55.03 92 LYS B CA 1
ATOM 3194 C C . LYS B 1 92 ? 5.555 42.125 29.797 1 55.03 92 LYS B C 1
ATOM 3196 O O . LYS B 1 92 ? 6.703 42.531 29.672 1 55.03 92 LYS B O 1
ATOM 3201 N N . ASN B 1 93 ? 5.383 40.844 29.281 1 50.16 93 ASN B N 1
ATOM 3202 C CA . ASN B 1 93 ? 6.438 40.188 28.516 1 50.16 93 ASN B CA 1
ATOM 3203 C C . ASN B 1 93 ? 6.297 40.438 27.016 1 50.16 93 ASN B C 1
ATOM 3205 O O . ASN B 1 93 ? 5.793 39.594 26.266 1 50.16 93 ASN B O 1
ATOM 3209 N N . THR B 1 94 ? 6.375 41.75 26.531 1 54.78 94 THR B N 1
ATOM 3210 C CA . THR B 1 94 ? 5.973 42.344 25.25 1 54.78 94 THR B CA 1
ATOM 3211 C C . THR B 1 94 ? 6.914 41.906 24.141 1 54.78 94 THR B C 1
ATOM 3213 O O . THR B 1 94 ? 6.586 42.031 22.953 1 54.78 94 THR B O 1
ATOM 3216 N N . ASP B 1 95 ? 8.055 41.344 24.406 1 59.25 95 ASP B N 1
ATOM 3217 C CA . ASP B 1 95 ? 9.023 41.312 23.312 1 59.25 95 ASP B CA 1
ATOM 3218 C C . ASP B 1 95 ? 8.93 39.969 22.562 1 59.25 95 ASP B C 1
ATOM 3220 O O . ASP B 1 95 ? 9.578 39.781 21.531 1 59.25 95 ASP B O 1
ATOM 3224 N N . LEU B 1 96 ? 7.98 39.125 23.047 1 69.06 96 LEU B N 1
ATOM 3225 C CA . LEU B 1 96 ? 7.988 37.812 22.406 1 69.06 96 LEU B CA 1
ATOM 3226 C C . LEU B 1 96 ? 7.047 37.781 21.203 1 69.06 96 LEU B C 1
ATOM 3228 O O . LEU B 1 96 ? 5.867 38.125 21.328 1 69.06 96 LEU B O 1
ATOM 3232 N N . GLN B 1 97 ? 7.656 37.719 20.047 1 85.75 97 GLN B N 1
ATOM 3233 C CA . GLN B 1 97 ? 6.816 37.562 18.859 1 85.75 97 GLN B CA 1
ATOM 3234 C C . GLN B 1 97 ? 6.215 36.156 18.797 1 85.75 97 GLN B C 1
ATOM 3236 O O . GLN B 1 97 ? 6.902 35.219 18.438 1 85.75 97 GLN B O 1
ATOM 3241 N N . VAL B 1 98 ? 4.926 36.031 19.234 1 95.06 98 VAL B N 1
ATOM 3242 C CA . VAL B 1 98 ? 4.211 34.75 19.234 1 95.06 98 VAL B CA 1
ATOM 3243 C C . VAL B 1 98 ? 3.789 34.406 17.797 1 95.06 98 VAL B C 1
ATOM 3245 O O . VAL B 1 98 ? 3.355 35.281 17.047 1 95.06 98 VAL B O 1
ATOM 3248 N N . ARG B 1 99 ? 3.99 33.219 17.391 1 98 99 ARG B N 1
ATOM 3249 C CA . ARG B 1 99 ? 3.588 32.688 16.078 1 98 99 ARG B CA 1
ATOM 3250 C C . ARG B 1 99 ? 2.375 31.766 16.219 1 98 99 ARG B C 1
ATOM 3252 O O . ARG B 1 99 ? 2.156 31.156 17.266 1 98 99 ARG B O 1
ATOM 3259 N N . PHE B 1 100 ? 1.576 31.703 15.094 1 98.75 100 PHE B N 1
ATOM 3260 C CA . PHE B 1 100 ? 0.351 30.922 15.164 1 98.75 100 PHE B CA 1
ATOM 3261 C C . PHE B 1 100 ? 0.284 29.906 14.016 1 98.75 100 PHE B C 1
ATOM 3263 O O . PHE B 1 100 ? 0.556 30.266 12.867 1 98.75 100 PHE B O 1
ATOM 3270 N N . ILE B 1 101 ? -0.011 28.672 14.312 1 98.88 101 ILE B N 1
ATOM 3271 C CA . ILE B 1 101 ? -0.334 27.609 13.352 1 98.88 101 ILE B CA 1
ATOM 3272 C C . ILE B 1 101 ? -1.795 27.203 13.516 1 98.88 101 ILE B C 1
ATOM 3274 O O . ILE B 1 101 ? -2.24 26.891 14.625 1 98.88 101 ILE B O 1
ATOM 3278 N N . GLN B 1 102 ? -2.545 27.266 12.508 1 98.88 102 GLN B N 1
ATOM 3279 C CA . GLN B 1 102 ? -3.9 26.719 12.508 1 98.88 102 GLN B CA 1
ATOM 3280 C C . GLN B 1 102 ? -3.99 25.469 11.633 1 98.88 102 GLN B C 1
ATOM 3282 O O . GLN B 1 102 ? -3.531 25.469 10.492 1 98.88 102 GLN B O 1
ATOM 3287 N N . LEU B 1 103 ? -4.527 24.359 12.227 1 98.62 103 LEU B N 1
ATOM 3288 C CA . LEU B 1 103 ? -4.781 23.172 11.43 1 98.62 103 LEU B CA 1
ATOM 3289 C C . LEU B 1 103 ? -6.074 23.312 10.633 1 98.62 103 LEU B C 1
ATOM 3291 O O . LEU B 1 103 ? -7.113 23.672 11.188 1 98.62 103 LEU B O 1
ATOM 3295 N N . GLY B 1 104 ? -5.902 23.109 9.344 1 97.81 104 GLY B N 1
ATOM 3296 C CA . GLY B 1 104 ? -7.039 23.141 8.438 1 97.81 104 GLY B CA 1
ATOM 3297 C C . GLY B 1 104 ? -7.352 21.781 7.828 1 97.81 104 GLY B C 1
ATOM 3298 O O . GLY B 1 104 ? -6.895 20.75 8.328 1 97.81 104 GLY B O 1
ATOM 3299 N N . ALA B 1 105 ? -8.242 21.812 6.809 1 95.12 105 ALA B N 1
ATOM 3300 C CA . ALA B 1 105 ? -8.68 20.578 6.152 1 95.12 105 ALA B CA 1
ATOM 3301 C C . ALA B 1 105 ? -8.562 20.703 4.633 1 95.12 105 ALA B C 1
ATOM 3303 O O . ALA B 1 105 ? -8.797 21.766 4.066 1 95.12 105 ALA B O 1
ATOM 3304 N N . THR B 1 106 ? -8.25 19.531 4.039 1 96 106 THR B N 1
ATOM 3305 C CA . THR B 1 106 ? -8.047 19.547 2.592 1 96 106 THR B CA 1
ATOM 3306 C C . THR B 1 106 ? -9.391 19.531 1.86 1 96 106 THR B C 1
ATOM 3308 O O . THR B 1 106 ? -9.445 19.75 0.649 1 96 106 THR B O 1
ATOM 3311 N N . ASN B 1 107 ? -10.5 19.344 2.549 1 92.44 107 ASN B N 1
ATOM 3312 C CA . ASN B 1 107 ? -11.789 19.297 1.881 1 92.44 107 ASN B CA 1
ATOM 3313 C C . ASN B 1 107 ? -12.195 20.656 1.319 1 92.44 107 ASN B C 1
ATOM 3315 O O . ASN B 1 107 ? -13.195 20.766 0.602 1 92.44 107 ASN B O 1
ATOM 3319 N N . ILE B 1 108 ? -11.438 21.703 1.657 1 92.19 108 ILE B N 1
ATOM 3320 C CA . ILE B 1 108 ? -11.742 23.016 1.097 1 92.19 108 ILE B CA 1
ATOM 3321 C C . ILE B 1 108 ? -11.453 23 -0.404 1 92.19 108 ILE B C 1
ATOM 3323 O O . ILE B 1 108 ? -11.891 23.906 -1.125 1 92.19 108 ILE B O 1
ATOM 3327 N N . TRP B 1 109 ? -10.648 22.078 -0.941 1 90.62 109 TRP B N 1
ATOM 3328 C CA . TRP B 1 109 ? -10.422 21.891 -2.371 1 90.62 109 TRP B CA 1
ATOM 3329 C C . TRP B 1 109 ? -11.406 20.875 -2.949 1 90.62 109 TRP B C 1
ATOM 3331 O O . TRP B 1 109 ? -11.203 20.375 -4.059 1 90.62 109 TRP B O 1
ATOM 3341 N N . ASP B 1 110 ? -12.516 20.531 -2.338 1 78.75 110 ASP B N 1
ATOM 3342 C CA . ASP B 1 110 ? -13.492 19.578 -2.844 1 78.75 110 ASP B CA 1
ATOM 3343 C C . ASP B 1 110 ? -14.102 20.047 -4.16 1 78.75 110 ASP B C 1
ATOM 3345 O O . ASP B 1 110 ? -14.367 21.234 -4.332 1 78.75 110 ASP B O 1
ATOM 3349 N N . ARG B 1 111 ? -13.93 19.281 -5.18 1 66.62 111 ARG B N 1
ATOM 3350 C CA . ARG B 1 111 ? -14.32 19.594 -6.547 1 66.62 111 ARG B CA 1
ATOM 3351 C C . ARG B 1 111 ? -15.836 19.625 -6.691 1 66.62 111 ARG B C 1
ATOM 3353 O O . ARG B 1 111 ? -16.359 19.625 -7.809 1 66.62 111 ARG B O 1
ATOM 3360 N N . THR B 1 112 ? -16.469 19.656 -5.59 1 56.97 112 THR B N 1
ATOM 3361 C CA . THR B 1 112 ? -17.906 19.781 -5.809 1 56.97 112 THR B CA 1
ATOM 3362 C C . THR B 1 112 ? -18.234 21.047 -6.609 1 56.97 112 THR B C 1
ATOM 3364 O O . THR B 1 112 ? -17.469 22.016 -6.57 1 56.97 112 THR B O 1
ATOM 3367 N N . MET B 1 113 ? -19.062 20.969 -7.66 1 49.09 113 MET B N 1
ATOM 3368 C CA . MET B 1 113 ? -19.547 22.016 -8.547 1 49.09 113 MET B CA 1
ATOM 3369 C C . MET B 1 113 ? -19.781 23.312 -7.781 1 49.09 113 MET B C 1
ATOM 3371 O O . MET B 1 113 ? -20.234 23.297 -6.637 1 49.09 113 MET B O 1
ATOM 3375 N N . ASN B 1 114 ? -18.875 24.188 -8.094 1 48.12 114 ASN B N 1
ATOM 3376 C CA . ASN B 1 114 ? -19.188 25.5 -7.516 1 48.12 114 ASN B CA 1
ATOM 3377 C C . ASN B 1 114 ? -20.625 25.906 -7.797 1 48.12 114 ASN B C 1
ATOM 3379 O O . ASN B 1 114 ? -21.328 25.25 -8.562 1 48.12 114 ASN B O 1
ATOM 3383 N N . ALA B 1 115 ? -21.156 26.828 -7.008 1 45.34 115 ALA B N 1
ATOM 3384 C CA . ALA B 1 115 ? -22.516 27.344 -7.168 1 45.34 115 ALA B CA 1
ATOM 3385 C C . ALA B 1 115 ? -22.828 27.625 -8.641 1 45.34 115 ALA B C 1
ATOM 3387 O O . ALA B 1 115 ? -23.984 27.5 -9.07 1 45.34 115 ALA B O 1
ATOM 3388 N N . GLU B 1 116 ? -21.812 28.016 -9.32 1 49.16 116 GLU B N 1
ATOM 3389 C CA . GLU B 1 116 ? -22.109 28.438 -10.68 1 49.16 116 GLU B CA 1
ATOM 3390 C C . GLU B 1 116 ? -21.969 27.266 -11.664 1 49.16 116 GLU B C 1
ATOM 3392 O O . GLU B 1 116 ? -22.141 27.453 -12.875 1 49.16 116 GLU B O 1
ATOM 3397 N N . GLY B 1 117 ? -21.812 26.047 -11.18 1 49.41 117 GLY B N 1
ATOM 3398 C CA . GLY B 1 117 ? -21.734 24.859 -12.016 1 49.41 117 GLY B CA 1
ATOM 3399 C C . GLY B 1 117 ? -20.375 24.672 -12.648 1 49.41 117 GLY B C 1
ATOM 3400 O O . GLY B 1 117 ? -20.203 23.828 -13.539 1 49.41 117 GLY B O 1
ATOM 3401 N N . ALA B 1 118 ? -19.484 25.625 -12.508 1 48 118 ALA B N 1
ATOM 3402 C CA . ALA B 1 118 ? -18.203 25.516 -13.195 1 48 118 ALA B CA 1
ATOM 3403 C C . ALA B 1 118 ? -17.156 24.844 -12.305 1 48 118 ALA B C 1
ATOM 3405 O O . ALA B 1 118 ? -17.094 25.125 -11.102 1 48 118 ALA B O 1
ATOM 3406 N N . LEU B 1 119 ? -16.688 23.719 -12.672 1 52.88 119 LEU B N 1
ATOM 3407 C CA . LEU B 1 119 ? -15.539 23.109 -12 1 52.88 119 LEU B CA 1
ATOM 3408 C C . LEU B 1 119 ? -14.367 24.094 -11.945 1 52.88 119 LEU B C 1
ATOM 3410 O O . LEU B 1 119 ? -13.898 24.562 -12.977 1 52.88 119 LEU B O 1
ATOM 3414 N N . GLN B 1 120 ? -14.25 24.859 -10.852 1 54.09 120 GLN B N 1
ATOM 3415 C CA . GLN B 1 120 ? -13.164 25.812 -10.773 1 54.09 120 GLN B CA 1
ATOM 3416 C C . GLN B 1 120 ? -11.805 25.141 -10.953 1 54.09 120 GLN B C 1
ATOM 3418 O O . GLN B 1 120 ? -10.852 25.766 -11.414 1 54.09 120 GLN B O 1
ATOM 3423 N N . ILE B 1 121 ? -11.727 23.922 -10.477 1 58.47 121 ILE B N 1
ATOM 3424 C CA . ILE B 1 121 ? -10.406 23.297 -10.523 1 58.47 121 ILE B CA 1
ATOM 3425 C C . ILE B 1 121 ? -10.336 22.359 -11.727 1 58.47 121 ILE B C 1
ATOM 3427 O O . ILE B 1 121 ? -11.156 21.453 -11.867 1 58.47 121 ILE B O 1
ATOM 3431 N N . GLN B 1 122 ? -9.617 22.844 -12.805 1 63.19 122 GLN B N 1
ATOM 3432 C CA . GLN B 1 122 ? -9.391 22.016 -13.984 1 63.19 122 GLN B CA 1
ATOM 3433 C C . GLN B 1 122 ? -8.461 20.844 -13.672 1 63.19 122 GLN B C 1
ATOM 3435 O O . GLN B 1 122 ? -7.379 21.047 -13.109 1 63.19 122 GLN B O 1
ATOM 3440 N N . GLY B 1 123 ? -8.875 19.609 -13.852 1 74.38 123 GLY B N 1
ATOM 3441 C CA . GLY B 1 123 ? -8.094 18.391 -13.664 1 74.38 123 GLY B CA 1
ATOM 3442 C C . GLY B 1 123 ? -8.18 17.844 -12.25 1 74.38 123 GLY B C 1
ATOM 3443 O O . GLY B 1 123 ? -8.805 18.438 -11.383 1 74.38 123 GLY B O 1
ATOM 3444 N N . PRO B 1 124 ? -7.523 16.75 -12.039 1 86.81 124 PRO B N 1
ATOM 3445 C CA . PRO B 1 124 ? -7.684 16.094 -10.742 1 86.81 124 PRO B CA 1
ATOM 3446 C C . PRO B 1 124 ? -6.797 16.703 -9.656 1 86.81 124 PRO B C 1
ATOM 3448 O O . PRO B 1 124 ? -7.082 16.547 -8.469 1 86.81 124 PRO B O 1
ATOM 3451 N N . TRP B 1 125 ? -5.875 17.547 -10.055 1 93.56 125 TRP B N 1
ATOM 3452 C CA . TRP B 1 125 ? -4.812 17.859 -9.117 1 93.56 125 TRP B CA 1
ATOM 3453 C C . TRP B 1 125 ? -5.082 19.203 -8.422 1 93.56 125 TRP B C 1
ATOM 3455 O O . TRP B 1 125 ? -5.504 20.156 -9.07 1 93.56 125 TRP B O 1
ATOM 3465 N N . CYS B 1 126 ? -4.883 19.188 -7.176 1 93.94 126 CYS B N 1
ATOM 3466 C CA . CYS B 1 126 ? -4.898 20.375 -6.332 1 93.94 126 CYS B CA 1
ATOM 3467 C C . CYS B 1 126 ? -3.596 20.516 -5.551 1 93.94 126 CYS B C 1
ATOM 3469 O O . CYS B 1 126 ? -3.117 19.531 -4.969 1 93.94 126 CYS B O 1
ATOM 3471 N N . ASP B 1 127 ? -2.984 21.609 -5.664 1 95.69 127 ASP B N 1
ATOM 3472 C CA . ASP B 1 127 ? -1.875 21.938 -4.773 1 95.69 127 ASP B CA 1
ATOM 3473 C C . ASP B 1 127 ? -2.201 23.156 -3.908 1 95.69 127 ASP B C 1
ATOM 3475 O O . ASP B 1 127 ? -3.33 23.641 -3.926 1 95.69 127 ASP B O 1
ATOM 3479 N N . ARG B 1 128 ? -1.259 23.609 -3.113 1 96.62 128 ARG B N 1
ATOM 3480 C CA . ARG B 1 128 ? -1.521 24.656 -2.137 1 96.62 128 ARG B CA 1
ATOM 3481 C C . ARG B 1 128 ? -1.867 25.969 -2.828 1 96.62 128 ARG B C 1
ATOM 3483 O O . ARG B 1 128 ? -2.4 26.891 -2.199 1 96.62 128 ARG B O 1
ATOM 3490 N N . HIS B 1 129 ? -1.584 26.062 -4.125 1 94.94 129 HIS B N 1
ATOM 3491 C CA . HIS B 1 129 ? -1.841 27.297 -4.852 1 94.94 129 HIS B CA 1
ATOM 3492 C C . HIS B 1 129 ? -3.172 27.234 -5.59 1 94.94 129 HIS B C 1
ATOM 3494 O O . HIS B 1 129 ? -3.641 28.25 -6.121 1 94.94 129 HIS B O 1
ATOM 3500 N N . THR B 1 130 ? -3.729 26.062 -5.625 1 93.12 130 THR B N 1
ATOM 3501 C CA . THR B 1 130 ? -5.035 25.922 -6.258 1 93.12 130 THR B CA 1
ATOM 3502 C C . THR B 1 130 ? -6.098 26.688 -5.469 1 93.12 130 THR B C 1
ATOM 3504 O O . THR B 1 130 ? -6.148 26.609 -4.242 1 93.12 130 THR B O 1
ATOM 3507 N N . PRO B 1 131 ? -6.93 27.469 -6.215 1 90.81 131 PRO B N 1
ATOM 3508 C CA . PRO B 1 131 ? -8.016 28.141 -5.492 1 90.81 131 PRO B CA 1
ATOM 3509 C C . PRO B 1 131 ? -8.922 27.156 -4.746 1 90.81 131 PRO B C 1
ATOM 3511 O O . PRO B 1 131 ? -9.219 26.078 -5.258 1 90.81 131 PRO B O 1
ATOM 3514 N N . HIS B 1 132 ? -9.195 27.516 -3.561 1 91.12 132 HIS B N 1
ATOM 3515 C CA . HIS B 1 132 ? -10.055 26.672 -2.746 1 91.12 132 HIS B CA 1
ATOM 3516 C C . HIS B 1 132 ? -11.484 27.188 -2.723 1 91.12 132 HIS B C 1
ATOM 3518 O O . HIS B 1 132 ? -11.734 28.328 -3.117 1 91.12 132 HIS B O 1
ATOM 3524 N N . ASN B 1 133 ? -12.406 26.328 -2.268 1 87.62 133 ASN B N 1
ATOM 3525 C CA . ASN B 1 133 ? -13.797 26.734 -2.096 1 87.62 133 ASN B CA 1
ATOM 3526 C C . ASN B 1 133 ? -13.953 27.719 -0.946 1 87.62 133 ASN B C 1
ATOM 3528 O O . ASN B 1 133 ? -13.164 27.703 0 1 87.62 133 ASN B O 1
ATOM 3532 N N . ASN B 1 134 ? -14.984 28.562 -1.047 1 88.19 134 ASN B N 1
ATOM 3533 C CA . ASN B 1 134 ? -15.234 29.578 -0.028 1 88.19 134 ASN B CA 1
ATOM 3534 C C . ASN B 1 134 ? -16.156 29.062 1.064 1 88.19 134 ASN B C 1
ATOM 3536 O O . ASN B 1 134 ? -17.281 29.562 1.235 1 88.19 134 ASN B O 1
ATOM 3540 N N . THR B 1 135 ? -15.641 28.188 1.852 1 90.19 135 THR B N 1
ATOM 3541 C CA . THR B 1 135 ? -16.359 27.688 3.018 1 90.19 135 THR B CA 1
ATOM 3542 C C . THR B 1 135 ? -16.047 28.531 4.246 1 90.19 135 THR B C 1
ATOM 3544 O O . THR B 1 135 ? -15.078 29.297 4.25 1 90.19 135 THR B O 1
ATOM 3547 N N . LEU B 1 136 ? -16.859 28.469 5.254 1 92.75 136 LEU B N 1
ATOM 3548 C CA . LEU B 1 136 ? -16.609 29.203 6.484 1 92.75 136 LEU B CA 1
ATOM 3549 C C . LEU B 1 136 ? -15.258 28.812 7.082 1 92.75 136 LEU B C 1
ATOM 3551 O O . LEU B 1 136 ? -14.523 29.656 7.594 1 92.75 136 LEU B O 1
ATOM 3555 N N . ARG B 1 137 ? -14.992 27.562 6.961 1 93.94 137 ARG B N 1
ATOM 3556 C CA . ARG B 1 137 ? -13.711 27.094 7.457 1 93.94 137 ARG B CA 1
ATOM 3557 C C . ARG B 1 137 ? -12.555 27.734 6.688 1 93.94 137 ARG B C 1
ATOM 3559 O O . ARG B 1 137 ? -11.594 28.219 7.289 1 93.94 137 ARG B O 1
ATOM 3566 N N . ALA B 1 138 ? -12.672 27.703 5.387 1 94.69 138 ALA B N 1
ATOM 3567 C CA . ALA B 1 138 ? -11.641 28.297 4.539 1 94.69 138 ALA B CA 1
ATOM 3568 C C . ALA B 1 138 ? -11.484 29.781 4.824 1 94.69 138 ALA B C 1
ATOM 3570 O O . ALA B 1 138 ? -10.367 30.297 4.902 1 94.69 138 ALA B O 1
ATOM 3571 N N . THR B 1 139 ? -12.57 30.422 5.035 1 95.56 139 THR B N 1
ATOM 3572 C CA . THR B 1 139 ? -12.57 31.844 5.309 1 95.56 139 THR B CA 1
ATOM 3573 C C . THR B 1 139 ? -11.82 32.156 6.602 1 95.56 139 THR B C 1
ATOM 3575 O O . THR B 1 139 ? -11.023 33.094 6.66 1 95.56 139 THR B O 1
ATOM 3578 N N . CYS B 1 140 ? -12.086 31.391 7.578 1 97.56 140 CYS B N 1
ATOM 3579 C CA . CYS B 1 140 ? -11.43 31.578 8.867 1 97.56 140 CYS B CA 1
ATOM 3580 C C . CYS B 1 140 ? -9.93 31.328 8.758 1 97.56 140 CYS B C 1
ATOM 3582 O O . CYS B 1 140 ? -9.133 32.031 9.383 1 97.56 140 CYS B O 1
ATOM 3584 N N . GLU B 1 141 ? -9.539 30.359 7.984 1 98 141 GLU B N 1
ATOM 3585 C CA . GLU B 1 141 ? -8.125 30.094 7.73 1 98 141 GLU B CA 1
ATOM 3586 C C . GLU B 1 141 ? -7.469 31.266 7.012 1 98 141 GLU B C 1
ATOM 3588 O O . GLU B 1 141 ? -6.352 31.672 7.352 1 98 141 GLU B O 1
ATOM 3593 N N . ASP B 1 142 ? -8.18 31.828 6.109 1 97.56 142 ASP B N 1
ATOM 3594 C CA . ASP B 1 142 ? -7.691 33 5.383 1 97.56 142 ASP B CA 1
ATOM 3595 C C . ASP B 1 142 ? -7.52 34.188 6.316 1 97.56 142 ASP B C 1
ATOM 3597 O O . ASP B 1 142 ? -6.582 34.969 6.164 1 97.56 142 ASP B O 1
ATOM 3601 N N . GLU B 1 143 ? -8.453 34.312 7.215 1 97.69 143 GLU B N 1
ATOM 3602 C CA . GLU B 1 143 ? -8.383 35.375 8.203 1 97.69 143 GLU B CA 1
ATOM 3603 C C . GLU B 1 143 ? -7.078 35.312 9 1 97.69 143 GLU B C 1
ATOM 3605 O O . GLU B 1 143 ? -6.422 36.312 9.227 1 97.69 143 GLU B O 1
ATOM 3610 N N . LEU B 1 144 ? -6.781 34.062 9.398 1 98.31 144 LEU B N 1
ATOM 3611 C CA . LEU B 1 144 ? -5.547 33.906 10.156 1 98.31 144 LEU B CA 1
ATOM 3612 C C . LEU B 1 144 ? -4.336 34.281 9.305 1 98.31 144 LEU B C 1
ATOM 3614 O O . LEU B 1 144 ? -3.445 35 9.766 1 98.31 144 LEU B O 1
ATOM 3618 N N . LEU B 1 145 ? -4.297 33.844 8.094 1 98.44 145 LEU B N 1
ATOM 3619 C CA . LEU B 1 145 ? -3.164 34.062 7.199 1 98.44 145 LEU B CA 1
ATOM 3620 C C . LEU B 1 145 ? -2.969 35.562 6.938 1 98.44 145 LEU B C 1
ATOM 3622 O O . LEU B 1 145 ? -1.836 36.031 6.777 1 98.44 145 LEU B O 1
ATOM 3626 N N . ALA B 1 146 ? -3.996 36.281 6.957 1 98 146 ALA B N 1
ATOM 3627 C CA . ALA B 1 146 ? -3.963 37.688 6.648 1 98 146 ALA B CA 1
ATOM 3628 C C . ALA B 1 146 ? -3.266 38.5 7.754 1 98 146 ALA B C 1
ATOM 3630 O O . ALA B 1 146 ? -2.873 39.625 7.555 1 98 146 ALA B O 1
ATOM 3631 N N . LEU B 1 147 ? -3.111 37.906 8.93 1 97.44 147 LEU B N 1
ATOM 3632 C CA . LEU B 1 147 ? -2.48 38.594 10.055 1 97.44 147 LEU B CA 1
ATOM 3633 C C . LEU B 1 147 ? -0.964 38.625 9.891 1 97.44 147 LEU B C 1
ATOM 3635 O O . LEU B 1 147 ? -0.281 39.406 10.555 1 97.44 147 LEU B O 1
ATOM 3639 N N . SER B 1 148 ? -0.417 37.719 9.133 1 96.62 148 SER B N 1
ATOM 3640 C CA . SER B 1 148 ? 1.027 37.656 8.938 1 96.62 148 SER B CA 1
ATOM 3641 C C . SER B 1 148 ? 1.548 38.906 8.242 1 96.62 148 SER B C 1
ATOM 3643 O O . SER B 1 148 ? 0.877 39.469 7.375 1 96.62 148 SER B O 1
ATOM 3645 N N . PRO B 1 149 ? 2.594 39.5 8.531 1 95.5 149 PRO B N 1
ATOM 3646 C CA . PRO B 1 149 ? 3.635 38.844 9.336 1 95.5 149 PRO B CA 1
ATOM 3647 C C . PRO B 1 149 ? 3.574 39.25 10.812 1 95.5 149 PRO B C 1
ATOM 3649 O O . PRO B 1 149 ? 4.379 38.781 11.617 1 95.5 149 PRO B O 1
ATOM 3652 N N . HIS B 1 150 ? 2.633 40.031 11.273 1 92.31 150 HIS B N 1
ATOM 3653 C CA . HIS B 1 150 ? 2.561 40.5 12.656 1 92.31 150 HIS B CA 1
ATOM 3654 C C . HIS B 1 150 ? 1.191 40.188 13.258 1 92.31 150 HIS B C 1
ATOM 3656 O O . HIS B 1 150 ? 0.278 41.031 13.164 1 92.31 150 HIS B O 1
ATOM 3662 N N . PRO B 1 151 ? 1.074 39.031 13.844 1 95.56 151 PRO B N 1
ATOM 3663 C CA . PRO B 1 151 ? 2.115 38.031 14.086 1 95.56 151 PRO B CA 1
ATOM 3664 C C . PRO B 1 151 ? 2.295 37.062 12.906 1 95.56 151 PRO B C 1
ATOM 3666 O O . PRO B 1 151 ? 1.446 37.031 12.008 1 95.56 151 PRO B O 1
ATOM 3669 N N . PRO B 1 152 ? 3.48 36.312 12.859 1 97.81 152 PRO B N 1
ATOM 3670 C CA . PRO B 1 152 ? 3.602 35.25 11.859 1 97.81 152 PRO B CA 1
ATOM 3671 C C . PRO B 1 152 ? 2.545 34.156 12.031 1 97.81 152 PRO B C 1
ATOM 3673 O O . PRO B 1 152 ? 2.273 33.719 13.156 1 97.81 152 PRO B O 1
ATOM 3676 N N . THR B 1 153 ? 1.909 33.844 10.938 1 98.69 153 THR B N 1
ATOM 3677 C CA . THR B 1 153 ? 0.858 32.844 10.969 1 98.69 153 THR B CA 1
ATOM 3678 C C . THR B 1 153 ? 1.007 31.859 9.805 1 98.69 153 THR B C 1
ATOM 3680 O O . THR B 1 153 ? 1.664 32.156 8.812 1 98.69 153 THR B O 1
ATOM 3683 N N . THR B 1 154 ? 0.506 30.656 9.922 1 98.88 154 THR B N 1
ATOM 3684 C CA . THR B 1 154 ? 0.47 29.672 8.852 1 98.88 154 THR B CA 1
ATOM 3685 C C . THR B 1 154 ? -0.686 28.703 9.047 1 98.88 154 THR B C 1
ATOM 3687 O O . THR B 1 154 ? -1.212 28.562 10.156 1 98.88 154 THR B O 1
ATOM 3690 N N . VAL B 1 155 ? -1.136 28.125 7.965 1 98.88 155 VAL B N 1
ATOM 3691 C CA . VAL B 1 155 ? -2.209 27.141 7.988 1 98.88 155 VAL B CA 1
ATOM 3692 C C . VAL B 1 155 ? -1.716 25.812 7.387 1 98.88 155 VAL B C 1
ATOM 3694 O O . VAL B 1 155 ? -1.096 25.812 6.32 1 98.88 155 VAL B O 1
ATOM 3697 N N . LEU B 1 156 ? -1.889 24.719 8.094 1 98.88 156 LEU B N 1
ATOM 3698 C CA . LEU B 1 156 ? -1.606 23.359 7.617 1 98.88 156 LEU B CA 1
ATOM 3699 C C . LEU B 1 156 ? -2.898 22.609 7.336 1 98.88 156 LEU B C 1
ATOM 3701 O O . LEU B 1 156 ? -3.602 22.203 8.266 1 98.88 156 LEU B O 1
ATOM 3705 N N . ASN B 1 157 ? -3.23 22.469 6.07 1 98.81 157 ASN B N 1
ATOM 3706 C CA . ASN B 1 157 ? -4.414 21.703 5.695 1 98.81 157 ASN B CA 1
ATOM 3707 C C . ASN B 1 157 ? -4.113 20.203 5.613 1 98.81 157 ASN B C 1
ATOM 3709 O O . ASN B 1 157 ? -3.387 19.766 4.723 1 98.81 157 ASN B O 1
ATOM 3713 N N . LEU B 1 158 ? -4.793 19.438 6.469 1 98.69 158 LEU B N 1
ATOM 3714 C CA . LEU B 1 158 ? -4.457 18.047 6.68 1 98.69 158 LEU B CA 1
ATOM 3715 C C . LEU B 1 158 ? -5.367 17.141 5.855 1 98.69 158 LEU B C 1
ATOM 3717 O O . LEU B 1 158 ? -6.582 17.344 5.812 1 98.69 158 LEU B O 1
ATOM 3721 N N . ALA B 1 159 ? -4.723 16.109 5.191 1 98.12 159 ALA B N 1
ATOM 3722 C CA . ALA B 1 159 ? -5.492 15.047 4.555 1 98.12 159 ALA B CA 1
ATOM 3723 C C . ALA B 1 159 ? -6.098 14.109 5.602 1 98.12 159 ALA B C 1
ATOM 3725 O O . ALA B 1 159 ? -6.156 14.445 6.785 1 98.12 159 ALA B O 1
ATOM 3726 N N . GLY B 1 160 ? -6.73 12.992 5.137 1 97.31 160 GLY B N 1
ATOM 3727 C CA . GLY B 1 160 ? -7.332 12.062 6.078 1 97.31 160 GLY B CA 1
ATOM 3728 C C . GLY B 1 160 ? -6.375 11.609 7.164 1 97.31 160 GLY B C 1
ATOM 3729 O O . GLY B 1 160 ? -5.289 11.102 6.867 1 97.31 160 GLY B O 1
ATOM 3730 N N . LEU B 1 161 ? -6.777 11.773 8.398 1 97.56 161 LEU B N 1
ATOM 3731 C CA . LEU B 1 161 ? -5.922 11.516 9.555 1 97.56 161 LEU B CA 1
ATOM 3732 C C . LEU B 1 161 ? -5.977 10.047 9.961 1 97.56 161 LEU B C 1
ATOM 3734 O O . LEU B 1 161 ? -7.062 9.477 10.086 1 97.56 161 LEU B O 1
ATOM 3738 N N . TRP B 1 162 ? -4.773 9.453 10.062 1 96.06 162 TRP B N 1
ATOM 3739 C CA . TRP B 1 162 ? -4.773 8.078 10.547 1 96.06 162 TRP B CA 1
ATOM 3740 C C . TRP B 1 162 ? -3.588 7.824 11.469 1 96.06 162 TRP B C 1
ATOM 3742 O O . TRP B 1 162 ? -2.666 8.641 11.547 1 96.06 162 TRP B O 1
ATOM 3752 N N . GLY B 1 163 ? -3.627 6.711 12.242 1 93.88 163 GLY B N 1
ATOM 3753 C CA . GLY B 1 163 ? -2.67 6.352 13.273 1 93.88 163 GLY B CA 1
ATOM 3754 C C . GLY B 1 163 ? -3.312 6.117 14.625 1 93.88 163 GLY B C 1
ATOM 3755 O O . GLY B 1 163 ? -4.371 6.68 14.922 1 93.88 163 GLY B O 1
ATOM 3756 N N . ASP B 1 164 ? -2.711 5.328 15.461 1 90.94 164 ASP B N 1
ATOM 3757 C CA . ASP B 1 164 ? -3.268 4.938 16.75 1 90.94 164 ASP B CA 1
ATOM 3758 C C . ASP B 1 164 ? -4.652 4.312 16.594 1 90.94 164 ASP B C 1
ATOM 3760 O O . ASP B 1 164 ? -4.809 3.318 15.883 1 90.94 164 ASP B O 1
ATOM 3764 N N . GLN B 1 165 ? -5.668 4.969 17.047 1 89.19 165 GLN B N 1
ATOM 3765 C CA . GLN B 1 165 ? -7.004 4.379 17.031 1 89.19 165 GLN B CA 1
ATOM 3766 C C . GLN B 1 165 ? -7.703 4.645 15.695 1 89.19 165 GLN B C 1
ATOM 3768 O O . GLN B 1 165 ? -8.734 4.035 15.398 1 89.19 165 GLN B O 1
ATOM 3773 N N . ARG B 1 166 ? -7.18 5.512 14.914 1 90.94 166 ARG B N 1
ATOM 3774 C CA . ARG B 1 166 ? -7.762 5.832 13.617 1 90.94 166 ARG B CA 1
ATOM 3775 C C . ARG B 1 166 ? -7.141 4.988 12.508 1 90.94 166 ARG B C 1
ATOM 3777 O O . ARG B 1 166 ? -6.02 5.258 12.07 1 90.94 166 ARG B O 1
ATOM 3784 N N . SER B 1 167 ? -7.906 3.967 12.078 1 90.5 167 SER B N 1
ATOM 3785 C CA . SER B 1 167 ? -7.445 3.057 11.031 1 90.5 167 SER B CA 1
ATOM 3786 C C . SER B 1 167 ? -8.305 3.176 9.781 1 90.5 167 SER B C 1
ATOM 3788 O O . SER B 1 167 ? -9.508 2.91 9.82 1 90.5 167 SER B O 1
ATOM 3790 N N . PRO B 1 168 ? -7.668 3.527 8.68 1 91.69 168 PRO B N 1
ATOM 3791 C CA . PRO B 1 168 ? -8.43 3.623 7.434 1 91.69 168 PRO B CA 1
ATOM 3792 C C . PRO B 1 168 ? -9.125 2.318 7.066 1 91.69 168 PRO B C 1
ATOM 3794 O O . PRO B 1 168 ? -10.172 2.338 6.406 1 91.69 168 PRO B O 1
ATOM 3797 N N . ARG B 1 169 ? -8.578 1.187 7.535 1 90.38 169 ARG B N 1
ATOM 3798 C CA . ARG B 1 169 ? -9.195 -0.11 7.258 1 90.38 169 ARG B CA 1
ATOM 3799 C C . ARG B 1 169 ? -10.633 -0.151 7.754 1 90.38 169 ARG B C 1
ATOM 3801 O O . ARG B 1 169 ? -11.492 -0.77 7.125 1 90.38 169 ARG B O 1
ATOM 3808 N N . ARG B 1 170 ? -10.891 0.524 8.773 1 90.31 170 ARG B N 1
ATOM 3809 C CA . ARG B 1 170 ? -12.203 0.509 9.414 1 90.31 170 ARG B CA 1
ATOM 3810 C C . ARG B 1 170 ? -13.195 1.388 8.648 1 90.31 170 ARG B C 1
ATOM 3812 O O . ARG B 1 170 ? -14.398 1.338 8.906 1 90.31 170 ARG B O 1
ATOM 3819 N N . TRP B 1 171 ? -12.703 2.15 7.734 1 92.75 171 TRP B N 1
ATOM 3820 C CA . TRP B 1 171 ? -13.562 3.068 6.996 1 92.75 171 TRP B CA 1
ATOM 3821 C C . TRP B 1 171 ? -14.234 2.359 5.824 1 92.75 171 TRP B C 1
ATOM 3823 O O . TRP B 1 171 ? -15.234 2.842 5.289 1 92.75 171 TRP B O 1
ATOM 3833 N N . VAL B 1 172 ? -13.664 1.187 5.406 1 90.62 172 VAL B N 1
ATOM 3834 C CA . VAL B 1 172 ? -14.07 0.541 4.164 1 90.62 172 VAL B CA 1
ATOM 3835 C C . VAL B 1 172 ? -15.562 0.217 4.211 1 90.62 172 VAL B C 1
ATOM 3837 O O . VAL B 1 172 ? -16.312 0.593 3.307 1 90.62 172 VAL B O 1
ATOM 3840 N N . PRO B 1 173 ? -16.062 -0.382 5.312 1 90.19 173 PRO B N 1
ATOM 3841 C CA . PRO B 1 173 ? -17.484 -0.724 5.328 1 90.19 173 PRO B CA 1
ATOM 3842 C C . PRO B 1 173 ? -18.391 0.508 5.332 1 90.19 173 PRO B C 1
ATOM 3844 O O . PRO B 1 173 ? -19.516 0.45 4.84 1 90.19 173 PRO B O 1
ATOM 3847 N N . ARG B 1 174 ? -17.922 1.583 5.875 1 91.31 174 ARG B N 1
ATOM 3848 C CA . ARG B 1 174 ? -18.703 2.809 5.941 1 91.31 174 ARG B CA 1
ATOM 3849 C C . ARG B 1 174 ? -18.688 3.541 4.602 1 91.31 174 ARG B C 1
ATOM 3851 O O . ARG B 1 174 ? -19.719 4.027 4.145 1 91.31 174 ARG B O 1
ATOM 3858 N N . VAL B 1 175 ? -17.578 3.562 3.93 1 91.56 175 VAL B N 1
ATOM 3859 C CA . VAL B 1 175 ? -17.391 4.324 2.697 1 91.56 175 VAL B CA 1
ATOM 3860 C C . VAL B 1 175 ? -17.953 3.537 1.516 1 91.56 175 VAL B C 1
ATOM 3862 O O . VAL B 1 175 ? -18.531 4.121 0.587 1 91.56 175 VAL B O 1
ATOM 3865 N N . ALA B 1 176 ? -17.766 2.244 1.576 1 91 176 ALA B N 1
ATOM 3866 C CA . ALA B 1 176 ? -18.188 1.368 0.484 1 91 176 ALA B CA 1
ATOM 3867 C C . ALA B 1 176 ? -18.984 0.175 1.01 1 91 176 ALA B C 1
ATOM 3869 O O . ALA B 1 176 ? -18.547 -0.972 0.882 1 91 176 ALA B O 1
ATOM 3870 N N . PRO B 1 177 ? -20.281 0.439 1.454 1 91.56 177 PRO B N 1
ATOM 3871 C CA . PRO B 1 177 ? -21.078 -0.63 2.045 1 91.56 177 PRO B CA 1
ATOM 3872 C C . PRO B 1 177 ? -21.672 -1.574 0.999 1 91.56 177 PRO B C 1
ATOM 3874 O O . PRO B 1 177 ? -22.125 -2.67 1.336 1 91.56 177 PRO B O 1
ATOM 3877 N N . THR B 1 178 ? -21.734 -1.109 -0.264 1 94.69 178 THR B N 1
ATOM 3878 C CA . THR B 1 178 ? -22.266 -1.907 -1.36 1 94.69 178 THR B CA 1
ATOM 3879 C C . THR B 1 178 ? -21.375 -1.799 -2.594 1 94.69 178 THR B C 1
ATOM 3881 O O . THR B 1 178 ? -20.531 -0.907 -2.678 1 94.69 178 THR B O 1
ATOM 3884 N N . LYS B 1 179 ? -21.562 -2.689 -3.498 1 95.81 179 LYS B N 1
ATOM 3885 C CA . LYS B 1 179 ? -20.828 -2.639 -4.758 1 95.81 179 LYS B CA 1
ATOM 3886 C C . LYS B 1 179 ? -21.078 -1.323 -5.488 1 95.81 179 LYS B C 1
ATOM 3888 O O . LYS B 1 179 ? -20.141 -0.722 -6.035 1 95.81 179 LYS B O 1
ATOM 3893 N N . ASP B 1 180 ? -22.344 -0.882 -5.453 1 96 180 ASP B N 1
ATOM 3894 C CA . ASP B 1 180 ? -22.703 0.355 -6.133 1 96 180 ASP B CA 1
ATOM 3895 C C . ASP B 1 180 ? -22 1.558 -5.5 1 96 180 ASP B C 1
ATOM 3897 O O . ASP B 1 180 ? -21.531 2.451 -6.207 1 96 180 ASP B O 1
ATOM 3901 N N . ALA B 1 181 ? -21.969 1.584 -4.223 1 95.5 181 ALA B N 1
ATOM 3902 C CA . ALA B 1 181 ? -21.25 2.654 -3.531 1 95.5 181 ALA B CA 1
ATOM 3903 C C . ALA B 1 181 ? -19.766 2.627 -3.863 1 95.5 181 ALA B C 1
ATOM 3905 O O . ALA B 1 181 ? -19.156 3.672 -4.109 1 95.5 181 ALA B O 1
ATOM 3906 N N . LEU B 1 182 ? -19.203 1.445 -3.9 1 96.5 182 LEU B N 1
ATOM 3907 C CA . LEU B 1 182 ? -17.797 1.26 -4.184 1 96.5 182 LEU B CA 1
ATOM 3908 C C . LEU B 1 182 ? -17.469 1.68 -5.613 1 96.5 182 LEU B C 1
ATOM 3910 O O . LEU B 1 182 ? -16.422 2.275 -5.867 1 96.5 182 LEU B O 1
ATOM 3914 N N . LYS B 1 183 ? -18.344 1.423 -6.508 1 97.06 183 LYS B N 1
ATOM 3915 C CA . LYS B 1 183 ? -18.156 1.699 -7.93 1 97.06 183 LYS B CA 1
ATOM 3916 C C . LYS B 1 183 ? -17.781 3.16 -8.164 1 97.06 183 LYS B C 1
ATOM 3918 O O . LYS B 1 183 ? -16.938 3.463 -9 1 97.06 183 LYS B O 1
ATOM 3923 N N . ASN B 1 184 ? -18.312 4.047 -7.363 1 93.56 184 ASN B N 1
ATOM 3924 C CA . ASN B 1 184 ? -18.156 5.477 -7.605 1 93.56 184 ASN B CA 1
ATOM 3925 C C . ASN B 1 184 ? -17.109 6.098 -6.691 1 93.56 184 ASN B C 1
ATOM 3927 O O . ASN B 1 184 ? -16.891 7.309 -6.727 1 93.56 184 ASN B O 1
ATOM 3931 N N . LYS B 1 185 ? -16.422 5.277 -5.934 1 95.19 185 LYS B N 1
ATOM 3932 C CA . LYS B 1 185 ? -15.406 5.816 -5.035 1 95.19 185 LYS B CA 1
ATOM 3933 C C . LYS B 1 185 ? -14.094 6.043 -5.77 1 95.19 185 LYS B C 1
ATOM 3935 O O . LYS B 1 185 ? -13.711 5.246 -6.629 1 95.19 185 LYS B O 1
ATOM 3940 N N . GLY B 1 186 ? -13.477 7.16 -5.402 1 95 186 GLY B N 1
ATOM 3941 C CA . GLY B 1 186 ? -12.258 7.57 -6.078 1 95 186 GLY B CA 1
ATOM 3942 C C . GLY B 1 186 ? -11.031 7.492 -5.188 1 95 186 GLY B C 1
ATOM 3943 O O . GLY B 1 186 ? -10.688 6.418 -4.688 1 95 186 GLY B O 1
ATOM 3944 N N . SER B 1 187 ? -10.539 8.688 -4.871 1 96.19 187 SER B N 1
ATOM 3945 C CA . SER B 1 187 ? -9.242 8.789 -4.211 1 96.19 187 SER B CA 1
ATOM 3946 C C . SER B 1 187 ? -9.398 8.961 -2.705 1 96.19 187 SER B C 1
ATOM 3948 O O . SER B 1 187 ? -10.453 9.391 -2.232 1 96.19 187 SER B O 1
ATOM 3950 N N . LEU B 1 188 ? -8.43 8.508 -1.99 1 96.62 188 LEU B N 1
ATOM 3951 C CA . LEU B 1 188 ? -8.211 8.805 -0.578 1 96.62 188 LEU B CA 1
ATOM 3952 C C . LEU B 1 188 ? -6.812 9.359 -0.345 1 96.62 188 LEU B C 1
ATOM 3954 O O . LEU B 1 188 ? -5.836 8.852 -0.908 1 96.62 188 LEU B O 1
ATOM 3958 N N . HIS B 1 189 ? -6.711 10.438 0.346 1 97.69 189 HIS B N 1
ATOM 3959 C CA . HIS B 1 189 ? -5.441 11.016 0.771 1 97.69 189 HIS B CA 1
ATOM 3960 C C . HIS B 1 189 ? -5.285 10.945 2.287 1 97.69 189 HIS B C 1
ATOM 3962 O O . HIS B 1 189 ? -6.246 11.18 3.023 1 97.69 189 HIS B O 1
ATOM 3968 N N . LEU B 1 190 ? -4.066 10.602 2.695 1 97.75 190 LEU B N 1
ATOM 3969 C CA . LEU B 1 190 ? -3.877 10.336 4.117 1 97.75 190 LEU B CA 1
ATOM 3970 C C . LEU B 1 190 ? -2.637 11.047 4.645 1 97.75 190 LEU B C 1
ATOM 3972 O O . LEU B 1 190 ? -1.75 11.414 3.869 1 97.75 190 LEU B O 1
ATOM 3976 N N . ILE B 1 191 ? -2.623 11.266 5.91 1 98.06 191 ILE B N 1
ATOM 3977 C CA . ILE B 1 191 ? -1.437 11.688 6.648 1 98.06 191 ILE B CA 1
ATOM 3978 C C . ILE B 1 191 ? -1.482 11.117 8.062 1 98.06 191 ILE B C 1
ATOM 3980 O O . ILE B 1 191 ? -2.51 11.203 8.742 1 98.06 191 ILE B O 1
ATOM 3984 N N . HIS B 1 192 ? -0.447 10.461 8.469 1 97 192 HIS B N 1
ATOM 3985 C CA . HIS B 1 192 ? -0.35 9.844 9.789 1 97 192 HIS B CA 1
ATOM 3986 C C . HIS B 1 192 ? -0.108 10.898 10.867 1 97 192 HIS B C 1
ATOM 3988 O O . HIS B 1 192 ? 0.577 11.898 10.625 1 97 192 HIS B O 1
ATOM 3994 N N . GLY B 1 193 ? -0.548 10.578 12.094 1 97.94 193 GLY B N 1
ATOM 3995 C CA . GLY B 1 193 ? -0.393 11.5 13.203 1 97.94 193 GLY B CA 1
ATOM 3996 C C . GLY B 1 193 ? 1.051 11.883 13.461 1 97.94 193 GLY B C 1
ATOM 3997 O O . GLY B 1 193 ? 1.346 13.047 13.758 1 97.94 193 GLY B O 1
ATOM 3998 N N . ILE B 1 194 ? 1.946 10.977 13.305 1 97.5 194 ILE B N 1
ATOM 3999 C CA . ILE B 1 194 ? 3.354 11.258 13.57 1 97.5 194 ILE B CA 1
ATOM 4000 C C . ILE B 1 194 ? 3.891 12.227 12.523 1 97.5 194 ILE B C 1
ATOM 4002 O O . ILE B 1 194 ? 4.73 13.078 12.836 1 97.5 194 ILE B O 1
ATOM 4006 N N . ASP B 1 195 ? 3.424 12.07 11.305 1 97.94 195 ASP B N 1
ATOM 4007 C CA . ASP B 1 195 ? 3.867 12.977 10.25 1 97.94 195 ASP B CA 1
ATOM 4008 C C . ASP B 1 195 ? 3.293 14.375 10.461 1 97.94 195 ASP B C 1
ATOM 4010 O O . ASP B 1 195 ? 3.953 15.375 10.164 1 97.94 195 ASP B O 1
ATOM 4014 N N . VAL B 1 196 ? 2.066 14.453 10.945 1 98.69 196 VAL B N 1
ATOM 4015 C CA . VAL B 1 196 ? 1.492 15.742 11.305 1 98.69 196 VAL B CA 1
ATOM 4016 C C . VAL B 1 196 ? 2.336 16.406 12.398 1 98.69 196 VAL B C 1
ATOM 4018 O O . VAL B 1 196 ? 2.697 17.578 12.289 1 98.69 196 VAL B O 1
ATOM 4021 N N . ALA B 1 197 ? 2.684 15.656 13.422 1 98.69 197 ALA B N 1
ATOM 4022 C CA . ALA B 1 197 ? 3.49 16.172 14.531 1 98.69 197 ALA B CA 1
ATOM 4023 C C . ALA B 1 197 ? 4.844 16.656 14.031 1 98.69 197 ALA B C 1
ATOM 4025 O O . ALA B 1 197 ? 5.289 17.75 14.406 1 98.69 197 ALA B O 1
ATOM 4026 N N . ARG B 1 198 ? 5.41 15.883 13.156 1 98.44 198 ARG B N 1
ATOM 4027 C CA . ARG B 1 198 ? 6.711 16.25 12.609 1 98.44 198 ARG B CA 1
ATOM 4028 C C . ARG B 1 198 ? 6.613 17.516 11.773 1 98.44 198 ARG B C 1
ATOM 4030 O O . ARG B 1 198 ? 7.516 18.359 11.797 1 98.44 198 ARG B O 1
ATOM 4037 N N . ALA B 1 199 ? 5.566 17.625 11.055 1 98.81 199 ALA B N 1
ATOM 4038 C CA . ALA B 1 199 ? 5.344 18.812 10.242 1 98.81 199 ALA B CA 1
ATOM 4039 C C . ALA B 1 199 ? 5.207 20.062 11.125 1 98.81 199 ALA B C 1
ATOM 4041 O O . ALA B 1 199 ? 5.789 21.094 10.836 1 98.81 199 ALA B O 1
ATOM 4042 N N . ILE B 1 200 ? 4.465 19.922 12.195 1 98.81 200 ILE B N 1
ATOM 4043 C CA . ILE B 1 200 ? 4.262 21.031 13.117 1 98.81 200 ILE B CA 1
ATOM 4044 C C . ILE B 1 200 ? 5.602 21.453 13.711 1 98.81 200 ILE B C 1
ATOM 4046 O O . ILE B 1 200 ? 5.906 22.656 13.773 1 98.81 200 ILE B O 1
ATOM 4050 N N . LEU B 1 201 ? 6.406 20.547 14.109 1 98.62 201 LEU B N 1
ATOM 4051 C CA . LEU B 1 201 ? 7.707 20.859 14.688 1 98.62 201 LEU B CA 1
ATOM 4052 C C . LEU B 1 201 ? 8.625 21.5 13.656 1 98.62 201 LEU B C 1
ATOM 4054 O O . LEU B 1 201 ? 9.406 22.391 13.977 1 98.62 201 LEU B O 1
ATOM 4058 N N . ALA B 1 202 ? 8.555 20.984 12.43 1 98.5 202 ALA B N 1
ATOM 4059 C CA . ALA B 1 202 ? 9.359 21.562 11.359 1 98.5 202 ALA B CA 1
ATOM 4060 C C . ALA B 1 202 ? 9 23.031 11.148 1 98.5 202 ALA B C 1
ATOM 4062 O O . ALA B 1 202 ? 9.883 23.891 11 1 98.5 202 ALA B O 1
ATOM 4063 N N . VAL B 1 203 ? 7.719 23.312 11.188 1 98.75 203 VAL B N 1
ATOM 4064 C CA . VAL B 1 203 ? 7.258 24.688 11.039 1 98.75 203 VAL B CA 1
ATOM 4065 C C . VAL B 1 203 ? 7.703 25.516 12.242 1 98.75 203 VAL B C 1
ATOM 4067 O O . VAL B 1 203 ? 8.227 26.625 12.078 1 98.75 203 VAL B O 1
ATOM 4070 N N . HIS B 1 204 ? 7.551 25 13.461 1 98.38 204 HIS B N 1
ATOM 4071 C CA . HIS B 1 204 ? 7.973 25.688 14.68 1 98.38 204 HIS B CA 1
ATOM 4072 C C . HIS B 1 204 ? 9.445 26.078 14.609 1 98.38 204 HIS B C 1
ATOM 4074 O O . HIS B 1 204 ? 9.812 27.188 14.984 1 98.38 204 HIS B O 1
ATOM 4080 N N . GLY B 1 205 ? 10.227 25.172 14.086 1 97.44 205 GLY B N 1
ATOM 4081 C CA . GLY B 1 205 ? 11.664 25.391 14.039 1 97.44 205 GLY B CA 1
ATOM 4082 C C . GLY B 1 205 ? 12.094 26.312 12.914 1 97.44 205 GLY B C 1
ATOM 4083 O O . GLY B 1 205 ? 13.18 26.906 12.969 1 97.44 205 GLY B O 1
ATOM 4084 N N . ASN B 1 206 ? 11.305 26.391 11.867 1 97.56 206 ASN B N 1
ATOM 4085 C CA . ASN B 1 206 ? 11.609 27.203 10.695 1 97.56 206 ASN B CA 1
ATOM 4086 C C . ASN B 1 206 ? 10.398 28.016 10.234 1 97.56 206 ASN B C 1
ATOM 4088 O O . ASN B 1 206 ? 10.023 27.969 9.062 1 97.56 206 ASN B O 1
ATOM 4092 N N . PHE B 1 207 ? 9.898 28.875 11.117 1 97.88 207 PHE B N 1
ATOM 4093 C CA . PHE B 1 207 ? 8.594 29.516 10.906 1 97.88 207 PHE B CA 1
ATOM 4094 C C . PHE B 1 207 ? 8.656 30.5 9.758 1 97.88 207 PHE B C 1
ATOM 4096 O O . PHE B 1 207 ? 7.645 30.75 9.086 1 97.88 207 PHE B O 1
ATOM 4103 N N . LEU B 1 208 ? 9.805 31.078 9.5 1 97.12 208 LEU B N 1
ATOM 4104 C CA . LEU B 1 208 ? 9.953 32.062 8.422 1 97.12 208 LEU B CA 1
ATOM 4105 C C . LEU B 1 208 ? 9.562 31.438 7.086 1 97.12 208 LEU B C 1
ATOM 4107 O O . LEU B 1 208 ? 9.016 32.125 6.219 1 97.12 208 LEU B O 1
ATOM 4111 N N . ARG B 1 209 ? 9.758 30.156 6.922 1 98 209 ARG B N 1
ATOM 4112 C CA . ARG B 1 209 ? 9.445 29.453 5.68 1 98 209 ARG B CA 1
ATOM 4113 C C . ARG B 1 209 ? 7.938 29.281 5.516 1 98 209 ARG B C 1
ATOM 4115 O O . ARG B 1 209 ? 7.441 29.094 4.402 1 98 209 ARG B O 1
ATOM 4122 N N . ALA B 1 210 ? 7.262 29.344 6.605 1 98.44 210 ALA B N 1
ATOM 4123 C CA . ALA B 1 210 ? 5.836 29.016 6.598 1 98.44 210 ALA B CA 1
ATOM 4124 C C . ALA B 1 210 ? 4.992 30.281 6.707 1 98.44 210 ALA B C 1
ATOM 4126 O O . ALA B 1 210 ? 3.781 30.25 6.477 1 98.44 210 ALA B O 1
ATOM 4127 N N . GLN B 1 211 ? 5.617 31.391 7.031 1 97.94 211 GLN B N 1
ATOM 4128 C CA . GLN B 1 211 ? 4.934 32.625 7.395 1 97.94 211 GLN B CA 1
ATOM 4129 C C . GLN B 1 211 ? 4 33.094 6.277 1 97.94 211 GLN B C 1
ATOM 4131 O O . GLN B 1 211 ? 4.441 33.312 5.145 1 97.94 211 GLN B O 1
ATOM 4136 N N . GLY B 1 212 ? 2.758 33.188 6.613 1 98.31 212 GLY B N 1
ATOM 4137 C CA . GLY B 1 212 ? 1.771 33.75 5.691 1 98.31 212 GLY B CA 1
ATOM 4138 C C . GLY B 1 212 ? 1.354 32.75 4.617 1 98.31 212 GLY B C 1
ATOM 4139 O O . GLY B 1 212 ? 0.74 33.125 3.619 1 98.31 212 GLY B O 1
ATOM 4140 N N . LYS B 1 213 ? 1.673 31.484 4.812 1 98.5 213 LYS B N 1
ATOM 4141 C CA . LYS B 1 213 ? 1.446 30.516 3.744 1 98.5 213 LYS B CA 1
ATOM 4142 C C . LYS B 1 213 ? 0.522 29.406 4.207 1 98.5 213 LYS B C 1
ATOM 4144 O O . LYS B 1 213 ? 0.499 29.062 5.391 1 98.5 213 LYS B O 1
ATOM 4149 N N . ARG B 1 214 ? -0.227 28.922 3.195 1 98.62 214 ARG B N 1
ATOM 4150 C CA . ARG B 1 214 ? -1.051 27.734 3.363 1 98.62 214 ARG B CA 1
ATOM 4151 C C . ARG B 1 214 ? -0.352 26.5 2.797 1 98.62 214 ARG B C 1
ATOM 4153 O O . ARG B 1 214 ? 0.244 26.562 1.719 1 98.62 214 ARG B O 1
ATOM 4160 N N . TRP B 1 215 ? -0.489 25.359 3.543 1 98.81 215 TRP B N 1
ATOM 4161 C CA . TRP B 1 215 ? 0.168 24.141 3.104 1 98.81 215 TRP B CA 1
ATOM 4162 C C . TRP B 1 215 ? -0.823 22.984 3.049 1 98.81 215 TRP B C 1
ATOM 4164 O O . TRP B 1 215 ? -1.8 22.953 3.801 1 98.81 215 TRP B O 1
ATOM 4174 N N . ILE B 1 216 ? -0.62 22.094 2.111 1 98.62 216 ILE B N 1
ATOM 4175 C CA . ILE B 1 216 ? -1.312 20.812 2.078 1 98.62 216 ILE B CA 1
ATOM 4176 C C . ILE B 1 216 ? -0.402 19.719 2.641 1 98.62 216 ILE B C 1
ATOM 4178 O O . ILE B 1 216 ? 0.764 19.609 2.252 1 98.62 216 ILE B O 1
ATOM 4182 N N . LEU B 1 217 ? -0.953 18.953 3.582 1 98.75 217 LEU B N 1
ATOM 4183 C CA . LEU B 1 217 ? -0.188 17.844 4.168 1 98.75 217 LEU B CA 1
ATOM 4184 C C . LEU B 1 217 ? -0.842 16.5 3.863 1 98.75 217 LEU B C 1
ATOM 4186 O O . LEU B 1 217 ? -1.948 16.234 4.332 1 98.75 217 LEU B O 1
ATOM 4190 N N . SER B 1 218 ? -0.255 15.703 3.07 1 98.62 218 SER B N 1
ATOM 4191 C CA . SER B 1 218 ? -0.532 14.297 2.811 1 98.62 218 SER B CA 1
ATOM 4192 C C . SER B 1 218 ? 0.755 13.477 2.762 1 98.62 218 SER B C 1
ATOM 4194 O O . SER B 1 218 ? 1.85 14.023 2.914 1 98.62 218 SER B O 1
ATOM 4196 N N . ASP B 1 219 ? 0.658 12.188 2.635 1 97.62 219 ASP B N 1
ATOM 4197 C CA . ASP B 1 219 ? 1.863 11.359 2.598 1 97.62 219 ASP B CA 1
ATOM 4198 C C . ASP B 1 219 ? 2.387 11.219 1.17 1 97.62 219 ASP B C 1
ATOM 4200 O O . ASP B 1 219 ? 3.127 10.281 0.865 1 97.62 219 ASP B O 1
ATOM 4204 N N . ASN B 1 220 ? 1.984 12.133 0.257 1 98.19 220 ASN B N 1
ATOM 4205 C CA . ASN B 1 220 ? 2.424 12.211 -1.133 1 98.19 220 ASN B CA 1
ATOM 4206 C C . ASN B 1 220 ? 1.937 11.008 -1.939 1 98.19 220 ASN B C 1
ATOM 4208 O O . ASN B 1 220 ? 2.6 10.578 -2.887 1 98.19 220 ASN B O 1
ATOM 4212 N N . ARG B 1 221 ? 0.752 10.484 -1.534 1 97.88 221 ARG B N 1
ATOM 4213 C CA . ARG B 1 221 ? 0.164 9.352 -2.238 1 97.88 221 ARG B CA 1
ATOM 4214 C C . ARG B 1 221 ? -1.303 9.609 -2.566 1 97.88 221 ARG B C 1
ATOM 4216 O O . ARG B 1 221 ? -1.973 10.375 -1.873 1 97.88 221 ARG B O 1
ATOM 4223 N N . VAL B 1 222 ? -1.725 9.055 -3.588 1 97.81 222 VAL B N 1
ATOM 4224 C CA . VAL B 1 222 ? -3.143 8.945 -3.91 1 97.81 222 VAL B CA 1
ATOM 4225 C C . VAL B 1 222 ? -3.58 7.484 -3.811 1 97.81 222 VAL B C 1
ATOM 4227 O O . VAL B 1 222 ? -3.18 6.652 -4.629 1 97.81 222 VAL B O 1
ATOM 4230 N N . TYR B 1 223 ? -4.367 7.195 -2.82 1 97.19 223 TYR B N 1
ATOM 4231 C CA . TYR B 1 223 ? -4.867 5.836 -2.65 1 97.19 223 TYR B CA 1
ATOM 4232 C C . TYR B 1 223 ? -6.18 5.641 -3.4 1 97.19 223 TYR B C 1
ATOM 4234 O O . TYR B 1 223 ? -6.996 6.559 -3.48 1 97.19 223 TYR B O 1
ATOM 4242 N N . ASP B 1 224 ? -6.363 4.469 -3.912 1 97.69 224 ASP B N 1
ATOM 4243 C CA . ASP B 1 224 ? -7.562 4.051 -4.633 1 97.69 224 ASP B CA 1
ATOM 4244 C C . ASP B 1 224 ? -8.492 3.24 -3.73 1 97.69 224 ASP B C 1
ATOM 4246 O O . ASP B 1 224 ? -8.125 2.156 -3.271 1 97.69 224 ASP B O 1
ATOM 4250 N N . TRP B 1 225 ? -9.688 3.738 -3.562 1 97.19 225 TRP B N 1
ATOM 4251 C CA . TRP B 1 225 ? -10.625 3.059 -2.678 1 97.19 225 TRP B CA 1
ATOM 4252 C C . TRP B 1 225 ? -10.875 1.626 -3.141 1 97.19 225 TRP B C 1
ATOM 4254 O O . TRP B 1 225 ? -11.117 0.736 -2.324 1 97.19 225 TRP B O 1
ATOM 4264 N N . TRP B 1 226 ? -10.844 1.36 -4.48 1 97.94 226 TRP B N 1
ATOM 4265 C CA . TRP B 1 226 ? -10.977 -0.014 -4.949 1 97.94 226 TRP B CA 1
ATOM 4266 C C . TRP B 1 226 ? -9.844 -0.883 -4.422 1 97.94 226 TRP B C 1
ATOM 4268 O O . TRP B 1 226 ? -10.07 -2.012 -3.98 1 97.94 226 TRP B O 1
ATOM 4278 N N . ASP B 1 227 ? -8.664 -0.339 -4.492 1 97.56 227 ASP B N 1
ATOM 4279 C CA . ASP B 1 227 ? -7.492 -1.072 -4.02 1 97.56 227 ASP B CA 1
ATOM 4280 C C . ASP B 1 227 ? -7.59 -1.361 -2.523 1 97.56 227 ASP B C 1
ATOM 4282 O O . ASP B 1 227 ? -7.309 -2.477 -2.08 1 97.56 227 ASP B O 1
ATOM 4286 N N . LEU B 1 228 ? -8.016 -0.338 -1.773 1 96.38 228 LEU B N 1
ATOM 4287 C CA . LEU B 1 228 ? -8.141 -0.489 -0.328 1 96.38 228 LEU B CA 1
ATOM 4288 C C . LEU B 1 228 ? -9.227 -1.506 0.017 1 96.38 228 LEU B C 1
ATOM 4290 O O . LEU B 1 228 ? -9.031 -2.354 0.891 1 96.38 228 LEU B O 1
ATOM 4294 N N . ALA B 1 229 ? -10.312 -1.438 -0.676 1 95.75 229 ALA B N 1
ATOM 4295 C CA . ALA B 1 229 ? -11.398 -2.389 -0.447 1 95.75 229 ALA B CA 1
ATOM 4296 C C . ALA B 1 229 ? -10.977 -3.805 -0.83 1 95.75 229 ALA B C 1
ATOM 4298 O O . ALA B 1 229 ? -11.383 -4.773 -0.188 1 95.75 229 ALA B O 1
ATOM 4299 N N . TYR B 1 230 ? -10.188 -3.91 -1.895 1 95.75 230 TYR B N 1
ATOM 4300 C CA . TYR B 1 230 ? -9.688 -5.203 -2.354 1 95.75 230 TYR B CA 1
ATOM 4301 C C . TYR B 1 230 ? -8.781 -5.84 -1.309 1 95.75 230 TYR B C 1
ATOM 4303 O O . TYR B 1 230 ? -8.828 -7.055 -1.095 1 95.75 230 TYR B O 1
ATOM 4311 N N . ALA B 1 231 ? -8.039 -5.027 -0.59 1 93.56 231 ALA B N 1
ATOM 4312 C CA . ALA B 1 231 ? -7.043 -5.492 0.37 1 93.56 231 ALA B CA 1
ATOM 4313 C C . ALA B 1 231 ? -7.68 -5.781 1.726 1 93.56 231 ALA B C 1
ATOM 4315 O O . ALA B 1 231 ? -7.309 -6.746 2.4 1 93.56 231 ALA B O 1
ATOM 4316 N N . TRP B 1 232 ? -8.672 -4.969 2.129 1 89.56 232 TRP B N 1
ATOM 4317 C CA . TRP B 1 232 ? -9.086 -4.957 3.527 1 89.56 232 TRP B CA 1
ATOM 4318 C C . TRP B 1 232 ? -10.523 -5.469 3.67 1 89.56 232 TRP B C 1
ATOM 4320 O O . TRP B 1 232 ? -11.016 -5.648 4.785 1 89.56 232 TRP B O 1
ATOM 4330 N N . GLY B 1 233 ? -11.172 -5.707 2.625 1 82.31 233 GLY B N 1
ATOM 4331 C CA . GLY B 1 233 ? -12.617 -5.914 2.676 1 82.31 233 GLY B CA 1
ATOM 4332 C C . GLY B 1 233 ? -13 -7.316 3.098 1 82.31 233 GLY B C 1
ATOM 4333 O O . GLY B 1 233 ? -14.18 -7.598 3.338 1 82.31 233 GLY B O 1
ATOM 4334 N N . SER B 1 234 ? -11.992 -8.234 3.084 1 75.12 234 SER B N 1
ATOM 4335 C CA . SER B 1 234 ? -12.344 -9.586 3.504 1 75.12 234 SER B CA 1
ATOM 4336 C C . SER B 1 234 ? -12.547 -9.664 5.012 1 75.12 234 SER B C 1
ATOM 4338 O O . SER B 1 234 ? -11.852 -8.984 5.773 1 75.12 234 SER B O 1
ATOM 4340 N N . PRO B 1 235 ? -13.766 -10.195 5.387 1 58.16 235 PRO B N 1
ATOM 4341 C CA . PRO B 1 235 ? -13.945 -10.359 6.832 1 58.16 235 PRO B CA 1
ATOM 4342 C C . PRO B 1 235 ? -12.766 -11.062 7.496 1 58.16 235 PRO B C 1
ATOM 4344 O O . PRO B 1 235 ? -12.102 -11.898 6.871 1 58.16 235 PRO B O 1
ATOM 4347 N N . GLU B 1 236 ? -11.961 -10.406 8.398 1 50.75 236 GLU B N 1
ATOM 4348 C CA . GLU B 1 236 ? -10.906 -11.07 9.148 1 50.75 236 GLU B CA 1
ATOM 4349 C C . GLU B 1 236 ? -11.273 -12.516 9.469 1 50.75 236 GLU B C 1
ATOM 4351 O O . GLU B 1 236 ? -12.367 -12.781 9.977 1 50.75 236 GLU B O 1
ATOM 4356 N N . SER B 1 237 ? -10.898 -13.391 8.672 1 40.44 237 SER B N 1
ATOM 4357 C CA . SER B 1 237 ? -11.078 -14.727 9.219 1 40.44 237 SER B CA 1
ATOM 4358 C C . SER B 1 237 ? -10.594 -14.797 10.664 1 40.44 237 SER B C 1
ATOM 4360 O O . SER B 1 237 ? -9.578 -14.188 11.023 1 40.44 237 SER B O 1
ATOM 4362 N N . PRO B 1 238 ? -11.344 -15.258 11.711 1 36.16 238 PRO B N 1
ATOM 4363 C CA . PRO B 1 238 ? -10.914 -15.375 13.109 1 36.16 238 PRO B CA 1
ATOM 4364 C C . PRO B 1 238 ? -9.438 -15.734 13.25 1 36.16 238 PRO B C 1
ATOM 4366 O O . PRO B 1 238 ? -8.836 -15.492 14.297 1 36.16 238 PRO B O 1
ATOM 4369 N N . GLY B 1 239 ? -8.859 -16.688 12.492 1 35.09 239 GLY B N 1
ATOM 4370 C CA . GLY B 1 239 ? -7.598 -17.359 12.781 1 35.09 239 GLY B CA 1
ATOM 4371 C C . GLY B 1 239 ? -6.391 -16.469 12.555 1 35.09 239 GLY B C 1
ATOM 4372 O O . GLY B 1 239 ? -5.25 -16.906 12.695 1 35.09 239 GLY B O 1
ATOM 4373 N N . MET B 1 240 ? -6.508 -15.477 11.836 1 34.44 240 MET B N 1
ATOM 4374 C CA . MET B 1 240 ? -5.242 -14.812 11.531 1 34.44 240 MET B CA 1
ATOM 4375 C C . MET B 1 240 ? -4.801 -13.914 12.68 1 34.44 240 MET B C 1
ATOM 4377 O O . MET B 1 240 ? -4.035 -12.969 12.477 1 34.44 240 MET B O 1
ATOM 4381 N N . VAL B 1 241 ? -5.426 -13.977 13.82 1 33.91 241 VAL B N 1
ATOM 4382 C CA . VAL B 1 241 ? -4.785 -13.344 14.969 1 33.91 241 VAL B CA 1
ATOM 4383 C C . VAL B 1 241 ? -3.355 -13.867 15.109 1 33.91 241 VAL B C 1
ATOM 4385 O O . VAL B 1 241 ? -3.109 -15.07 14.992 1 33.91 241 VAL B O 1
ATOM 4388 N N . PRO B 1 242 ? -2.42 -13.078 15.195 1 30.8 242 PRO B N 1
ATOM 4389 C CA . PRO B 1 242 ? -1.107 -13.609 15.562 1 30.8 242 PRO B CA 1
ATOM 4390 C C . PRO B 1 242 ? -1.164 -14.531 16.781 1 30.8 242 PRO B C 1
ATOM 4392 O O . PRO B 1 242 ? -1.543 -14.094 17.875 1 30.8 242 PRO B O 1
ATOM 4395 N N . ARG B 1 243 ? -1.724 -15.797 16.734 1 30.92 243 ARG B N 1
ATOM 4396 C CA . ARG B 1 243 ? -1.601 -16.672 17.891 1 30.92 243 ARG B CA 1
ATOM 4397 C C . ARG B 1 243 ? -0.162 -16.719 18.391 1 30.92 243 ARG B C 1
ATOM 4399 O O . ARG B 1 243 ? 0.781 -16.625 17.609 1 30.92 243 ARG B O 1
ATOM 4406 N N . ASP B 1 244 ? 0.007 -16.266 19.672 1 28.22 244 ASP B N 1
ATOM 4407 C CA . ASP B 1 244 ? 1.199 -16.625 20.438 1 28.22 244 ASP B CA 1
ATOM 4408 C C . ASP B 1 244 ? 1.633 -18.062 20.125 1 28.22 244 ASP B C 1
ATOM 4410 O O . ASP B 1 244 ? 0.81 -18.969 20.125 1 28.22 244 ASP B O 1
ATOM 4414 N N . PRO B 1 245 ? 2.826 -18.312 19.531 1 27.92 245 PRO B N 1
ATOM 4415 C CA . PRO B 1 245 ? 3.246 -19.688 19.234 1 27.92 245 PRO B CA 1
ATOM 4416 C C . PRO B 1 245 ? 2.904 -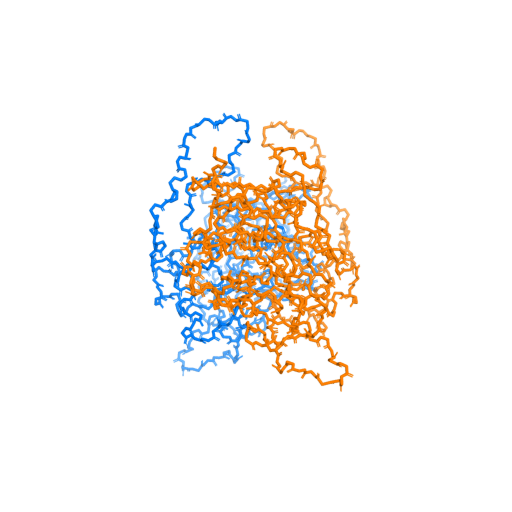20.656 20.359 1 27.92 245 PRO B C 1
ATOM 4418 O O . PRO B 1 245 ? 2.785 -21.859 20.125 1 27.92 245 PRO B O 1
ATOM 4421 N N . LEU B 1 246 ? 3.301 -20.328 21.672 1 25.53 246 LEU B N 1
ATOM 4422 C CA . LEU B 1 246 ? 3.408 -21.359 22.703 1 25.53 246 LEU B CA 1
ATOM 4423 C C . LEU B 1 246 ? 2.031 -21.891 23.078 1 25.53 246 LEU B C 1
ATOM 4425 O O . LEU B 1 246 ? 1.922 -22.922 23.75 1 25.53 246 LEU B O 1
ATOM 4429 N N . LYS B 1 247 ? 1.126 -21.016 23.547 1 26.91 247 LYS B N 1
ATOM 4430 C CA . LYS B 1 247 ? 0.143 -21.656 24.422 1 26.91 247 LYS B CA 1
ATOM 4431 C C . LYS B 1 247 ? -0.789 -22.562 23.609 1 26.91 247 LYS B C 1
ATOM 4433 O O . LYS B 1 247 ? -1.223 -23.609 24.109 1 26.91 247 LYS B O 1
ATOM 4438 N N . ASP B 1 248 ? -1.791 -22.125 22.922 1 28.92 248 ASP B N 1
ATOM 4439 C CA . ASP B 1 248 ? -2.957 -22.984 22.719 1 28.92 248 ASP B CA 1
ATOM 4440 C C . ASP B 1 248 ? -2.729 -23.969 21.562 1 28.92 248 ASP B C 1
ATOM 4442 O O . ASP B 1 248 ? -2.602 -23.562 20.406 1 28.92 248 ASP B O 1
ATOM 4446 N N . HIS B 1 249 ? -1.99 -25.125 21.734 1 25.52 249 HIS B N 1
ATOM 4447 C CA . HIS B 1 249 ? -1.819 -26.375 21 1 25.52 249 HIS B CA 1
ATOM 4448 C C . HIS B 1 249 ? -3.094 -26.75 20.25 1 25.52 249 HIS B C 1
ATOM 4450 O O . HIS B 1 249 ? -3.041 -27.109 19.062 1 25.52 249 HIS B O 1
ATOM 4456 N N . CYS B 1 250 ? -4.07 -27.484 21.031 1 24.81 250 CYS B N 1
ATOM 4457 C CA . CYS B 1 250 ? -4.852 -28.656 20.641 1 24.81 250 CYS B CA 1
ATOM 4458 C C . CYS B 1 250 ? -6.059 -28.234 19.797 1 24.81 250 CYS B C 1
ATOM 4460 O O . CYS B 1 250 ? -6.832 -29.094 19.359 1 24.81 250 CYS B O 1
ATOM 4462 N N . SER B 1 251 ? -6.664 -27.188 20.172 1 26.02 251 SER B N 1
ATOM 4463 C CA . SER B 1 251 ? -8.023 -27.391 19.688 1 26.02 251 SER B CA 1
ATOM 4464 C C . SER B 1 251 ? -8.055 -27.5 18.156 1 26.02 251 SER B C 1
ATOM 4466 O O . SER B 1 251 ? -7.238 -26.891 17.469 1 26.02 251 SER B O 1
ATOM 4468 N N . ALA B 1 252 ? -8.719 -28.594 17.719 1 25.39 252 ALA B N 1
ATOM 4469 C CA . ALA B 1 252 ? -9.156 -29.125 16.422 1 25.39 252 ALA B CA 1
ATOM 4470 C C . ALA B 1 252 ? -9.641 -28 15.516 1 25.39 252 ALA B C 1
ATOM 4472 O O . ALA B 1 252 ? -10.797 -27.578 15.602 1 25.39 252 ALA B O 1
ATOM 4473 N N . THR B 1 253 ? -9 -26.969 15.484 1 27.62 253 THR B N 1
ATOM 4474 C CA . THR B 1 253 ? -9.617 -26.109 14.477 1 27.62 253 THR B CA 1
ATOM 4475 C C . THR B 1 253 ? -9.719 -26.828 13.141 1 27.62 253 THR B C 1
ATOM 4477 O O . THR B 1 253 ? -8.695 -27.203 12.555 1 27.62 253 THR B O 1
ATOM 4480 N N . SER B 1 254 ? -10.672 -27.844 13.086 1 27.5 254 SER B N 1
ATOM 4481 C CA . SER B 1 254 ? -11.164 -28.375 11.82 1 27.5 254 SER B CA 1
ATOM 4482 C C . SER B 1 254 ? -11.055 -27.344 10.711 1 27.5 254 SER B C 1
ATOM 4484 O O . SER B 1 254 ? -11.641 -26.266 10.805 1 27.5 254 SER B O 1
ATOM 4486 N N . LEU B 1 255 ? -9.969 -27.219 10.336 1 27.86 255 LEU B N 1
ATOM 4487 C CA . LEU B 1 255 ? -9.898 -26.562 9.031 1 27.86 255 LEU B CA 1
ATOM 4488 C C . LEU B 1 255 ? -10.938 -27.156 8.078 1 27.86 255 LEU B C 1
ATOM 4490 O O . LEU B 1 255 ? -10.672 -28.156 7.398 1 27.86 255 LEU B O 1
ATOM 4494 N N . ALA B 1 256 ? -12.164 -27.594 8.617 1 27.45 256 ALA B N 1
ATOM 4495 C CA . ALA B 1 256 ? -13.195 -27.656 7.582 1 27.45 256 ALA B CA 1
ATOM 4496 C C . ALA B 1 256 ? -12.844 -26.75 6.402 1 27.45 256 ALA B C 1
ATOM 4498 O O . ALA B 1 256 ? -12.602 -25.562 6.582 1 27.45 256 ALA B O 1
ATOM 4499 N N . LEU B 1 257 ? -11.953 -27.281 5.539 1 30.77 257 LEU B N 1
ATOM 4500 C CA . LEU B 1 257 ? -12.242 -26.688 4.238 1 30.77 257 LEU B CA 1
ATOM 4501 C C . LEU B 1 257 ? -13.578 -25.938 4.266 1 30.77 257 LEU B C 1
ATOM 4503 O O . LEU B 1 257 ? -14.625 -26.547 4.48 1 30.77 257 LEU B O 1
ATOM 4507 N N . ASP B 1 258 ? -13.656 -25.109 5.223 1 32.12 258 ASP B N 1
ATOM 4508 C CA . ASP B 1 258 ? -14.891 -24.344 5.324 1 32.12 258 ASP B CA 1
ATOM 4509 C C . ASP B 1 258 ? -15.805 -24.609 4.133 1 32.12 258 ASP B C 1
ATOM 4511 O O . ASP B 1 258 ? -15.336 -24.891 3.033 1 32.12 258 ASP B O 1
ATOM 4515 N N . LYS B 1 259 ? -16.953 -25.375 4.32 1 31.05 259 LYS B N 1
ATOM 4516 C CA . LYS B 1 259 ? -17.953 -25.031 3.311 1 31.05 259 LYS B CA 1
ATOM 4517 C C . LYS B 1 259 ? -17.531 -23.812 2.496 1 31.05 259 LYS B C 1
ATOM 4519 O O . LYS B 1 259 ? -16.938 -22.875 3.037 1 31.05 259 LYS B O 1
ATOM 4524 N N . GLY B 1 260 ? -16.875 -24.172 1.37 1 30.28 260 GLY B N 1
ATOM 4525 C CA . GLY B 1 260 ? -16.766 -23.062 0.44 1 30.28 260 GLY B CA 1
ATOM 4526 C C . GLY B 1 260 ? -17.484 -21.812 0.908 1 30.28 260 GLY B C 1
ATOM 4527 O O . GLY B 1 260 ? -18.688 -21.656 0.647 1 30.28 260 GLY B O 1
ATOM 4528 N N . ARG B 1 261 ? -17.469 -21.672 2.264 1 32.72 261 ARG B N 1
ATOM 4529 C CA . ARG B 1 261 ? -18.078 -20.344 2.168 1 32.72 261 ARG B CA 1
ATOM 4530 C C . ARG B 1 261 ? -17.781 -19.703 0.81 1 32.72 261 ARG B C 1
ATOM 4532 O O . ARG B 1 261 ? -16.625 -19.516 0.44 1 32.72 261 ARG B O 1
ATOM 4539 N N . ASP B 1 262 ? -18.281 -20.328 -0.064 1 33.59 262 ASP B N 1
ATOM 4540 C CA . ASP B 1 262 ? -18.672 -19.531 -1.226 1 33.59 262 ASP B CA 1
ATOM 4541 C C . ASP B 1 262 ? -18.406 -18.047 -0.985 1 33.59 262 ASP B C 1
ATOM 4543 O O . ASP B 1 262 ? -19.078 -17.422 -0.165 1 33.59 262 ASP B O 1
ATOM 4547 N N . SER B 1 263 ? -17.172 -17.672 -0.43 1 43.28 263 SER B N 1
ATOM 4548 C CA . SER B 1 263 ? -16.938 -16.25 -0.712 1 43.28 263 SER B CA 1
ATOM 4549 C C . SER B 1 263 ? -18.031 -15.672 -1.608 1 43.28 263 SER B C 1
ATOM 4551 O O . SER B 1 263 ? -17.812 -15.461 -2.803 1 43.28 263 SER B O 1
ATOM 4553 N N . SER B 1 264 ? -18.953 -16.266 -1.56 1 43.22 264 SER B N 1
ATOM 4554 C CA . SER B 1 264 ? -20.109 -15.633 -2.174 1 43.22 264 SER B CA 1
ATOM 4555 C C . SER B 1 264 ? -20.016 -14.109 -2.078 1 43.22 264 SER B C 1
ATOM 4557 O O . SER B 1 264 ? -19.359 -13.578 -1.182 1 43.22 264 SER B O 1
ATOM 4559 N N . GLY B 1 265 ? -20.422 -13.523 -3.223 1 56.78 265 GLY B N 1
ATOM 4560 C CA . GLY B 1 265 ? -20.5 -12.477 -4.223 1 56.78 265 GLY B CA 1
ATOM 4561 C C . GLY B 1 265 ? -20.797 -11.109 -3.629 1 56.78 265 GLY B C 1
ATOM 4562 O O . GLY B 1 265 ? -21.094 -10.164 -4.359 1 56.78 265 GLY B O 1
ATOM 4563 N N . ASP B 1 266 ? -20.641 -11.359 -1.96 1 80.44 266 ASP B N 1
ATOM 4564 C CA . ASP B 1 266 ? -21.094 -10 -1.698 1 80.44 266 ASP B CA 1
ATOM 4565 C C . ASP B 1 266 ? -20.188 -9.312 -0.672 1 80.44 266 ASP B C 1
ATOM 4567 O O . ASP B 1 266 ? -20.656 -8.938 0.41 1 80.44 266 ASP B O 1
ATOM 4571 N N . ASN B 1 267 ? -18.891 -9.578 -0.86 1 90.75 267 ASN B N 1
ATOM 4572 C CA . ASN B 1 267 ? -17.938 -8.805 -0.078 1 90.75 267 ASN B CA 1
ATOM 4573 C C . ASN B 1 267 ? -17.109 -7.875 -0.963 1 90.75 267 ASN B C 1
ATOM 4575 O O . ASN B 1 267 ? -17.141 -7.992 -2.189 1 90.75 267 ASN B O 1
ATOM 4579 N N . PRO B 1 268 ? -16.406 -7.016 -0.376 1 93.69 268 PRO B N 1
ATOM 4580 C CA . PRO B 1 268 ? -15.758 -5.957 -1.146 1 93.69 268 PRO B CA 1
ATOM 4581 C C . PRO B 1 268 ? -14.727 -6.5 -2.135 1 93.69 268 PRO B C 1
ATOM 4583 O O . PRO B 1 268 ? -14.672 -6.047 -3.281 1 93.69 268 PRO B O 1
ATOM 4586 N N . PRO B 1 269 ? -13.883 -7.547 -1.795 1 95.62 269 PRO B N 1
ATOM 4587 C CA . PRO B 1 269 ? -12.969 -8.078 -2.805 1 95.62 269 PRO B CA 1
ATOM 4588 C C . PRO B 1 269 ? -13.695 -8.641 -4.023 1 95.62 269 PRO B C 1
ATOM 4590 O O . PRO B 1 269 ? -13.234 -8.461 -5.156 1 95.62 269 PRO B O 1
ATOM 4593 N N . ASP B 1 270 ? -14.797 -9.312 -3.816 1 96.19 270 ASP B N 1
ATOM 4594 C CA . ASP B 1 270 ? -15.594 -9.82 -4.93 1 96.19 270 ASP B CA 1
ATOM 4595 C C . ASP B 1 270 ? -16.141 -8.672 -5.773 1 96.19 270 ASP B C 1
ATOM 4597 O O . ASP B 1 270 ? -16.141 -8.742 -7.004 1 96.19 270 ASP B O 1
ATOM 4601 N N . TRP B 1 271 ? -16.688 -7.629 -5.004 1 96.81 271 TRP B N 1
ATOM 4602 C CA . TRP B 1 271 ? -17.203 -6.465 -5.715 1 96.81 271 TRP B CA 1
ATOM 4603 C C . TRP B 1 271 ? -16.125 -5.832 -6.582 1 96.81 271 TRP B C 1
ATOM 4605 O O . TRP B 1 271 ? -16.359 -5.488 -7.742 1 96.81 271 TRP B O 1
ATOM 4615 N N . VAL B 1 272 ? -14.914 -5.711 -6.066 1 97.88 272 VAL B N 1
ATOM 4616 C CA . VAL B 1 272 ? -13.812 -5.082 -6.785 1 97.88 272 VAL B CA 1
ATOM 4617 C C . VAL B 1 272 ? -13.461 -5.902 -8.023 1 97.88 272 VAL B C 1
ATOM 4619 O O . VAL B 1 272 ? -13.289 -5.352 -9.109 1 97.88 272 VAL B O 1
ATOM 4622 N N . LYS B 1 273 ? -13.312 -7.219 -7.848 1 97.31 273 LYS B N 1
ATOM 4623 C CA . LYS B 1 273 ? -13.031 -8.102 -8.977 1 97.31 273 LYS B CA 1
ATOM 4624 C C . LYS B 1 273 ? -14.062 -7.93 -10.086 1 97.31 273 LYS B C 1
ATOM 4626 O O . LYS B 1 273 ? -13.711 -7.824 -11.266 1 97.31 273 LYS B O 1
ATOM 4631 N N . GLU B 1 274 ? -15.359 -7.867 -9.703 1 97.38 274 GLU B N 1
ATOM 4632 C CA . GLU B 1 274 ? -16.438 -7.688 -10.664 1 97.38 274 GLU B CA 1
ATOM 4633 C C . GLU B 1 274 ? -16.344 -6.324 -11.344 1 97.38 274 GLU B C 1
ATOM 4635 O O . GLU B 1 274 ? -16.5 -6.223 -12.562 1 97.38 274 GLU B O 1
ATOM 4640 N N . LEU B 1 275 ? -16.125 -5.301 -10.57 1 98.06 275 LEU B N 1
ATOM 4641 C CA . LEU B 1 275 ? -16.031 -3.943 -11.094 1 98.06 275 LEU B CA 1
ATOM 4642 C C . LEU B 1 275 ? -14.836 -3.816 -12.047 1 98.06 275 LEU B C 1
ATOM 4644 O O . LEU B 1 275 ? -14.922 -3.125 -13.062 1 98.06 275 LEU B O 1
ATOM 4648 N N . MET B 1 276 ? -13.711 -4.477 -11.695 1 98.31 276 MET B N 1
ATOM 4649 C CA . MET B 1 276 ? -12.547 -4.477 -12.578 1 98.31 276 MET B CA 1
ATOM 4650 C C . MET B 1 276 ? -12.891 -5.086 -13.93 1 98.31 276 MET B C 1
ATOM 4652 O O . MET B 1 276 ? -12.492 -4.566 -14.977 1 98.31 276 MET B O 1
ATOM 4656 N N . GLU B 1 277 ? -13.641 -6.164 -13.891 1 97.19 277 GLU B N 1
ATOM 4657 C CA . GLU B 1 277 ? -14.07 -6.805 -15.133 1 97.19 277 GLU B CA 1
ATOM 4658 C C . GLU B 1 277 ? -15.016 -5.91 -15.914 1 97.19 277 GLU B C 1
ATOM 4660 O O . GLU B 1 277 ? -14.836 -5.703 -17.125 1 97.19 277 GLU B O 1
ATOM 4665 N N . GLU B 1 278 ? -15.945 -5.297 -15.219 1 97.56 278 GLU B N 1
ATOM 4666 C CA . GLU B 1 278 ? -16.984 -4.48 -15.836 1 97.56 278 GLU B CA 1
ATOM 4667 C C . GLU B 1 278 ? -16.391 -3.221 -16.469 1 97.56 278 GLU B C 1
ATOM 4669 O O . GLU B 1 278 ? -16.859 -2.771 -17.516 1 97.56 278 GLU B O 1
ATOM 4674 N N . GLN B 1 279 ? -15.367 -2.707 -15.852 1 97.19 279 GLN B N 1
ATOM 4675 C CA . GLN B 1 279 ? -14.867 -1.411 -16.297 1 97.19 279 GLN B CA 1
ATOM 4676 C C . GLN B 1 279 ? -13.508 -1.555 -16.984 1 97.19 279 GLN B C 1
ATOM 4678 O O . GLN B 1 279 ? -12.867 -0.556 -17.312 1 97.19 279 GLN B O 1
ATOM 4683 N N . GLY B 1 280 ? -13.078 -2.764 -17.172 1 96.56 280 GLY B N 1
ATOM 4684 C CA . GLY B 1 280 ? -11.852 -3.029 -17.906 1 96.56 280 GLY B CA 1
ATOM 4685 C C . GLY B 1 280 ? -10.609 -2.578 -17.172 1 96.56 280 GLY B C 1
ATOM 4686 O O . GLY B 1 280 ? -9.641 -2.121 -17.781 1 96.56 280 GLY B O 1
ATOM 4687 N N . ILE B 1 281 ? -10.656 -2.553 -15.812 1 97.69 281 ILE B N 1
ATOM 4688 C CA . ILE B 1 281 ? -9.492 -2.225 -15 1 97.69 281 ILE B CA 1
ATOM 4689 C C . ILE B 1 281 ? -8.625 -3.469 -14.805 1 97.69 281 ILE B C 1
ATOM 4691 O O . ILE B 1 281 ? -9.039 -4.422 -14.141 1 97.69 281 ILE B O 1
ATOM 4695 N N . ARG B 1 282 ? -7.398 -3.484 -15.258 1 97.81 282 ARG B N 1
ATOM 4696 C CA . ARG B 1 282 ? -6.594 -4.695 -15.391 1 97.81 282 ARG B CA 1
ATOM 4697 C C . ARG B 1 282 ? -5.793 -4.961 -14.117 1 97.81 282 ARG B C 1
ATOM 4699 O O . ARG B 1 282 ? -5.371 -6.094 -13.875 1 97.81 282 ARG B O 1
ATOM 4706 N N . ALA B 1 283 ? -5.535 -3.908 -13.352 1 98.19 283 ALA B N 1
ATOM 4707 C CA . ALA B 1 283 ? -4.859 -4.012 -12.062 1 98.19 283 ALA B CA 1
ATOM 4708 C C . ALA B 1 283 ? -5.102 -2.766 -11.219 1 98.19 283 ALA B C 1
ATOM 4710 O O . ALA B 1 283 ? -5.598 -1.754 -11.719 1 98.19 283 ALA B O 1
ATOM 4711 N N . LEU B 1 284 ? -4.824 -2.91 -9.961 1 98.12 284 LEU B N 1
ATOM 4712 C CA . LEU B 1 284 ? -4.965 -1.796 -9.031 1 98.12 284 LEU B CA 1
ATOM 4713 C C . LEU B 1 284 ? -3.6 -1.313 -8.555 1 98.12 284 LEU B C 1
ATOM 4715 O O . LEU B 1 284 ? -2.633 -2.078 -8.555 1 98.12 284 LEU B O 1
ATOM 4719 N N . PRO B 1 285 ? -3.498 0.012 -8.102 1 98 285 PRO B N 1
ATOM 4720 C CA . PRO B 1 285 ? -4.551 1.029 -8.102 1 98 285 PRO B CA 1
ATOM 4721 C C . PRO B 1 285 ? -4.855 1.562 -9.5 1 98 285 PRO B C 1
ATOM 4723 O O . PRO B 1 285 ? -4.039 1.412 -10.414 1 98 285 PRO B O 1
ATOM 4726 N N . ARG B 1 286 ? -6.098 2.08 -9.719 1 97.5 286 ARG B N 1
ATOM 4727 C CA . ARG B 1 286 ? -6.457 2.768 -10.953 1 97.5 286 ARG B CA 1
ATOM 4728 C C . ARG B 1 286 ? -5.625 4.031 -11.141 1 97.5 286 ARG B C 1
ATOM 4730 O O . ARG B 1 286 ? -5.023 4.531 -10.188 1 97.5 286 ARG B O 1
ATOM 4737 N N . ASP B 1 287 ? -5.566 4.555 -12.336 1 94.31 287 ASP B N 1
ATOM 4738 C CA . ASP B 1 287 ? -4.84 5.781 -12.633 1 94.31 287 ASP B CA 1
ATOM 4739 C C . ASP B 1 287 ? -5.453 6.977 -11.906 1 94.31 287 ASP B C 1
ATOM 4741 O O . ASP B 1 287 ? -6.68 7.094 -11.82 1 94.31 287 ASP B O 1
ATOM 4745 N N . VAL B 1 288 ? -4.602 7.91 -11.539 1 95.25 288 VAL B N 1
ATOM 4746 C CA . VAL B 1 288 ? -5.016 9.031 -10.695 1 95.25 288 VAL B CA 1
ATOM 4747 C C . VAL B 1 288 ? -6.078 9.852 -11.422 1 95.25 288 VAL B C 1
ATOM 4749 O O . VAL B 1 288 ? -7.012 10.359 -10.797 1 95.25 288 VAL B O 1
ATOM 4752 N N . GLU B 1 289 ? -6.016 9.938 -12.664 1 91.31 289 GLU B N 1
ATOM 4753 C CA . GLU B 1 289 ? -6.93 10.766 -13.453 1 91.31 289 GLU B CA 1
ATOM 4754 C C . GLU B 1 289 ? -8.359 10.25 -13.352 1 91.31 289 GLU B C 1
ATOM 4756 O O . GLU B 1 289 ? -9.312 10.992 -13.617 1 91.31 289 GLU B O 1
ATOM 4761 N N . THR B 1 290 ? -8.461 8.977 -12.984 1 92.5 290 THR B N 1
ATOM 4762 C CA . THR B 1 290 ? -9.789 8.391 -12.93 1 92.5 290 THR B CA 1
ATOM 4763 C C . THR B 1 290 ? -10.336 8.406 -11.508 1 92.5 290 THR B C 1
ATOM 4765 O O . THR B 1 290 ? -11.469 7.988 -11.266 1 92.5 290 THR B O 1
ATOM 4768 N N . LEU B 1 291 ? -9.586 8.969 -10.562 1 94.38 291 LEU B N 1
ATOM 4769 C CA . LEU B 1 291 ? -9.93 8.812 -9.156 1 94.38 291 LEU B CA 1
ATOM 4770 C C . LEU B 1 291 ? -10.578 10.078 -8.609 1 94.38 291 LEU B C 1
ATOM 4772 O O . LEU B 1 291 ? -10.914 10.141 -7.422 1 94.38 291 LEU B O 1
ATOM 4776 N N . GLY B 1 292 ? -10.766 11.094 -9.367 1 90.62 292 GLY B N 1
ATOM 4777 C CA . GLY B 1 292 ? -11.289 12.352 -8.883 1 90.62 292 GLY B CA 1
ATOM 4778 C C . GLY B 1 292 ? -10.211 13.312 -8.406 1 90.62 292 GLY B C 1
ATOM 4779 O O . GLY B 1 292 ? -9.234 13.555 -9.117 1 90.62 292 GLY B O 1
ATOM 4780 N N . ARG B 1 293 ? -10.336 13.773 -7.258 1 91.31 293 ARG B N 1
ATOM 4781 C CA . ARG B 1 293 ? -9.414 14.766 -6.711 1 91.31 293 ARG B CA 1
ATOM 4782 C C . ARG B 1 293 ? -8.086 14.117 -6.324 1 91.31 293 ARG B C 1
ATOM 4784 O O . ARG B 1 293 ? -8.07 13.016 -5.766 1 91.31 293 ARG B O 1
ATOM 4791 N N . ALA B 1 294 ? -7.055 14.781 -6.617 1 95.62 294 ALA B N 1
ATOM 4792 C CA . ALA B 1 294 ? -5.715 14.367 -6.207 1 95.62 294 ALA B CA 1
ATOM 4793 C C . ALA B 1 294 ? -4.953 15.531 -5.582 1 95.62 294 ALA B C 1
ATOM 4795 O O . ALA B 1 294 ? -4.992 16.656 -6.094 1 95.62 294 ALA B O 1
ATOM 4796 N N . LEU B 1 295 ? -4.285 15.281 -4.465 1 97 295 LEU B N 1
ATOM 4797 C CA . LEU B 1 295 ? -3.568 16.328 -3.752 1 97 295 LEU B CA 1
ATOM 4798 C C . LEU B 1 295 ? -2.074 16.266 -4.051 1 97 295 LEU B C 1
ATOM 4800 O O . LEU B 1 295 ? -1.478 15.195 -4.035 1 97 295 LEU B O 1
ATOM 4804 N N . ASP B 1 296 ? -1.539 17.391 -4.426 1 97.56 296 ASP B N 1
ATOM 4805 C CA . ASP B 1 296 ? -0.098 17.578 -4.543 1 97.56 296 ASP B CA 1
ATOM 4806 C C . ASP B 1 296 ? 0.458 18.297 -3.312 1 97.56 296 ASP B C 1
ATOM 4808 O O . ASP B 1 296 ? 0.301 19.516 -3.174 1 97.56 296 ASP B O 1
ATOM 4812 N N . SER B 1 297 ? 1.069 17.531 -2.396 1 98.44 297 SER B N 1
ATOM 4813 C CA . SER B 1 297 ? 1.556 18.094 -1.146 1 98.44 297 SER B CA 1
ATOM 4814 C C . SER B 1 297 ? 3.072 18.25 -1.161 1 98.44 297 SER B C 1
ATOM 4816 O O . SER B 1 297 ? 3.686 18.516 -0.126 1 98.44 297 SER B O 1
ATOM 4818 N N . ARG B 1 298 ? 3.783 18.141 -2.34 1 98.19 298 ARG B N 1
ATOM 4819 C CA . ARG B 1 298 ? 5.238 18.125 -2.467 1 98.19 298 ARG B CA 1
ATOM 4820 C C . ARG B 1 298 ? 5.848 19.422 -1.925 1 98.19 298 ARG B C 1
ATOM 4822 O O . ARG B 1 298 ? 6.934 19.406 -1.34 1 98.19 298 ARG B O 1
ATOM 4829 N N . ASP B 1 299 ? 5.141 20.5 -2.035 1 98.44 299 ASP B N 1
ATOM 4830 C CA . ASP B 1 299 ? 5.684 21.812 -1.675 1 98.44 299 ASP B CA 1
ATOM 4831 C C . ASP B 1 299 ? 6.09 21.859 -0.203 1 98.44 299 ASP B C 1
ATOM 4833 O O . ASP B 1 299 ? 7.125 22.422 0.144 1 98.44 299 ASP B O 1
ATOM 4837 N N . PHE B 1 300 ? 5.242 21.297 0.646 1 98.75 300 PHE B N 1
ATOM 4838 C CA . PHE B 1 300 ? 5.562 21.312 2.068 1 98.75 300 PHE B CA 1
ATOM 4839 C C . PHE B 1 300 ? 6.84 20.531 2.35 1 98.75 300 PHE B C 1
ATOM 4841 O O . PHE B 1 300 ? 7.766 21.062 2.977 1 98.75 300 PHE B O 1
ATOM 4848 N N . TRP B 1 301 ? 6.848 19.344 1.846 1 98.38 301 TRP B N 1
ATOM 4849 C CA . TRP B 1 301 ? 7.934 18.422 2.16 1 98.38 301 TRP B CA 1
ATOM 4850 C C . TRP B 1 301 ? 9.258 18.922 1.578 1 98.38 301 TRP B C 1
ATOM 4852 O O . TRP B 1 301 ? 10.312 18.766 2.197 1 98.38 301 TRP B O 1
ATOM 4862 N N . LYS B 1 302 ? 9.164 19.5 0.423 1 97.31 302 LYS B N 1
ATOM 4863 C CA . LYS B 1 302 ? 10.352 20.094 -0.193 1 97.31 302 LYS B CA 1
ATOM 4864 C C . LYS B 1 302 ? 10.844 21.281 0.618 1 97.31 302 LYS B C 1
ATOM 4866 O O . LYS B 1 302 ? 12.039 21.391 0.911 1 97.31 302 LYS B O 1
ATOM 4871 N N . THR B 1 303 ? 9.984 22.141 1.063 1 98.25 303 THR B N 1
ATOM 4872 C CA . THR B 1 303 ? 10.312 23.391 1.748 1 98.25 303 THR B CA 1
ATOM 4873 C C . THR B 1 303 ? 10.961 23.109 3.102 1 98.25 303 THR B C 1
ATOM 4875 O O . THR B 1 303 ? 11.93 23.766 3.484 1 98.25 303 THR B O 1
ATOM 4878 N N . PHE B 1 304 ? 10.484 22.141 3.791 1 98.12 304 PHE B N 1
ATOM 4879 C CA . PHE B 1 304 ? 10.945 21.875 5.152 1 98.12 304 PHE B CA 1
ATOM 4880 C C . PHE B 1 304 ? 11.961 20.75 5.172 1 98.12 304 PHE B C 1
ATOM 4882 O O . PHE B 1 304 ? 12.453 20.359 6.238 1 98.12 304 PHE B O 1
ATOM 4889 N N . LYS B 1 305 ? 12.258 20.125 4.023 1 96 305 LYS B N 1
ATOM 4890 C CA . LYS B 1 305 ? 13.328 19.156 3.805 1 96 305 LYS B CA 1
ATOM 4891 C C . LYS B 1 305 ? 13.148 17.922 4.684 1 96 305 LYS B C 1
ATOM 4893 O O . LYS B 1 305 ? 14.102 17.453 5.301 1 96 305 LYS B O 1
ATOM 4898 N N . ILE B 1 306 ? 11.898 17.484 4.836 1 96.31 306 ILE B N 1
ATOM 4899 C CA . ILE B 1 306 ? 11.57 16.219 5.496 1 96.31 306 ILE B CA 1
ATOM 4900 C C . ILE B 1 306 ? 10.656 15.391 4.598 1 96.31 306 ILE B C 1
ATOM 4902 O O . ILE B 1 306 ? 10.25 15.844 3.523 1 96.31 306 ILE B O 1
ATOM 4906 N N . ASN B 1 307 ? 10.438 14.133 4.938 1 96.12 307 ASN B N 1
ATOM 4907 C CA . ASN B 1 307 ? 9.562 13.211 4.215 1 96.12 307 ASN B CA 1
ATOM 4908 C C . ASN B 1 307 ? 8.531 12.57 5.141 1 96.12 307 ASN B C 1
ATOM 4910 O O . ASN B 1 307 ? 8.789 12.398 6.336 1 96.12 307 ASN B O 1
ATOM 4914 N N . PRO B 1 308 ? 7.336 12.336 4.566 1 96.25 308 PRO B N 1
ATOM 4915 C CA . PRO B 1 308 ? 6.484 11.477 5.395 1 96.25 308 PRO B CA 1
ATOM 4916 C C . PRO B 1 308 ? 7.145 10.148 5.738 1 96.25 308 PRO B C 1
ATOM 4918 O O . PRO B 1 308 ? 7.859 9.57 4.906 1 96.25 308 PRO B O 1
ATOM 4921 N N . VAL B 1 309 ? 6.906 9.672 6.988 1 93.88 309 VAL B N 1
ATOM 4922 C CA . VAL B 1 309 ? 7.617 8.461 7.398 1 93.88 309 VAL B CA 1
ATOM 4923 C C . VAL B 1 309 ? 6.633 7.301 7.516 1 93.88 309 VAL B C 1
ATOM 4925 O O . VAL B 1 309 ? 7.039 6.148 7.688 1 93.88 309 VAL B O 1
ATOM 4928 N N . LYS B 1 310 ? 5.336 7.562 7.445 1 93.44 310 LYS B N 1
ATOM 4929 C CA . LYS B 1 310 ? 4.32 6.516 7.52 1 93.44 310 LYS B CA 1
ATOM 4930 C C . LYS B 1 310 ? 3.477 6.477 6.25 1 93.44 310 LYS B C 1
ATOM 4932 O O . LYS B 1 310 ? 3.072 7.523 5.734 1 93.44 310 LYS B O 1
ATOM 4937 N N . ALA B 1 311 ? 3.316 5.309 5.699 1 93.19 311 ALA B N 1
ATOM 4938 C CA . ALA B 1 311 ? 2.42 5.016 4.586 1 93.19 311 ALA B CA 1
ATOM 4939 C C . ALA B 1 311 ? 1.621 3.742 4.844 1 93.19 311 ALA B C 1
ATOM 4941 O O . ALA B 1 311 ? 1.884 3.023 5.809 1 93.19 311 ALA B O 1
ATOM 4942 N N . LEU B 1 312 ? 0.674 3.48 4.023 1 92.38 312 LEU B N 1
ATOM 4943 C CA . LEU B 1 312 ? -0.139 2.283 4.199 1 92.38 312 LEU B CA 1
ATOM 4944 C C . LEU B 1 312 ? 0.61 1.043 3.723 1 92.38 312 LEU B C 1
ATOM 4946 O O . LEU B 1 312 ? 0.163 -0.084 3.951 1 92.38 312 LEU B O 1
ATOM 4950 N N . LEU B 1 313 ? 1.789 1.189 3.201 1 85.5 313 LEU B N 1
ATOM 4951 C CA . LEU B 1 313 ? 2.596 0.082 2.701 1 85.5 313 LEU B CA 1
ATOM 4952 C C . LEU B 1 313 ? 3.412 -0.547 3.824 1 85.5 313 LEU B C 1
ATOM 4954 O O . LEU B 1 313 ? 4.258 0.117 4.43 1 85.5 313 LEU B O 1
ATOM 4958 N N . GLU B 1 314 ? 3.041 -1.573 4.758 1 66.75 314 GLU B N 1
ATOM 4959 C CA . GLU B 1 314 ? 3.766 -2.008 5.945 1 66.75 314 GLU B CA 1
ATOM 4960 C C . GLU B 1 314 ? 4.383 -3.389 5.742 1 66.75 314 GLU B C 1
ATOM 4962 O O . GLU B 1 314 ? 5.152 -3.861 6.582 1 66.75 314 GLU B O 1
ATOM 4967 N N . TYR B 1 315 ? 4.594 -3.955 4.57 1 61.88 315 TYR B N 1
ATOM 4968 C CA . TYR B 1 315 ? 5.27 -5.25 4.535 1 61.88 315 TYR B CA 1
ATOM 4969 C C . TYR B 1 315 ? 6.609 -5.148 3.822 1 61.88 315 TYR B C 1
ATOM 4971 O O . TYR B 1 315 ? 6.762 -4.367 2.879 1 61.88 315 TYR B O 1
#